Protein AF-A0A3M1ZNB9-F1 (afdb_monomer_lite)

Secondary structure (DSSP, 8-state):
--HHHHHTT--TT----HHHHHHHHHHPPPPPPP-TTTSBHHHHHHHHHHHHHHHHHHH-TT-HHHHHHHHHHHHHHHT-TTT-TT-S-TT-TTSHHHHHHHHHHHHHHH--SBSB---HHHHHT-------TTS------GGG-GGG--PPPHHHHHHTGGGG----SSHHHHHHHHHHHHHHHHHHHHHHHHHHHHHHHHHHHTTTTTTTTGGGG-S-GGGS-HHHHHHHHHHHHHHHHHHHHH-B-HHHHHHHHHHHHHHHHHHHTS-S--HHHHHHHHHHHHHTGGGSS-HHHHHHHHHHHHHHHHHHHHHHHHIIIII-HHHHHHHHHHSTTTTSGGGS--GGGG---S--------PSP-SS---HHHHHHHHHHHHHTTSS--

Structure (mmCIF, N/CA/C/O backbone):
data_AF-A0A3M1ZNB9-F1
#
_entry.id   AF-A0A3M1ZNB9-F1
#
loop_
_atom_site.group_PDB
_atom_site.id
_atom_site.type_symbol
_atom_site.label_atom_id
_atom_site.label_alt_id
_atom_site.label_comp_id
_atom_site.label_asym_id
_atom_site.label_entity_id
_atom_site.label_seq_id
_atom_site.pdbx_PDB_ins_code
_atom_site.Cartn_x
_atom_site.Cartn_y
_atom_site.Cartn_z
_atom_site.occupancy
_atom_site.B_iso_or_equiv
_atom_site.auth_seq_id
_atom_site.auth_comp_id
_atom_site.auth_asym_id
_atom_site.auth_atom_id
_atom_site.pdbx_PDB_model_num
ATOM 1 N N . MET A 1 1 ? -18.593 -0.695 19.234 1.00 46.00 1 MET A N 1
ATOM 2 C CA . MET A 1 1 ? -17.975 -2.024 19.008 1.00 46.00 1 MET A CA 1
ATOM 3 C C . MET A 1 1 ? -18.454 -2.514 17.650 1.00 46.00 1 MET A C 1
ATOM 5 O O . MET A 1 1 ? -19.647 -2.464 17.401 1.00 46.00 1 MET A O 1
ATOM 9 N N . THR A 1 2 ? -17.523 -2.790 16.743 1.00 47.94 2 THR A N 1
ATOM 10 C CA . THR A 1 2 ? -17.678 -2.731 15.278 1.00 47.94 2 THR A CA 1
ATOM 11 C C . THR A 1 2 ? -18.309 -3.969 14.639 1.00 47.94 2 THR A C 1
ATOM 13 O O . THR A 1 2 ? -18.272 -5.058 15.209 1.00 47.94 2 THR A O 1
ATOM 16 N N . LYS A 1 3 ? -18.796 -3.818 13.396 1.00 54.38 3 LYS A N 1
ATOM 17 C CA . LYS A 1 3 ? -19.287 -4.914 12.538 1.00 54.38 3 LYS A CA 1
ATOM 18 C C . LYS A 1 3 ? -18.304 -6.082 12.435 1.00 54.38 3 LYS A C 1
ATOM 20 O O . LYS A 1 3 ? -18.748 -7.202 12.251 1.00 54.38 3 LYS A O 1
ATOM 25 N N . ILE A 1 4 ? -16.992 -5.855 12.562 1.00 52.97 4 ILE A N 1
ATOM 26 C CA . ILE A 1 4 ? -15.984 -6.932 12.587 1.00 52.97 4 ILE A CA 1
ATOM 27 C C . ILE A 1 4 ? -16.152 -7.850 13.807 1.00 52.97 4 ILE A C 1
ATOM 29 O O . ILE A 1 4 ? -16.013 -9.060 13.667 1.00 52.97 4 ILE A O 1
ATOM 33 N N . VAL A 1 5 ? -16.485 -7.300 14.979 1.00 52.12 5 VAL A N 1
ATOM 34 C CA . VAL A 1 5 ? -16.745 -8.086 16.199 1.00 52.12 5 VAL A CA 1
ATOM 35 C C . VAL A 1 5 ? -18.069 -8.845 16.066 1.00 52.12 5 VAL A C 1
ATOM 37 O O . VAL A 1 5 ? -18.130 -10.025 16.397 1.00 52.12 5 VAL A O 1
ATOM 40 N N . GLU A 1 6 ? -19.097 -8.209 15.488 1.00 57.12 6 GLU A N 1
ATOM 41 C CA . GLU A 1 6 ? -20.378 -8.870 15.191 1.00 57.12 6 GLU A CA 1
ATOM 42 C C . GLU A 1 6 ? -20.237 -9.987 14.141 1.00 57.12 6 GLU A C 1
ATOM 44 O O . GLU A 1 6 ? -20.804 -11.064 14.306 1.00 57.12 6 GLU A O 1
ATOM 49 N N . LEU A 1 7 ? -19.447 -9.765 13.083 1.00 49.94 7 LEU A N 1
ATOM 50 C CA . LEU A 1 7 ? -19.169 -10.748 12.026 1.00 49.94 7 LEU A CA 1
ATOM 51 C C . LEU A 1 7 ? -18.323 -11.925 12.518 1.00 49.94 7 LEU A C 1
ATOM 53 O O . LEU A 1 7 ? -18.412 -13.010 11.951 1.00 49.94 7 LEU A O 1
ATOM 57 N N . ALA A 1 8 ? -17.514 -11.721 13.556 1.00 50.75 8 ALA A N 1
ATOM 58 C CA . ALA A 1 8 ? -16.682 -12.758 14.150 1.00 50.75 8 ALA A CA 1
ATOM 59 C C . ALA A 1 8 ? -17.450 -13.677 15.118 1.00 50.75 8 ALA A C 1
ATOM 61 O O . ALA A 1 8 ? -16.854 -14.586 15.691 1.00 50.75 8 ALA A O 1
ATOM 62 N N . GLY A 1 9 ? -18.750 -13.436 15.342 1.00 52.09 9 GLY A N 1
ATOM 63 C CA . GLY A 1 9 ? -19.557 -14.235 16.266 1.00 52.09 9 GLY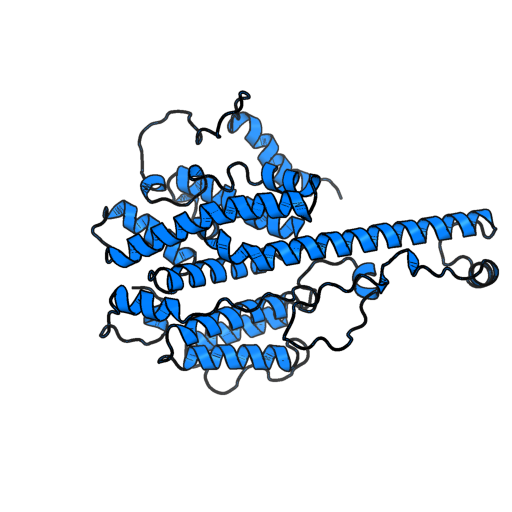 A CA 1
ATOM 64 C C . GLY A 1 9 ? -19.111 -14.126 17.728 1.00 52.09 9 GLY A C 1
ATOM 65 O O . GLY A 1 9 ? -19.573 -14.901 18.564 1.00 52.09 9 GLY A O 1
ATOM 66 N N . ILE A 1 10 ? -18.237 -13.163 18.050 1.00 57.03 10 ILE A N 1
ATOM 67 C CA . ILE A 1 10 ? -17.876 -12.827 19.424 1.00 57.03 10 ILE A CA 1
ATOM 68 C C . ILE A 1 10 ? -19.131 -12.191 20.015 1.00 57.03 10 ILE A C 1
ATOM 70 O O . ILE A 1 10 ? -19.467 -11.043 19.720 1.00 57.03 10 ILE A O 1
ATOM 74 N N . GLY A 1 11 ? -19.905 -12.996 20.745 1.00 50.19 11 GLY A N 1
ATOM 75 C CA . GLY A 1 11 ? -21.192 -12.591 21.293 1.00 50.19 11 GLY A CA 1
ATOM 76 C C . GLY A 1 11 ? -21.089 -11.273 22.063 1.00 50.19 11 GLY A C 1
ATOM 77 O O . GLY A 1 11 ? -20.050 -10.944 22.631 1.00 50.19 11 GLY A O 1
ATOM 78 N N . LYS A 1 12 ? -22.204 -10.534 22.135 1.00 52.25 12 LYS A N 1
ATOM 79 C CA . LYS A 1 12 ? -22.345 -9.259 22.873 1.00 52.25 12 LYS A CA 1
ATOM 80 C C . LYS A 1 12 ? -21.880 -9.304 24.345 1.00 52.25 12 LYS A C 1
ATOM 82 O O . LYS A 1 12 ? -21.847 -8.267 24.998 1.00 52.25 12 LYS A O 1
ATOM 87 N N . THR A 1 13 ? -21.586 -10.488 24.875 1.00 44.75 13 THR A N 1
ATOM 88 C CA . THR A 1 13 ? -21.355 -10.798 26.285 1.00 44.75 13 THR A CA 1
ATOM 89 C C . THR A 1 13 ? -19.934 -10.562 26.787 1.00 44.75 13 THR A C 1
ATOM 91 O O . THR A 1 13 ? -19.771 -10.470 27.997 1.00 44.75 13 THR A O 1
ATOM 94 N N . GLU A 1 14 ? -18.924 -10.403 25.926 1.00 60.62 14 GLU A N 1
ATOM 95 C CA . GLU A 1 14 ? -17.559 -10.103 26.385 1.00 60.62 14 GLU A CA 1
ATOM 96 C C . GLU A 1 14 ? -17.049 -8.813 25.737 1.00 60.62 14 GLU A C 1
ATOM 98 O O . GLU A 1 14 ? -16.311 -8.804 24.751 1.00 60.62 14 GLU A O 1
ATOM 103 N N . GLN A 1 15 ? -17.498 -7.682 26.285 1.00 69.75 15 GLN A N 1
ATOM 104 C CA . GLN A 1 15 ? -16.868 -6.400 25.998 1.00 69.75 15 GLN A CA 1
ATOM 105 C C . GLN A 1 15 ? -15.440 -6.444 26.542 1.00 69.75 15 GLN A C 1
ATOM 107 O O . GLN A 1 15 ? -15.223 -6.312 27.744 1.00 69.75 15 GLN A O 1
ATOM 112 N N . LEU A 1 16 ? -14.469 -6.651 25.655 1.00 78.12 16 LEU A N 1
ATOM 113 C CA . LEU A 1 16 ? -13.063 -6.528 26.014 1.00 78.12 16 LEU A CA 1
ATOM 114 C C . LEU A 1 16 ? -12.807 -5.095 26.477 1.00 78.12 16 LEU A C 1
ATOM 116 O O . LEU A 1 16 ? -13.080 -4.140 25.743 1.00 78.12 16 LEU A O 1
ATOM 120 N N . ASP A 1 17 ? -12.276 -4.949 27.686 1.00 84.56 17 ASP A N 1
ATOM 121 C CA . ASP A 1 17 ? -11.806 -3.654 28.146 1.00 84.56 17 ASP A CA 1
ATOM 122 C C . ASP A 1 17 ? -10.572 -3.203 27.337 1.00 84.56 17 ASP A C 1
ATOM 124 O O . ASP A 1 17 ? -9.952 -3.955 26.574 1.00 84.56 17 ASP A O 1
ATOM 128 N N . ALA A 1 18 ? -10.203 -1.934 27.489 1.00 84.94 18 ALA A N 1
ATOM 129 C CA . ALA A 1 18 ? -9.086 -1.364 26.746 1.00 84.94 18 ALA A CA 1
ATOM 130 C C . ALA A 1 18 ? -7.731 -2.000 27.086 1.00 84.94 18 ALA A C 1
ATOM 132 O O . ALA A 1 18 ? -6.835 -2.031 26.240 1.00 84.94 18 ALA A O 1
ATOM 133 N N . VAL A 1 19 ? -7.575 -2.522 28.307 1.00 88.56 19 VAL A N 1
ATOM 134 C CA . VAL A 1 19 ? -6.350 -3.207 28.728 1.00 88.56 19 VAL A CA 1
ATOM 135 C C . VAL A 1 19 ? -6.228 -4.525 27.968 1.00 88.56 19 VAL A C 1
ATOM 137 O O . VAL A 1 19 ? -5.180 -4.793 27.379 1.00 88.56 19 VAL A O 1
ATOM 140 N N . ALA A 1 20 ? -7.307 -5.301 27.889 1.00 88.69 20 ALA A N 1
ATOM 141 C CA . ALA A 1 20 ? -7.380 -6.542 27.134 1.00 88.69 20 ALA A CA 1
ATOM 142 C C . ALA A 1 20 ? -7.156 -6.310 25.631 1.00 88.69 20 ALA A C 1
ATOM 144 O O . ALA A 1 20 ? -6.398 -7.058 25.004 1.00 88.69 20 ALA A O 1
ATOM 145 N N . LEU A 1 21 ? -7.746 -5.256 25.049 1.00 89.56 21 LEU A N 1
ATOM 146 C CA . LEU A 1 21 ? -7.518 -4.883 23.646 1.00 89.56 21 LEU A CA 1
ATOM 147 C C . LEU A 1 21 ? -6.048 -4.543 23.381 1.00 89.56 21 LEU A C 1
ATOM 149 O O . LEU A 1 21 ? -5.461 -5.068 22.435 1.00 89.56 21 LEU A O 1
ATOM 153 N N . LYS A 1 22 ? -5.425 -3.728 24.239 1.00 90.88 22 LYS A N 1
ATOM 154 C CA . LYS A 1 22 ? -4.008 -3.364 24.109 1.00 90.88 22 LYS A CA 1
ATOM 155 C C . LYS A 1 22 ? -3.082 -4.571 24.284 1.00 90.88 22 LYS A C 1
ATOM 157 O O . LYS A 1 22 ? -2.128 -4.734 23.526 1.00 90.88 22 LYS A O 1
ATOM 162 N N . GLN A 1 23 ? -3.376 -5.460 25.235 1.00 93.81 23 GLN A N 1
ATOM 163 C CA . GLN A 1 23 ? -2.623 -6.704 25.437 1.00 93.81 23 GLN A CA 1
ATOM 164 C C . GLN A 1 23 ? -2.733 -7.654 24.237 1.00 93.81 23 GLN A C 1
ATOM 166 O O . GLN A 1 23 ? -1.735 -8.259 23.843 1.00 93.81 23 GLN A O 1
ATOM 171 N N . ARG A 1 24 ? -3.921 -7.783 23.633 1.00 94.38 24 ARG A N 1
ATOM 172 C CA . ARG A 1 24 ? -4.122 -8.539 22.384 1.00 94.38 24 ARG A CA 1
ATOM 173 C C . ARG A 1 24 ? -3.329 -7.914 21.240 1.00 94.38 24 ARG A C 1
ATOM 175 O O . ARG A 1 24 ? -2.553 -8.609 20.588 1.00 94.38 24 ARG A O 1
ATOM 182 N N . GLY A 1 25 ? -3.446 -6.600 21.070 1.00 94.06 25 GLY A N 1
ATOM 183 C CA . GLY A 1 25 ? -2.696 -5.815 20.094 1.00 94.06 25 GLY A CA 1
ATOM 184 C C . GLY A 1 25 ? -1.189 -6.007 20.188 1.00 94.06 25 GLY A C 1
ATOM 185 O O . GLY A 1 25 ? -0.518 -6.215 19.180 1.00 94.06 25 GLY A O 1
ATOM 186 N N . ALA A 1 26 ? -0.640 -6.021 21.402 1.00 95.56 26 ALA A N 1
ATOM 187 C CA . ALA A 1 26 ? 0.788 -6.216 21.629 1.00 95.56 26 ALA A CA 1
ATOM 188 C C . ALA A 1 26 ? 1.332 -7.517 21.004 1.00 95.56 26 ALA A C 1
ATOM 190 O O . ALA A 1 26 ? 2.480 -7.520 20.560 1.00 95.56 26 ALA A O 1
ATOM 191 N N . ARG A 1 27 ? 0.509 -8.574 20.906 1.00 95.69 27 ARG A N 1
ATOM 192 C CA . ARG A 1 27 ? 0.881 -9.878 20.329 1.00 95.69 27 ARG A CA 1
ATOM 193 C C . ARG A 1 27 ? 0.824 -9.928 18.804 1.00 95.69 27 ARG A C 1
ATOM 195 O O . ARG A 1 27 ? 1.450 -10.815 18.228 1.00 95.69 27 ARG A O 1
ATOM 202 N N . VAL A 1 28 ? 0.092 -9.010 18.169 1.00 95.50 28 VAL A N 1
ATOM 203 C CA . VAL A 1 28 ? -0.033 -8.984 16.710 1.00 95.50 28 VAL A CA 1
ATOM 204 C C . VAL A 1 28 ? 1.301 -8.584 16.094 1.00 95.50 28 VAL A C 1
ATOM 206 O O . VAL A 1 28 ? 1.870 -7.533 16.414 1.00 95.50 28 VAL A O 1
ATOM 209 N N . LYS A 1 29 ? 1.799 -9.434 15.199 1.00 96.00 29 LYS A N 1
ATOM 210 C CA . LYS A 1 29 ? 3.038 -9.206 14.463 1.00 96.00 29 LYS A CA 1
ATOM 211 C C . LYS A 1 29 ? 2.756 -8.377 13.220 1.00 96.00 29 LYS A C 1
ATOM 213 O O . LYS A 1 29 ? 1.741 -8.560 12.547 1.00 96.00 29 LYS A O 1
ATOM 218 N N . ARG A 1 30 ? 3.696 -7.491 12.882 1.00 91.50 30 ARG A N 1
ATOM 219 C CA . ARG A 1 30 ? 3.676 -6.821 11.582 1.00 91.50 30 ARG A CA 1
ATOM 220 C C . ARG A 1 30 ? 3.727 -7.897 10.487 1.00 91.50 30 ARG A C 1
ATOM 222 O O . ARG A 1 30 ? 4.555 -8.810 10.589 1.00 91.50 30 ARG A O 1
ATOM 229 N N . PRO A 1 31 ? 2.859 -7.827 9.466 1.00 89.75 31 PRO A N 1
ATOM 230 C CA . PRO A 1 31 ? 2.929 -8.726 8.329 1.00 89.75 31 PRO A CA 1
ATOM 231 C C . PRO A 1 31 ? 4.302 -8.707 7.666 1.00 89.75 31 PRO A C 1
ATOM 233 O O . PRO A 1 31 ? 5.011 -7.699 7.696 1.00 89.75 31 PRO A O 1
ATOM 236 N N . ALA A 1 32 ? 4.656 -9.830 7.043 1.00 87.88 32 ALA A N 1
ATOM 237 C CA . ALA A 1 32 ? 5.846 -9.885 6.215 1.00 87.88 32 ALA A CA 1
ATOM 238 C C . ALA A 1 32 ? 5.722 -8.871 5.061 1.00 87.88 32 ALA A C 1
ATOM 240 O O . ALA A 1 32 ? 4.617 -8.653 4.550 1.00 87.88 32 ALA A O 1
ATOM 241 N N . PRO A 1 33 ? 6.832 -8.256 4.638 1.00 84.19 33 PRO A N 1
ATOM 242 C CA . PRO A 1 33 ? 6.821 -7.376 3.480 1.00 84.19 33 PRO A CA 1
ATOM 243 C C . PRO A 1 33 ? 6.325 -8.071 2.198 1.00 84.19 33 PRO A C 1
ATOM 245 O O . PRO A 1 33 ? 6.420 -9.290 2.053 1.00 84.19 33 PRO A O 1
ATOM 248 N N . LEU A 1 34 ? 5.800 -7.290 1.253 1.00 79.19 34 LEU A N 1
ATOM 249 C CA . LEU A 1 34 ? 5.199 -7.783 0.014 1.00 79.19 34 LEU A CA 1
ATOM 250 C C . LEU A 1 34 ? 6.221 -7.889 -1.123 1.00 79.19 34 LEU A C 1
ATOM 252 O O . LEU A 1 34 ? 6.973 -6.951 -1.399 1.00 79.19 34 LEU A O 1
ATOM 256 N N . SER A 1 35 ? 6.139 -8.993 -1.864 1.00 77.81 35 SER A N 1
ATOM 257 C CA . SER A 1 35 ? 6.938 -9.271 -3.065 1.00 77.81 35 SER A CA 1
ATOM 258 C C . SER A 1 35 ? 6.168 -8.884 -4.328 1.00 77.81 35 SER A C 1
ATOM 260 O O . SER A 1 35 ? 5.774 -9.722 -5.133 1.00 77.81 35 SER A O 1
ATOM 262 N N . THR A 1 36 ? 5.897 -7.590 -4.499 1.00 68.50 36 THR A N 1
ATOM 263 C CA . THR A 1 36 ? 4.969 -7.040 -5.512 1.00 68.50 36 THR A CA 1
ATOM 264 C C . THR A 1 36 ? 5.400 -7.239 -6.976 1.00 68.50 36 THR A C 1
ATOM 266 O O . THR A 1 36 ? 4.748 -6.756 -7.901 1.00 68.50 36 THR A O 1
ATOM 269 N N . ASN A 1 37 ? 6.535 -7.886 -7.212 1.00 67.56 37 ASN A N 1
ATOM 270 C CA . ASN A 1 37 ? 7.137 -8.131 -8.518 1.00 67.56 37 ASN A CA 1
ATOM 271 C C . ASN A 1 37 ? 6.985 -9.587 -8.986 1.00 67.56 37 ASN A C 1
ATOM 273 O O . ASN A 1 37 ? 7.051 -9.850 -10.182 1.00 67.56 37 ASN A O 1
ATOM 277 N N . LEU A 1 38 ? 6.809 -10.525 -8.058 1.00 75.06 38 LEU A N 1
ATOM 278 C CA . LEU A 1 38 ? 6.550 -11.934 -8.355 1.00 75.06 38 LEU A CA 1
ATOM 279 C C . LEU A 1 38 ? 5.063 -12.259 -8.405 1.00 75.06 38 LEU A C 1
ATOM 281 O O . LEU A 1 38 ? 4.694 -13.340 -8.842 1.00 75.06 38 LEU A O 1
ATOM 285 N N . LEU A 1 39 ? 4.235 -11.326 -7.944 1.00 85.50 39 LEU A N 1
ATOM 286 C CA . LEU A 1 39 ? 2.802 -11.505 -7.832 1.00 85.50 39 LEU A CA 1
ATOM 287 C C . LEU A 1 39 ? 2.093 -10.801 -8.988 1.00 85.50 39 LEU A C 1
ATOM 289 O O . LEU A 1 39 ? 2.415 -9.661 -9.350 1.00 85.50 39 LEU A O 1
ATOM 293 N N . SER A 1 40 ? 1.068 -11.448 -9.524 1.00 90.25 40 SER A N 1
ATOM 294 C CA . SER A 1 40 ? 0.015 -10.749 -10.250 1.00 90.25 40 SER A CA 1
ATOM 295 C C . SER A 1 40 ? -0.736 -9.775 -9.327 1.00 90.25 40 SER A C 1
ATOM 297 O O . SER A 1 40 ? -0.666 -9.864 -8.098 1.00 90.25 40 SER A O 1
ATOM 299 N N . GLU A 1 41 ? -1.498 -8.839 -9.897 1.00 89.81 41 GLU A N 1
ATOM 300 C CA . GLU A 1 41 ? -2.403 -7.961 -9.153 1.00 89.81 41 GLU A CA 1
ATOM 301 C C . GLU A 1 41 ? -3.358 -8.793 -8.276 1.00 89.81 41 GLU A C 1
ATOM 303 O O . GLU A 1 41 ? -3.663 -8.406 -7.148 1.00 89.81 41 GLU A O 1
ATOM 308 N N . GLY A 1 42 ? -3.806 -9.949 -8.771 1.00 93.06 42 GLY A N 1
ATOM 309 C CA . GLY A 1 42 ? -4.640 -10.895 -8.040 1.00 93.06 42 GLY A CA 1
ATOM 310 C C . GLY A 1 42 ? -3.933 -11.558 -6.867 1.00 93.06 42 GLY A C 1
ATOM 311 O O . GLY A 1 42 ? -4.458 -11.576 -5.755 1.00 93.06 42 GLY A O 1
ATOM 312 N N . GLU A 1 43 ? -2.730 -12.070 -7.091 1.00 93.31 43 GLU A N 1
ATOM 313 C CA . GLU A 1 43 ? -1.926 -12.705 -6.048 1.00 93.31 43 GLU A CA 1
ATOM 314 C C . GLU A 1 43 ? -1.531 -11.694 -4.967 1.00 93.31 43 GLU A C 1
ATOM 316 O O . GLU A 1 43 ? -1.630 -11.996 -3.781 1.00 93.31 43 GLU A O 1
ATOM 321 N N . MET A 1 44 ? -1.195 -10.455 -5.342 1.00 93.19 44 MET A N 1
ATOM 322 C CA . MET A 1 44 ? -0.938 -9.380 -4.380 1.00 93.19 44 MET A CA 1
ATOM 323 C C . MET A 1 44 ? -2.194 -9.021 -3.580 1.00 93.19 44 MET A C 1
ATOM 325 O O . MET A 1 44 ? -2.110 -8.829 -2.367 1.00 93.19 44 MET A O 1
ATOM 329 N N . LEU A 1 45 ? -3.365 -8.943 -4.225 1.00 95.12 45 LEU A N 1
ATOM 330 C CA . LEU A 1 45 ? -4.627 -8.707 -3.522 1.00 95.12 45 LEU A CA 1
ATOM 331 C C . LEU A 1 45 ? -4.880 -9.807 -2.486 1.00 95.12 45 LEU A C 1
ATOM 333 O O . LEU A 1 45 ? -5.201 -9.516 -1.335 1.00 95.12 45 LEU A O 1
ATOM 337 N N . LEU A 1 46 ? -4.727 -11.066 -2.891 1.00 95.00 46 LEU A N 1
ATOM 338 C CA . LEU A 1 46 ? -4.963 -12.210 -2.023 1.00 95.00 46 LEU A CA 1
ATOM 339 C C . LEU A 1 46 ? -3.943 -12.287 -0.882 1.00 95.00 46 LEU A C 1
ATOM 341 O O . LEU A 1 46 ? -4.334 -12.574 0.247 1.00 95.00 46 LEU A O 1
ATOM 345 N N . GLU A 1 47 ? -2.675 -11.967 -1.140 1.00 94.94 47 GLU A N 1
ATOM 346 C CA . GLU A 1 47 ? -1.634 -11.866 -0.114 1.00 94.94 47 GLU A CA 1
ATOM 347 C C . GLU A 1 47 ? -1.976 -10.788 0.921 1.00 94.94 47 GLU A C 1
ATOM 349 O O . GLU A 1 47 ? -1.928 -11.048 2.122 1.00 94.94 47 GLU A O 1
ATOM 354 N N . LEU A 1 48 ? -2.422 -9.605 0.489 1.00 95.19 48 LEU A N 1
ATOM 355 C CA . LEU A 1 48 ? -2.883 -8.556 1.402 1.00 95.19 48 LEU A CA 1
ATOM 356 C C . LEU A 1 48 ? -4.045 -9.035 2.288 1.00 95.19 48 LEU A C 1
ATOM 358 O O . LEU A 1 48 ? -4.065 -8.761 3.490 1.00 95.19 48 LEU A O 1
ATOM 362 N N . TYR A 1 49 ? -5.000 -9.784 1.737 1.00 96.06 49 TYR A N 1
ATOM 363 C CA . TYR A 1 49 ? -6.079 -10.364 2.539 1.00 96.06 49 TYR A CA 1
ATOM 364 C C . TYR A 1 49 ? -5.595 -11.487 3.464 1.00 96.06 49 TYR A C 1
ATOM 366 O O . TYR A 1 49 ? -6.008 -11.528 4.622 1.00 96.06 49 TYR A O 1
ATOM 374 N N . ARG A 1 50 ? -4.675 -12.351 3.020 1.00 95.81 50 ARG A N 1
ATOM 375 C CA . ARG A 1 50 ? -4.038 -13.370 3.867 1.00 95.81 50 ARG A CA 1
ATOM 376 C C . ARG A 1 50 ? -3.369 -12.729 5.082 1.00 95.81 50 ARG A C 1
ATOM 378 O O . ARG A 1 50 ? -3.584 -13.178 6.206 1.00 95.81 50 ARG A O 1
ATOM 385 N N . GLN A 1 51 ? -2.611 -11.652 4.871 1.00 95.56 51 GLN A N 1
ATOM 386 C CA . GLN A 1 51 ? -1.982 -10.880 5.943 1.00 95.56 51 GLN A CA 1
ATOM 387 C C . GLN A 1 51 ? -3.016 -10.312 6.916 1.00 95.56 51 GLN A C 1
ATOM 389 O O . GLN A 1 51 ? -2.850 -10.444 8.128 1.00 95.56 51 GLN A O 1
ATOM 394 N N . ARG A 1 52 ? -4.114 -9.742 6.400 1.00 95.94 52 ARG A N 1
ATOM 395 C CA . ARG A 1 52 ? -5.229 -9.250 7.222 1.00 95.94 52 ARG A CA 1
ATOM 396 C C . ARG A 1 52 ? -5.805 -10.355 8.103 1.00 95.94 52 ARG A C 1
ATOM 398 O O . ARG A 1 52 ? -5.902 -10.169 9.312 1.00 95.94 52 ARG A O 1
ATOM 405 N N . PHE A 1 53 ? -6.142 -11.509 7.530 1.00 96.25 53 PHE A N 1
ATOM 406 C CA . PHE A 1 53 ? -6.692 -12.632 8.293 1.00 96.25 53 PHE A CA 1
ATOM 407 C C . PHE A 1 53 ? -5.703 -13.190 9.311 1.00 96.25 53 PHE A C 1
ATOM 409 O O . PHE A 1 53 ? -6.107 -13.528 10.419 1.00 96.25 53 PHE A O 1
ATOM 416 N N . LYS A 1 54 ? -4.407 -13.218 8.985 1.00 96.75 54 LYS A N 1
ATOM 417 C CA . LYS A 1 54 ? -3.369 -13.617 9.935 1.00 96.75 54 LYS A CA 1
ATOM 418 C C . LYS A 1 54 ? -3.336 -12.685 11.146 1.00 96.75 54 LYS A C 1
ATOM 420 O O . LYS A 1 54 ? -3.430 -13.173 12.268 1.00 96.75 54 LYS A O 1
ATOM 425 N N . MET A 1 55 ? -3.301 -11.367 10.933 1.00 96.50 55 MET A N 1
ATOM 426 C CA . MET A 1 55 ? -3.345 -10.401 12.038 1.00 96.50 55 MET A CA 1
ATOM 427 C C . MET A 1 55 ? -4.620 -10.550 12.879 1.00 96.50 55 MET A C 1
ATOM 429 O O . MET A 1 55 ? -4.552 -10.565 14.105 1.00 96.50 55 MET A O 1
ATOM 433 N N . LEU A 1 56 ? -5.775 -10.722 12.229 1.00 95.25 56 LEU A N 1
ATOM 434 C CA . LEU A 1 56 ? -7.049 -10.938 12.921 1.00 95.25 56 LEU A CA 1
ATOM 435 C C . LEU A 1 56 ? -7.056 -12.242 13.727 1.00 95.25 56 LEU A C 1
ATOM 437 O O . LEU A 1 56 ? -7.571 -12.253 14.838 1.00 95.25 56 LEU A O 1
ATOM 441 N N . SER A 1 57 ? -6.443 -13.315 13.222 1.00 96.00 57 SER A N 1
ATOM 442 C CA . SER A 1 57 ? -6.315 -14.585 13.951 1.00 96.00 57 SER A CA 1
ATOM 443 C C . SER A 1 57 ? -5.369 -14.498 15.153 1.00 96.00 57 SER A C 1
ATOM 445 O O . SER A 1 57 ? -5.552 -15.212 16.133 1.00 96.00 57 SER A O 1
ATOM 447 N N . GLU A 1 58 ? -4.369 -13.612 15.107 1.00 96.38 58 GLU A N 1
ATOM 448 C CA . GLU A 1 58 ? -3.486 -13.334 16.246 1.00 96.38 58 GLU A CA 1
ATOM 449 C C . GLU A 1 58 ? -4.199 -12.476 17.309 1.00 96.38 58 GLU A C 1
ATOM 451 O O . GLU A 1 58 ? -3.983 -12.661 18.511 1.00 96.38 58 GLU A O 1
ATOM 456 N N . PHE A 1 59 ? -5.070 -11.558 16.874 1.00 94.94 59 PHE A N 1
ATOM 457 C CA . PHE A 1 59 ? -5.840 -10.676 17.752 1.00 94.94 59 PHE A CA 1
ATOM 458 C C . PHE A 1 59 ? -7.051 -11.376 18.405 1.00 94.94 59 PHE A C 1
ATOM 460 O O . PHE A 1 59 ? -7.321 -11.162 19.593 1.00 94.94 59 PHE A O 1
ATOM 467 N N . PHE A 1 60 ? -7.744 -12.239 17.653 1.00 94.19 60 PHE A N 1
ATOM 468 C CA . PHE A 1 60 ? -8.873 -13.070 18.094 1.00 94.19 60 PHE A CA 1
ATOM 469 C C . PHE A 1 60 ? -8.579 -14.567 17.883 1.00 94.19 60 PHE A C 1
ATOM 471 O O . PHE A 1 60 ? -9.161 -15.195 16.992 1.00 94.19 60 PHE A O 1
ATOM 478 N N . PRO A 1 61 ? -7.672 -15.167 18.674 1.00 94.81 61 PRO A N 1
ATOM 479 C CA . PRO A 1 61 ? -7.335 -16.589 18.553 1.00 94.81 61 PRO A CA 1
ATOM 480 C C . PRO A 1 61 ? -8.530 -17.533 18.763 1.00 94.81 61 PRO A C 1
ATOM 482 O O . PRO A 1 61 ? -8.506 -18.669 18.295 1.00 94.81 61 PRO A O 1
ATOM 485 N N . GLU A 1 62 ? -9.570 -17.068 19.451 1.00 93.25 62 GLU A N 1
ATOM 486 C CA . GLU A 1 62 ? -10.824 -17.780 19.684 1.00 93.25 62 GLU A CA 1
ATOM 487 C C . GLU A 1 62 ? -11.699 -17.912 18.424 1.00 93.25 62 GLU A C 1
ATOM 489 O O . GLU A 1 62 ? -12.529 -18.817 18.343 1.00 93.25 62 GLU A O 1
ATOM 494 N N . VAL A 1 63 ? -11.494 -17.065 17.408 1.00 91.44 63 VAL A N 1
ATOM 495 C CA . VAL A 1 63 ? -12.272 -17.074 16.160 1.00 91.44 63 VAL A CA 1
ATOM 496 C C . VAL A 1 63 ? -11.522 -17.883 15.105 1.00 91.44 63 VAL A C 1
ATOM 498 O O . VAL A 1 63 ? -10.734 -17.360 14.309 1.00 91.44 63 VAL A O 1
ATOM 501 N N . SER A 1 64 ? -11.772 -19.194 15.092 1.00 93.31 64 SER A N 1
ATOM 502 C CA . SER A 1 64 ? -11.070 -20.130 14.199 1.00 93.31 64 SER A CA 1
ATOM 503 C C . SER A 1 64 ? -11.218 -19.805 12.703 1.00 93.31 64 SER A C 1
ATOM 505 O O . SER A 1 64 ? -10.312 -20.111 11.920 1.00 93.31 64 SER A O 1
ATOM 507 N N . ASP A 1 65 ? -12.285 -19.102 12.311 1.00 91.44 65 ASP A N 1
ATOM 508 C CA . ASP A 1 65 ? -12.541 -18.713 10.924 1.00 91.44 65 ASP A CA 1
ATOM 509 C C . ASP A 1 65 ? -11.462 -17.780 10.356 1.00 91.44 65 ASP A C 1
ATOM 511 O O . ASP A 1 65 ? -11.118 -17.895 9.182 1.00 91.44 65 ASP A O 1
ATOM 515 N N . PHE A 1 66 ? -10.860 -16.889 11.158 1.00 94.50 66 PHE A N 1
ATOM 516 C CA . PHE A 1 66 ? -9.766 -16.038 10.665 1.00 94.50 66 PHE A CA 1
ATOM 517 C C . PHE A 1 66 ? -8.529 -16.865 10.320 1.00 94.50 66 PHE A C 1
ATOM 519 O O . PHE A 1 66 ? -7.900 -16.650 9.281 1.00 94.50 66 PHE A O 1
ATOM 526 N N . LYS A 1 67 ? -8.205 -17.858 11.154 1.00 95.06 67 LYS A N 1
ATOM 527 C CA . LYS A 1 67 ? -7.110 -18.791 10.878 1.00 95.06 67 LYS A CA 1
ATOM 528 C C . LYS A 1 67 ? -7.414 -19.619 9.630 1.00 95.06 67 LYS A C 1
ATOM 530 O O . LYS A 1 67 ? -6.551 -19.748 8.765 1.00 95.06 67 LYS A O 1
ATOM 535 N N . GLN A 1 68 ? -8.644 -20.119 9.499 1.00 93.69 68 GLN A N 1
ATOM 536 C CA . GLN A 1 68 ? -9.077 -20.861 8.315 1.00 93.69 68 GLN A CA 1
ATOM 537 C C . GLN A 1 68 ? -8.993 -20.006 7.041 1.00 93.69 68 GLN A C 1
ATOM 539 O O . GLN A 1 68 ? -8.477 -20.475 6.027 1.00 93.69 68 GLN A O 1
ATOM 544 N N . ALA A 1 69 ? -9.429 -18.744 7.094 1.00 93.25 69 ALA A N 1
ATOM 545 C CA . ALA A 1 69 ? -9.360 -17.806 5.974 1.00 93.25 69 ALA A CA 1
ATOM 546 C C . ALA A 1 69 ? -7.910 -17.550 5.538 1.00 93.25 69 ALA A C 1
ATOM 548 O O . ALA A 1 69 ? -7.606 -17.593 4.344 1.00 93.25 69 ALA A O 1
ATOM 549 N N . ALA A 1 70 ? -7.003 -17.343 6.501 1.00 94.94 70 ALA A N 1
ATOM 550 C CA . ALA A 1 70 ? -5.576 -17.199 6.229 1.00 94.94 70 ALA A CA 1
ATOM 551 C C . ALA A 1 70 ? -5.001 -18.454 5.549 1.00 94.94 70 ALA A C 1
ATOM 553 O O . ALA A 1 70 ? -4.327 -18.334 4.528 1.00 94.94 70 ALA A O 1
ATOM 554 N N . THR A 1 71 ? -5.327 -19.653 6.047 1.00 94.06 71 THR A N 1
ATOM 555 C CA . THR A 1 71 ? -4.882 -20.925 5.454 1.00 94.06 71 THR A CA 1
ATOM 556 C C . THR A 1 71 ? -5.429 -21.141 4.041 1.00 94.06 71 THR A C 1
ATOM 558 O O . THR A 1 71 ? -4.700 -21.604 3.168 1.00 94.06 71 THR A O 1
ATOM 561 N N . ILE A 1 72 ? -6.692 -20.795 3.774 1.00 92.69 72 ILE A N 1
ATOM 562 C CA . ILE A 1 72 ? -7.272 -20.895 2.425 1.00 92.69 72 ILE A CA 1
ATOM 563 C C . ILE A 1 72 ? -6.535 -19.964 1.456 1.00 92.69 72 ILE A C 1
ATOM 565 O O . ILE A 1 72 ? -6.155 -20.399 0.369 1.00 92.69 72 ILE A O 1
ATOM 569 N N . ALA A 1 73 ? -6.306 -18.708 1.849 1.00 93.50 73 ALA A N 1
ATOM 570 C CA . ALA A 1 73 ? -5.584 -17.747 1.020 1.00 93.50 73 ALA A CA 1
ATOM 571 C C . ALA A 1 73 ? -4.128 -18.185 0.769 1.00 93.50 73 ALA A C 1
ATOM 573 O O . ALA A 1 73 ? -3.654 -18.115 -0.361 1.00 93.50 73 ALA A O 1
ATOM 574 N N . GLU A 1 74 ? -3.443 -18.710 1.788 1.00 93.81 74 GLU A N 1
ATOM 575 C CA . GLU A 1 74 ? -2.087 -19.259 1.674 1.00 93.81 74 GLU A CA 1
ATOM 576 C C . GLU A 1 74 ? -2.020 -20.459 0.723 1.00 93.81 74 GLU A C 1
ATOM 578 O O . GLU A 1 74 ? -1.191 -20.488 -0.183 1.00 93.81 74 GLU A O 1
ATOM 583 N N . ASN A 1 75 ? -2.942 -21.414 0.865 1.00 90.75 75 ASN A N 1
ATOM 584 C CA . ASN A 1 75 ? -3.026 -22.573 -0.021 1.00 90.75 75 ASN A CA 1
ATOM 585 C C . ASN A 1 75 ? -3.312 -22.170 -1.472 1.00 90.75 75 ASN A C 1
ATOM 587 O O . ASN A 1 75 ? -2.770 -22.774 -2.397 1.00 90.75 75 ASN A O 1
ATOM 591 N N . ALA A 1 76 ? -4.164 -21.165 -1.681 1.00 91.19 76 ALA A N 1
ATOM 592 C CA . ALA A 1 76 ? -4.478 -20.645 -3.007 1.00 91.19 76 ALA A CA 1
ATOM 593 C C . ALA A 1 76 ? -3.258 -19.982 -3.669 1.00 91.19 76 ALA A C 1
ATOM 595 O O . ALA A 1 76 ? -3.009 -20.227 -4.847 1.00 91.19 76 ALA A O 1
ATOM 596 N N . LEU A 1 77 ? -2.475 -19.205 -2.913 1.00 90.62 77 LEU A N 1
ATOM 597 C CA . LEU A 1 77 ? -1.213 -18.632 -3.391 1.00 90.62 77 LEU A CA 1
ATOM 598 C C . LEU A 1 77 ? -0.187 -19.730 -3.702 1.00 90.62 77 LEU A C 1
ATOM 600 O O . LEU A 1 77 ? 0.396 -19.736 -4.781 1.00 90.62 77 LEU A O 1
ATOM 604 N N . HIS A 1 78 ? -0.019 -20.701 -2.801 1.00 89.31 78 HIS A N 1
ATOM 605 C CA . HIS A 1 78 ? 0.958 -21.780 -2.960 1.00 89.31 78 HIS A CA 1
ATOM 606 C C . HIS A 1 78 ? 0.668 -22.692 -4.163 1.00 89.31 78 HIS A C 1
ATOM 608 O O . HIS A 1 78 ? 1.590 -23.139 -4.838 1.00 89.31 78 HIS A O 1
ATOM 614 N N . ARG A 1 79 ? -0.610 -22.961 -4.459 1.00 88.38 79 ARG A N 1
ATOM 615 C CA . ARG A 1 79 ? -1.024 -23.797 -5.602 1.00 88.38 79 ARG A CA 1
ATOM 616 C C . ARG A 1 79 ? -1.011 -23.063 -6.949 1.00 88.38 79 ARG A C 1
ATOM 618 O O . ARG A 1 79 ? -1.261 -23.701 -7.968 1.00 88.38 79 ARG A O 1
ATOM 625 N N . GLY A 1 80 ? -0.749 -21.757 -6.956 1.00 88.81 80 GLY A N 1
ATOM 626 C CA . GLY A 1 80 ? -0.876 -20.901 -8.131 1.00 88.81 80 GLY A CA 1
ATOM 627 C C . GLY A 1 80 ? -2.323 -20.459 -8.351 1.00 88.81 80 GLY A C 1
ATOM 628 O O . GLY A 1 80 ? -3.162 -21.214 -8.851 1.00 88.81 80 GLY A O 1
ATOM 629 N N . LEU A 1 81 ? -2.614 -19.199 -8.020 1.00 91.19 81 LEU A N 1
ATOM 630 C CA . LEU A 1 81 ? -3.970 -18.638 -8.027 1.00 91.19 81 LEU A CA 1
ATOM 631 C C . LEU A 1 81 ? -4.660 -18.729 -9.401 1.00 91.19 81 LEU A C 1
ATOM 633 O O . LEU A 1 81 ? -5.882 -18.872 -9.490 1.00 91.19 81 LEU A O 1
ATOM 637 N N . HIS A 1 82 ? -3.884 -18.633 -10.479 1.00 89.88 82 HIS A N 1
ATOM 638 C CA . HIS A 1 82 ? -4.411 -18.569 -11.843 1.00 89.88 82 HIS A CA 1
ATOM 639 C C . HIS A 1 82 ? -4.550 -19.938 -12.514 1.00 89.88 82 HIS A C 1
ATOM 641 O O . HIS A 1 82 ? -5.403 -20.103 -13.387 1.00 89.88 82 HIS A O 1
ATOM 647 N N . THR A 1 83 ? -3.754 -20.921 -12.096 1.00 84.62 83 THR A N 1
ATOM 648 C CA . THR A 1 83 ? -3.669 -22.239 -12.737 1.00 84.62 83 THR A CA 1
ATOM 649 C C . THR A 1 83 ? -4.465 -23.305 -11.999 1.00 84.62 83 THR A C 1
ATOM 651 O O . THR A 1 83 ? -4.960 -24.236 -12.633 1.00 84.62 83 THR A O 1
ATOM 654 N N . ALA A 1 84 ? -4.638 -23.182 -10.681 1.00 77.50 84 ALA A N 1
ATOM 655 C CA . ALA A 1 84 ? -5.297 -24.231 -9.923 1.00 77.50 84 ALA A CA 1
ATOM 656 C C . ALA A 1 84 ? -6.810 -24.304 -10.219 1.00 77.50 84 ALA A C 1
ATOM 658 O O . ALA A 1 84 ? -7.583 -23.350 -10.082 1.00 77.50 84 ALA A O 1
ATOM 659 N N . THR A 1 85 ? -7.252 -25.494 -10.620 1.00 75.69 85 THR A N 1
ATOM 660 C CA . THR A 1 85 ? -8.664 -25.879 -10.671 1.00 75.69 85 THR A CA 1
ATOM 661 C C . THR A 1 85 ? -9.142 -26.242 -9.265 1.00 75.69 85 THR A C 1
ATOM 663 O O . THR A 1 85 ? -8.434 -26.927 -8.532 1.00 75.69 85 THR A O 1
ATOM 666 N N . GLY A 1 86 ? -10.344 -25.807 -8.871 1.00 73.56 86 GLY A N 1
ATOM 667 C CA . GLY A 1 86 ? -10.928 -26.185 -7.575 1.00 73.56 86 GLY A CA 1
ATOM 668 C C . GLY A 1 86 ? -10.389 -25.426 -6.354 1.00 73.56 86 GLY A C 1
ATOM 669 O O . GLY A 1 86 ? -10.497 -25.924 -5.240 1.00 73.56 86 GLY A O 1
ATOM 670 N N . ILE A 1 87 ? -9.827 -24.221 -6.531 1.00 68.75 87 ILE A N 1
ATOM 671 C CA . ILE A 1 87 ? -9.387 -23.360 -5.409 1.00 68.75 87 ILE A CA 1
ATOM 672 C C . ILE A 1 87 ? -10.564 -22.951 -4.507 1.00 68.75 87 ILE A C 1
ATOM 674 O O . ILE A 1 87 ? -10.369 -22.668 -3.330 1.00 68.75 87 ILE A O 1
ATOM 678 N N . ILE A 1 88 ? -11.787 -22.927 -5.047 1.00 70.69 88 ILE A N 1
ATOM 679 C CA . ILE A 1 88 ? -12.997 -22.554 -4.311 1.00 70.69 88 ILE A CA 1
ATOM 680 C C . ILE A 1 88 ? -13.332 -23.691 -3.326 1.00 70.69 88 ILE A C 1
ATOM 682 O O . ILE A 1 88 ? -13.731 -24.766 -3.780 1.00 70.69 88 ILE A O 1
ATOM 686 N N . PRO A 1 89 ? -13.174 -23.496 -2.001 1.00 66.31 89 PRO A N 1
ATOM 687 C CA . PRO A 1 89 ? -13.380 -24.563 -1.025 1.00 66.31 89 PRO A CA 1
ATOM 688 C C . PRO A 1 89 ? -14.840 -25.016 -1.043 1.00 66.31 89 PRO A C 1
ATOM 690 O O . PRO A 1 89 ? -15.725 -24.219 -0.773 1.00 66.31 89 PRO A O 1
ATOM 693 N N . THR A 1 90 ? -15.131 -26.286 -1.309 1.00 67.12 90 THR A N 1
ATOM 694 C CA . THR A 1 90 ? -16.512 -26.780 -1.480 1.00 67.12 90 THR A CA 1
ATOM 695 C C . THR A 1 90 ? -17.286 -27.010 -0.168 1.00 67.12 90 THR A C 1
ATOM 697 O O . THR A 1 90 ? -18.355 -27.610 -0.200 1.00 67.12 90 THR A O 1
ATOM 700 N N . GLY A 1 91 ? -16.795 -26.538 0.990 1.00 61.16 91 GLY A N 1
ATOM 701 C CA . GLY A 1 91 ? -17.213 -27.080 2.295 1.00 61.16 91 GLY A CA 1
ATOM 702 C C . GLY A 1 91 ? -17.667 -26.129 3.411 1.00 61.16 91 GLY A C 1
ATOM 703 O O . GLY A 1 91 ? -18.054 -26.638 4.453 1.00 61.16 91 GLY A O 1
ATOM 704 N N . SER A 1 92 ? -17.637 -24.795 3.278 1.00 61.38 92 SER A N 1
ATOM 705 C CA . SER A 1 92 ? -18.046 -23.922 4.407 1.00 61.38 92 SER A CA 1
ATOM 706 C C . SER A 1 92 ? -18.476 -22.504 4.002 1.00 61.38 92 SER A C 1
ATOM 708 O O . SER A 1 92 ? -18.026 -21.507 4.562 1.00 61.38 92 SER A O 1
ATOM 710 N N . PHE A 1 93 ? -19.363 -22.380 3.011 1.00 67.00 93 PHE A N 1
ATOM 711 C CA . PHE A 1 93 ? -19.894 -21.072 2.592 1.00 67.00 93 PHE A CA 1
ATOM 712 C C . PHE A 1 93 ? -21.069 -20.567 3.432 1.00 67.00 93 PHE A C 1
ATOM 714 O O . PHE A 1 93 ? -21.661 -19.554 3.083 1.00 67.00 93 PHE A O 1
ATOM 721 N N . PHE A 1 94 ? -21.434 -21.223 4.533 1.00 79.75 94 PHE A N 1
ATOM 722 C CA . PHE A 1 94 ? -22.496 -20.705 5.404 1.00 79.75 94 PHE A CA 1
ATOM 723 C C . PHE A 1 94 ? -22.021 -19.539 6.283 1.00 79.75 94 PHE A C 1
ATOM 725 O O . PHE A 1 94 ? -22.842 -18.767 6.768 1.00 79.75 94 PHE A O 1
ATOM 732 N N . ASN A 1 95 ? -20.703 -19.368 6.441 1.00 85.38 95 ASN A N 1
ATOM 733 C CA . ASN A 1 95 ? -20.119 -18.243 7.161 1.00 85.38 95 ASN A CA 1
ATOM 734 C C . ASN A 1 95 ? -19.927 -17.020 6.227 1.00 85.38 95 ASN A C 1
ATOM 736 O O . ASN A 1 95 ? -19.246 -17.153 5.201 1.00 85.38 95 ASN A O 1
ATOM 740 N N . PRO A 1 96 ? -20.445 -15.822 6.573 1.00 87.75 96 PRO A N 1
ATOM 741 C CA . PRO A 1 96 ? -20.264 -14.597 5.784 1.00 87.75 96 PRO A CA 1
ATOM 742 C C . PRO A 1 96 ? -18.801 -14.234 5.483 1.00 87.75 96 PRO A C 1
ATOM 744 O O . PRO A 1 96 ? -18.501 -13.749 4.391 1.00 87.75 96 PRO A O 1
ATOM 747 N N . LEU A 1 97 ? -17.870 -14.499 6.408 1.00 89.56 97 LEU A N 1
ATOM 748 C CA . LEU A 1 97 ? -16.434 -14.284 6.202 1.00 89.56 97 LEU A CA 1
ATOM 749 C C . LEU A 1 97 ? -15.908 -15.139 5.042 1.00 89.56 97 LEU A C 1
ATOM 751 O O . LEU A 1 97 ? -15.192 -14.638 4.173 1.00 89.56 97 LEU A O 1
ATOM 755 N N . MET A 1 98 ? -16.298 -16.416 4.996 1.00 90.38 98 MET A N 1
ATOM 756 C CA . MET A 1 98 ? -15.881 -17.351 3.944 1.00 90.38 98 MET A CA 1
ATOM 757 C C . MET A 1 98 ? -16.523 -17.024 2.597 1.00 90.38 98 MET A C 1
ATOM 759 O O . MET A 1 98 ? -15.872 -17.160 1.562 1.00 90.38 98 MET A O 1
ATOM 763 N N . GLN A 1 99 ? -17.766 -16.530 2.590 1.00 89.69 99 GLN A N 1
ATOM 764 C CA . GLN A 1 99 ? -18.396 -15.998 1.377 1.00 89.69 99 GLN A CA 1
ATOM 765 C C . GLN A 1 99 ? -17.628 -14.784 0.839 1.00 89.69 99 GLN A C 1
ATOM 767 O O . GLN A 1 99 ? -17.318 -14.726 -0.353 1.00 89.69 99 GLN A O 1
ATOM 772 N N . GLY A 1 100 ? -17.258 -13.849 1.722 1.00 90.56 100 GLY A N 1
ATOM 773 C CA . GLY A 1 100 ? -16.430 -12.694 1.377 1.00 90.56 100 GLY A CA 1
ATOM 774 C C . GLY A 1 100 ? -15.076 -13.104 0.791 1.00 90.56 100 GLY A C 1
ATOM 775 O O . GLY A 1 100 ? -14.683 -12.603 -0.265 1.00 90.56 100 GLY A O 1
ATOM 776 N N . LEU A 1 101 ? -14.397 -14.073 1.417 1.00 92.50 101 LEU A N 1
ATOM 777 C CA . LEU A 1 101 ? -13.153 -14.647 0.897 1.00 92.50 101 LEU A CA 1
ATOM 778 C C . LEU A 1 101 ? -13.353 -15.321 -0.467 1.00 92.50 101 LEU A C 1
ATOM 780 O O . LEU A 1 101 ? -12.537 -15.123 -1.364 1.00 92.50 101 LEU A O 1
ATOM 784 N N . GLY A 1 102 ? -14.442 -16.067 -0.662 1.00 91.56 102 GLY A N 1
ATOM 785 C CA . GLY A 1 102 ? -14.791 -16.658 -1.956 1.00 91.56 102 GLY A CA 1
ATOM 786 C C . GLY A 1 102 ? -14.897 -15.605 -3.063 1.00 91.56 102 GLY A C 1
ATOM 787 O O . GLY A 1 102 ? -14.302 -15.765 -4.129 1.00 91.56 102 GLY A O 1
ATOM 788 N N . GLY A 1 103 ? -15.572 -14.484 -2.788 1.00 91.56 103 GLY A N 1
ATOM 789 C CA . GLY A 1 103 ? -15.650 -13.349 -3.712 1.00 91.56 103 GLY A CA 1
ATOM 790 C C . GLY A 1 103 ? -14.282 -12.727 -4.018 1.00 91.56 103 GLY A C 1
ATOM 791 O O . GLY A 1 103 ? -13.978 -12.437 -5.178 1.00 91.56 103 GLY A O 1
ATOM 792 N N . ILE A 1 104 ? -13.425 -12.578 -3.002 1.00 94.06 104 ILE A N 1
ATOM 793 C CA . ILE A 1 104 ? -12.048 -12.089 -3.169 1.00 94.06 104 ILE A CA 1
ATOM 794 C C . ILE A 1 104 ? -11.230 -13.049 -4.037 1.00 94.06 104 ILE A C 1
ATOM 796 O O . ILE A 1 104 ? -10.560 -12.583 -4.953 1.00 94.06 104 ILE A O 1
ATOM 800 N N . LEU A 1 105 ? -11.307 -14.363 -3.807 1.00 93.19 105 LEU A N 1
ATOM 801 C CA . LEU A 1 105 ? -10.596 -15.378 -4.595 1.00 93.19 105 LEU A CA 1
ATOM 802 C C . LEU A 1 105 ? -11.007 -15.343 -6.068 1.00 93.19 105 LEU A C 1
ATOM 804 O O . LEU A 1 105 ? -10.145 -15.351 -6.945 1.00 93.19 105 LEU A O 1
ATOM 808 N N . VAL A 1 106 ? -12.312 -15.263 -6.347 1.00 92.38 106 VAL A N 1
ATOM 809 C CA . VAL A 1 106 ? -12.825 -15.156 -7.721 1.00 92.38 106 VAL A CA 1
ATOM 810 C C . VAL A 1 106 ? -12.311 -13.883 -8.386 1.00 92.38 106 VAL A C 1
ATOM 812 O O . VAL A 1 106 ? -11.781 -13.945 -9.493 1.00 92.38 106 VAL A O 1
ATOM 815 N N . LYS A 1 107 ? -12.401 -12.736 -7.701 1.00 94.44 107 LYS A N 1
ATOM 816 C CA . LYS A 1 107 ? -11.888 -11.462 -8.218 1.00 94.44 107 LYS A CA 1
ATOM 817 C C . LYS A 1 107 ? -10.382 -11.523 -8.478 1.00 94.44 107 LYS A C 1
ATOM 819 O O . LYS A 1 107 ? -9.936 -11.159 -9.561 1.00 94.44 107 LYS A O 1
ATOM 824 N N . ALA A 1 108 ? -9.612 -11.998 -7.505 1.00 93.38 108 ALA A N 1
ATOM 825 C CA . ALA A 1 108 ? -8.163 -12.099 -7.575 1.00 93.38 108 ALA A CA 1
ATOM 826 C C . ALA A 1 108 ? -7.723 -13.012 -8.730 1.00 93.38 108 ALA A C 1
ATOM 828 O O . ALA A 1 108 ? -6.843 -12.651 -9.505 1.00 93.38 108 ALA A O 1
ATOM 829 N N . ARG A 1 109 ? -8.401 -14.145 -8.941 1.00 92.50 109 ARG A N 1
ATOM 830 C CA . ARG A 1 109 ? -8.111 -15.057 -10.058 1.00 92.50 109 ARG A CA 1
ATOM 831 C C . ARG A 1 109 ? -8.212 -14.388 -11.433 1.00 92.50 109 ARG A C 1
ATOM 833 O O . ARG A 1 109 ? -7.441 -14.737 -12.325 1.00 92.50 109 ARG A O 1
ATOM 840 N N . LEU A 1 110 ? -9.129 -13.433 -11.598 1.00 92.75 110 LEU A N 1
ATOM 841 C CA . LEU A 1 110 ? -9.324 -12.681 -12.845 1.00 92.75 110 LEU A CA 1
ATOM 842 C C . LEU A 1 110 ? -8.278 -11.570 -13.057 1.00 92.75 110 LEU A C 1
ATOM 844 O O . LEU A 1 110 ? -8.141 -11.054 -14.164 1.00 92.75 110 LEU A O 1
ATOM 848 N N . MET A 1 111 ? -7.529 -11.196 -12.019 1.00 92.62 111 MET A N 1
ATOM 849 C CA . MET A 1 111 ? -6.523 -10.133 -12.053 1.00 92.62 111 MET A CA 1
ATOM 850 C C . MET A 1 111 ? -5.137 -10.709 -12.390 1.00 92.62 111 MET A C 1
ATOM 852 O O . MET A 1 111 ? -4.245 -10.752 -11.552 1.00 92.62 111 MET A O 1
ATOM 856 N N . THR A 1 112 ? -4.961 -11.179 -13.629 1.00 90.81 112 THR A N 1
ATOM 857 C CA . THR A 1 112 ? -3.739 -11.872 -14.100 1.00 90.81 112 THR A CA 1
ATOM 858 C C . THR A 1 112 ? -2.579 -10.947 -14.471 1.00 90.81 112 THR A C 1
ATOM 860 O O . THR A 1 112 ? -1.474 -11.417 -14.734 1.00 90.81 112 THR A O 1
ATOM 863 N N . LYS A 1 113 ? -2.811 -9.632 -14.531 1.00 85.88 113 LYS A N 1
ATOM 864 C CA . LYS A 1 113 ? -1.758 -8.657 -14.840 1.00 85.88 113 LYS A CA 1
ATOM 865 C C . LYS A 1 113 ? -0.707 -8.662 -13.729 1.00 85.88 113 LYS A C 1
ATOM 867 O O . LYS A 1 113 ? -1.091 -8.845 -12.580 1.00 85.88 113 LYS A O 1
ATOM 872 N N . PRO A 1 114 ? 0.578 -8.415 -14.016 1.00 82.50 114 PRO A N 1
ATOM 873 C CA . PRO A 1 114 ? 1.577 -8.214 -12.969 1.00 82.50 114 PRO A CA 1
ATOM 874 C C . PRO A 1 114 ? 1.154 -7.095 -12.001 1.00 82.50 114 PRO A C 1
ATOM 876 O O . PRO A 1 114 ? 0.632 -6.072 -12.446 1.00 82.50 114 PRO A O 1
ATOM 879 N N . ALA A 1 115 ? 1.373 -7.268 -10.690 1.00 80.69 115 ALA A N 1
ATOM 880 C CA . ALA A 1 115 ? 0.956 -6.288 -9.673 1.00 80.69 115 ALA A CA 1
ATOM 881 C C . ALA A 1 115 ? 1.632 -4.916 -9.823 1.00 80.69 115 ALA A C 1
ATOM 883 O O . ALA A 1 115 ? 1.114 -3.896 -9.366 1.00 80.69 115 ALA A O 1
ATOM 884 N N . SER A 1 116 ? 2.785 -4.919 -10.480 1.00 74.88 116 SER A N 1
ATOM 885 C CA . SER A 1 116 ? 3.532 -3.752 -10.935 1.00 74.88 116 SER A CA 1
ATOM 886 C C . SER A 1 116 ? 3.377 -3.640 -12.446 1.00 74.88 116 SER A C 1
ATOM 888 O O . SER A 1 116 ? 3.515 -4.629 -13.162 1.00 74.88 116 SER A O 1
ATOM 890 N N . ARG A 1 117 ? 3.035 -2.460 -12.961 1.00 68.06 117 ARG A N 1
ATOM 891 C CA . ARG A 1 117 ? 2.810 -2.265 -14.400 1.00 68.06 117 ARG A CA 1
ATOM 892 C C . ARG A 1 117 ? 4.136 -2.185 -15.153 1.00 68.06 117 ARG A C 1
ATOM 894 O O . ARG A 1 117 ? 4.645 -1.094 -15.385 1.00 68.06 117 ARG A O 1
ATOM 901 N N . TRP A 1 118 ? 4.640 -3.344 -15.561 1.00 62.47 118 TRP A N 1
ATOM 902 C CA . TRP A 1 118 ? 5.795 -3.474 -16.445 1.00 62.47 118 TRP A CA 1
ATOM 903 C C . TRP A 1 118 ? 5.399 -3.330 -17.918 1.00 62.47 118 TRP A C 1
ATOM 905 O O . TRP A 1 118 ? 4.338 -3.791 -18.351 1.00 62.47 118 TRP A O 1
ATOM 915 N N . THR A 1 119 ? 6.288 -2.742 -18.702 1.00 62.03 119 THR A N 1
ATOM 916 C CA . THR A 1 119 ? 6.300 -2.779 -20.163 1.00 62.03 119 THR A CA 1
ATOM 917 C C . THR A 1 119 ? 6.618 -4.192 -20.682 1.00 62.03 119 THR A C 1
ATOM 919 O O . THR A 1 119 ? 7.148 -5.048 -19.973 1.00 62.03 119 THR A O 1
ATOM 922 N N . ALA A 1 120 ? 6.277 -4.467 -21.945 1.00 57.06 120 ALA A N 1
ATOM 923 C CA . ALA A 1 120 ? 6.418 -5.801 -22.542 1.00 57.06 120 ALA A CA 1
ATOM 924 C C . ALA A 1 120 ? 7.874 -6.307 -22.599 1.00 57.06 120 ALA A C 1
ATOM 926 O O . ALA A 1 120 ? 8.111 -7.512 -22.531 1.00 57.06 120 ALA A O 1
ATOM 927 N N . TRP A 1 121 ? 8.852 -5.406 -22.715 1.00 57.41 121 TRP A N 1
ATOM 928 C CA . TRP A 1 121 ? 10.263 -5.785 -22.747 1.00 57.41 121 TRP A CA 1
ATOM 929 C C . TRP A 1 121 ? 10.806 -6.077 -21.334 1.00 57.41 121 TRP A C 1
ATOM 931 O O . TRP A 1 121 ? 11.605 -6.997 -21.178 1.00 57.41 121 TRP A O 1
ATOM 941 N N . GLU A 1 122 ? 10.300 -5.406 -20.291 1.00 60.38 122 GLU A N 1
ATOM 942 C CA . GLU A 1 122 ? 10.656 -5.680 -18.887 1.00 60.38 122 GLU A CA 1
ATOM 943 C C . GLU A 1 122 ? 10.215 -7.076 -18.439 1.00 60.38 122 GLU A C 1
ATOM 945 O O . GLU A 1 122 ? 10.926 -7.760 -17.703 1.00 60.38 122 GLU A O 1
ATOM 950 N N . GLN A 1 123 ? 9.059 -7.533 -18.930 1.00 60.00 123 GLN A N 1
ATOM 951 C CA . GLN A 1 123 ? 8.552 -8.879 -18.657 1.00 60.00 123 GLN A CA 1
ATOM 952 C C . GLN A 1 123 ? 9.457 -9.976 -19.236 1.00 60.00 123 GLN A C 1
ATOM 954 O O . GLN A 1 123 ? 9.559 -11.053 -18.655 1.00 60.00 123 GLN A O 1
ATOM 959 N N . LYS A 1 124 ? 10.138 -9.707 -20.358 1.00 57.44 124 LYS A N 1
ATOM 960 C CA . LYS A 1 124 ? 10.966 -10.689 -21.077 1.00 57.44 124 LYS A CA 1
ATOM 961 C C . LYS A 1 124 ? 12.313 -10.966 -20.395 1.00 57.44 124 LYS A C 1
ATOM 963 O O . LYS A 1 124 ? 12.902 -12.012 -20.633 1.00 57.44 124 LYS A O 1
ATOM 968 N N . ALA A 1 125 ? 12.787 -10.059 -19.539 1.00 54.28 125 ALA A N 1
ATOM 969 C CA . ALA A 1 125 ? 14.071 -10.179 -18.841 1.00 54.28 125 ALA A CA 1
ATOM 970 C C . ALA A 1 125 ? 14.018 -11.040 -17.560 1.00 54.28 125 ALA A C 1
ATOM 972 O O . ALA A 1 125 ? 15.029 -11.180 -16.868 1.00 54.28 125 ALA A O 1
ATOM 973 N N . ARG A 1 126 ? 12.854 -11.609 -17.217 1.00 55.34 126 ARG A N 1
ATOM 974 C CA . ARG A 1 126 ? 12.665 -12.414 -16.004 1.00 55.34 126 ARG A CA 1
ATOM 975 C C . ARG A 1 126 ? 12.649 -13.907 -16.311 1.00 55.34 126 ARG A C 1
ATOM 977 O O . ARG A 1 126 ? 11.718 -14.406 -16.939 1.00 55.34 126 ARG A O 1
ATOM 984 N N . THR A 1 127 ? 13.634 -14.627 -15.786 1.00 50.66 127 THR A N 1
ATOM 985 C CA . THR A 1 127 ? 13.557 -16.075 -15.577 1.00 50.66 127 THR A CA 1
ATOM 986 C C . THR A 1 127 ? 12.868 -16.348 -14.233 1.00 50.66 127 THR A C 1
ATOM 988 O O . THR A 1 127 ? 13.225 -15.742 -13.222 1.00 50.66 127 THR A O 1
ATOM 991 N N . PRO A 1 128 ? 11.843 -17.216 -14.179 1.00 47.00 128 PRO A N 1
ATOM 992 C CA . PRO A 1 128 ? 11.212 -17.609 -12.926 1.00 47.00 128 PRO A CA 1
ATOM 993 C C . PRO A 1 128 ? 12.076 -18.672 -12.232 1.00 47.00 128 PRO A C 1
ATOM 995 O O . PRO A 1 128 ? 11.758 -19.856 -12.279 1.00 47.00 128 PRO A O 1
ATOM 998 N N . GLU A 1 129 ? 13.183 -18.276 -11.605 1.00 45.75 129 GLU A N 1
ATOM 999 C CA . GLU A 1 129 ? 13.985 -19.189 -10.781 1.00 45.75 129 GLU A CA 1
ATOM 1000 C C . GLU A 1 129 ? 13.722 -18.952 -9.288 1.00 45.75 129 GLU A C 1
ATOM 1002 O O . GLU A 1 129 ? 14.104 -17.946 -8.700 1.00 45.75 129 GLU A O 1
ATOM 1007 N N . THR A 1 130 ? 12.991 -19.903 -8.697 1.00 41.22 130 THR A N 1
ATOM 1008 C CA . THR A 1 130 ? 13.054 -20.320 -7.284 1.00 41.22 130 THR A CA 1
ATOM 1009 C C . THR A 1 130 ? 13.232 -19.213 -6.233 1.00 41.22 130 THR A C 1
ATOM 1011 O O . THR A 1 130 ? 14.262 -19.143 -5.567 1.00 41.22 130 THR A O 1
ATOM 1014 N N . ALA A 1 131 ? 12.204 -18.396 -5.996 1.00 40.81 131 ALA A N 1
ATOM 1015 C CA . ALA A 1 131 ? 12.152 -17.549 -4.803 1.00 40.81 131 ALA A CA 1
ATOM 1016 C C . ALA A 1 131 ? 11.386 -18.262 -3.674 1.00 40.81 131 ALA A C 1
ATOM 1018 O O . ALA A 1 131 ? 10.185 -18.517 -3.783 1.00 40.81 131 ALA A O 1
ATOM 1019 N N . THR A 1 132 ? 12.080 -18.599 -2.585 1.00 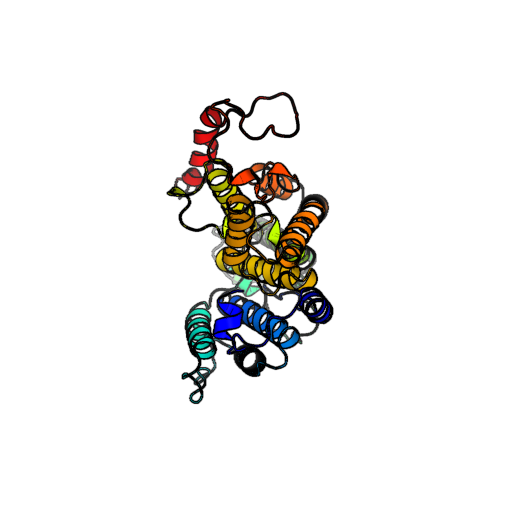39.50 132 THR A N 1
ATOM 1020 C CA . THR A 1 132 ? 11.472 -19.062 -1.331 1.00 39.50 132 THR A CA 1
ATOM 1021 C C . THR A 1 132 ? 10.935 -17.870 -0.526 1.00 39.50 132 THR A C 1
ATOM 1023 O O . THR A 1 132 ? 11.460 -16.763 -0.575 1.00 39.50 132 THR A O 1
ATOM 1026 N N . VAL A 1 133 ? 9.843 -18.090 0.209 1.00 37.16 133 VAL A N 1
ATOM 1027 C CA . VAL A 1 133 ? 8.916 -17.062 0.739 1.00 37.16 133 VAL A CA 1
ATOM 1028 C C . VAL A 1 133 ? 9.466 -16.260 1.944 1.00 37.16 133 VAL A C 1
ATOM 1030 O O . VAL A 1 133 ? 8.702 -15.610 2.652 1.00 37.16 133 VAL A O 1
ATOM 1033 N N . SER A 1 134 ? 10.771 -16.277 2.231 1.00 34.97 134 SER A N 1
ATOM 1034 C CA . SER A 1 134 ? 11.305 -15.694 3.478 1.00 34.97 134 SER A CA 1
ATOM 1035 C C . SER A 1 134 ? 11.990 -14.331 3.356 1.00 34.97 134 SER A C 1
ATOM 1037 O O . SER A 1 134 ? 12.151 -13.675 4.380 1.00 34.97 134 SER A O 1
ATOM 1039 N N . GLU A 1 135 ? 12.328 -13.853 2.157 1.00 35.91 135 GLU A N 1
ATOM 1040 C CA . GLU A 1 135 ? 12.890 -12.510 1.945 1.00 35.91 135 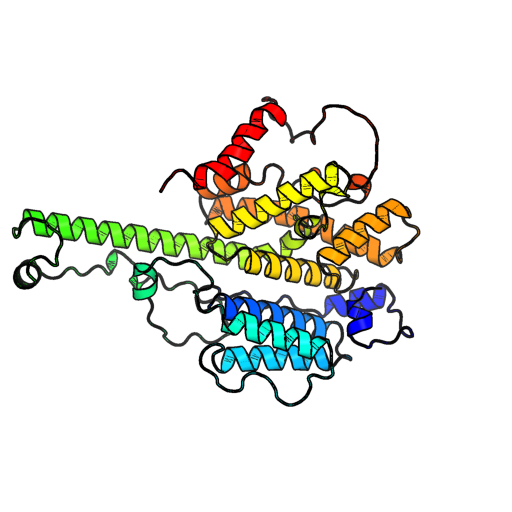GLU A CA 1
ATOM 1041 C C . GLU A 1 135 ? 12.311 -11.880 0.678 1.00 35.91 135 GLU A C 1
ATOM 1043 O O . GLU A 1 135 ? 11.998 -12.583 -0.278 1.00 35.91 135 GLU A O 1
ATOM 1048 N N . ILE A 1 136 ? 12.133 -10.554 0.691 1.00 40.91 136 ILE A N 1
ATOM 1049 C CA . ILE A 1 136 ? 11.571 -9.785 -0.427 1.00 40.91 136 ILE A CA 1
ATOM 1050 C C . ILE A 1 136 ? 12.495 -9.946 -1.630 1.00 40.91 136 ILE A C 1
ATOM 1052 O O . ILE A 1 136 ? 13.606 -9.409 -1.601 1.00 40.91 136 ILE A O 1
ATOM 1056 N N . PRO A 1 137 ? 12.066 -10.584 -2.723 1.00 48.72 137 PRO A N 1
ATOM 1057 C CA . PRO A 1 137 ? 12.880 -10.631 -3.915 1.00 48.72 137 PRO A CA 1
ATOM 1058 C C . PRO A 1 137 ? 12.814 -9.234 -4.509 1.00 48.72 137 PRO A C 1
ATOM 1060 O O . PRO A 1 137 ? 11.783 -8.816 -5.043 1.00 48.72 137 PRO A O 1
ATOM 1063 N N . GLN A 1 138 ? 13.906 -8.478 -4.402 1.00 61.31 138 GLN A N 1
ATOM 1064 C CA . GLN A 1 138 ? 14.104 -7.360 -5.310 1.00 61.31 138 GLN A CA 1
ATOM 1065 C C . GLN A 1 138 ? 13.939 -7.885 -6.732 1.00 61.31 138 GLN A C 1
ATOM 1067 O O . GLN A 1 138 ? 14.171 -9.062 -7.020 1.00 61.31 138 GLN A O 1
ATOM 1072 N N . VAL A 1 139 ? 13.469 -7.033 -7.635 1.00 66.75 139 VAL A N 1
ATOM 1073 C CA . VAL A 1 139 ? 13.551 -7.386 -9.043 1.00 66.75 139 VAL A CA 1
ATOM 1074 C C . VAL A 1 139 ? 15.019 -7.603 -9.331 1.00 66.75 139 VAL A C 1
ATOM 1076 O O . VAL A 1 139 ? 15.812 -6.687 -9.113 1.00 66.75 139 VAL A O 1
ATOM 1079 N N . ASP A 1 140 ? 15.364 -8.802 -9.781 1.00 75.88 140 ASP A N 1
ATOM 1080 C CA . ASP A 1 140 ? 16.703 -9.029 -10.269 1.00 75.88 140 ASP A CA 1
ATOM 1081 C C . ASP A 1 140 ? 16.889 -8.205 -11.547 1.00 75.88 140 ASP A C 1
ATOM 1083 O O . ASP A 1 140 ? 16.415 -8.557 -12.627 1.00 75.88 140 ASP A O 1
ATOM 1087 N N . CYS A 1 141 ? 17.525 -7.046 -11.390 1.00 83.25 141 CYS A N 1
ATOM 1088 C CA . CYS A 1 141 ? 17.859 -6.170 -12.500 1.00 83.25 141 CYS A CA 1
ATOM 1089 C C . CYS A 1 141 ? 19.153 -6.625 -13.200 1.00 83.25 141 CYS A C 1
ATOM 1091 O O . CYS A 1 141 ? 19.582 -5.955 -14.137 1.00 83.25 141 CYS A O 1
ATOM 1093 N N . SER A 1 142 ? 19.805 -7.718 -12.768 1.00 85.62 142 SER A N 1
ATOM 1094 C CA . SER A 1 142 ? 21.097 -8.165 -13.308 1.00 85.62 142 SER A CA 1
ATOM 1095 C C . SER A 1 142 ? 21.019 -8.487 -14.801 1.00 85.62 142 SER A C 1
ATOM 1097 O O . SER A 1 142 ? 21.873 -8.042 -15.565 1.00 85.62 142 SER A O 1
ATOM 1099 N N . ASN A 1 143 ? 19.943 -9.132 -15.254 1.00 80.62 143 ASN A N 1
ATOM 1100 C CA . ASN A 1 143 ? 19.707 -9.414 -16.675 1.00 80.62 143 ASN A CA 1
ATOM 1101 C C . ASN A 1 143 ? 19.540 -8.140 -17.519 1.00 80.62 143 ASN A C 1
ATOM 1103 O O . ASN A 1 143 ? 19.750 -8.162 -18.728 1.00 80.62 143 ASN A O 1
ATOM 1107 N N . MET A 1 144 ? 19.174 -7.019 -16.891 1.00 84.19 144 MET A N 1
ATOM 1108 C CA . MET A 1 144 ? 19.064 -5.718 -17.549 1.00 84.19 144 MET A CA 1
ATOM 1109 C C . MET A 1 144 ? 20.351 -4.899 -17.440 1.00 84.19 144 MET A C 1
ATOM 1111 O O . MET A 1 144 ? 20.426 -3.847 -18.056 1.00 84.19 144 MET A O 1
ATOM 1115 N N . ASN A 1 145 ? 21.364 -5.338 -16.688 1.00 90.25 145 ASN A N 1
ATOM 1116 C CA . ASN A 1 145 ? 22.579 -4.555 -16.490 1.00 90.25 145 ASN A CA 1
ATOM 1117 C C . ASN A 1 145 ? 23.281 -4.300 -17.841 1.00 90.25 145 ASN A C 1
ATOM 1119 O O . ASN A 1 145 ? 23.624 -5.269 -18.520 1.00 90.25 145 ASN A O 1
ATOM 1123 N N . PRO A 1 146 ? 23.537 -3.035 -18.228 1.00 89.69 146 PRO A N 1
ATOM 1124 C CA . PRO A 1 146 ? 24.244 -2.703 -19.465 1.00 89.69 146 PRO A CA 1
ATOM 1125 C C . PRO A 1 146 ? 25.617 -3.371 -19.593 1.00 89.69 146 PRO A C 1
ATOM 1127 O O . PRO A 1 146 ? 26.067 -3.620 -20.705 1.00 89.69 146 PRO A O 1
ATOM 1130 N N . SER A 1 147 ? 26.272 -3.721 -18.478 1.00 92.69 147 SER A N 1
ATOM 1131 C CA . SER A 1 147 ? 27.536 -4.473 -18.506 1.00 92.69 147 SER A CA 1
ATOM 1132 C C . SER A 1 147 ? 27.393 -5.895 -19.054 1.00 92.69 147 SER A C 1
ATOM 1134 O O . SER A 1 147 ? 28.382 -6.490 -19.465 1.00 92.69 147 SER A O 1
ATOM 1136 N N . ASN A 1 148 ? 26.177 -6.444 -19.033 1.00 90.50 148 ASN A N 1
ATOM 1137 C CA . ASN A 1 148 ? 25.852 -7.770 -19.552 1.00 90.50 148 ASN A CA 1
ATOM 1138 C C . ASN A 1 148 ? 25.379 -7.709 -21.014 1.00 90.50 148 ASN A C 1
ATOM 1140 O O . ASN A 1 148 ? 25.015 -8.738 -21.583 1.00 90.50 148 ASN A O 1
ATOM 1144 N N . PHE A 1 149 ? 25.358 -6.520 -21.629 1.00 91.94 149 PHE A N 1
ATOM 1145 C CA . PHE A 1 149 ? 25.028 -6.371 -23.039 1.00 91.94 149 PHE A CA 1
ATOM 1146 C C . PHE A 1 149 ? 26.118 -7.004 -23.905 1.00 91.94 149 PHE A C 1
ATOM 1148 O O . PHE A 1 149 ? 27.236 -6.498 -23.994 1.00 91.94 149 PHE A O 1
ATOM 1155 N N . ASN A 1 150 ? 25.777 -8.108 -24.562 1.00 93.06 150 ASN A N 1
ATOM 1156 C CA . ASN A 1 150 ? 26.647 -8.790 -25.510 1.00 93.06 150 ASN A CA 1
ATOM 1157 C C . ASN A 1 150 ? 26.007 -8.728 -26.907 1.00 93.06 150 ASN A C 1
ATOM 1159 O O . ASN A 1 150 ? 25.202 -9.605 -27.238 1.00 93.06 150 ASN A O 1
ATOM 1163 N N . PRO A 1 151 ? 26.267 -7.671 -27.701 1.00 91.88 151 PRO A N 1
ATOM 1164 C CA . PRO A 1 151 ? 25.677 -7.553 -29.026 1.00 91.88 151 PRO A CA 1
ATOM 1165 C C . PRO A 1 151 ? 26.193 -8.671 -29.951 1.00 91.88 151 PRO A C 1
ATOM 1167 O O . PRO A 1 151 ? 27.350 -9.080 -29.822 1.00 91.88 151 PRO A O 1
ATOM 1170 N N . PRO A 1 152 ? 25.377 -9.150 -30.910 1.00 92.19 152 PRO A N 1
ATOM 1171 C CA . PRO A 1 152 ? 25.862 -10.019 -31.975 1.00 92.19 152 PRO A CA 1
ATOM 1172 C C . PRO A 1 152 ? 26.984 -9.316 -32.733 1.00 92.19 152 PRO A C 1
ATOM 1174 O O . PRO A 1 152 ? 26.972 -8.096 -32.878 1.00 92.19 152 PRO A O 1
ATOM 1177 N N . THR A 1 153 ? 27.924 -10.076 -33.274 1.00 95.25 153 THR A N 1
ATOM 1178 C CA . THR A 1 153 ? 28.950 -9.536 -34.164 1.00 95.25 153 THR A CA 1
ATOM 1179 C C . THR A 1 153 ? 28.313 -8.848 -35.375 1.00 95.25 153 THR A C 1
ATOM 1181 O O . THR A 1 153 ? 27.200 -9.169 -35.799 1.00 95.25 153 THR A O 1
ATOM 1184 N N . MET A 1 154 ? 29.048 -7.927 -36.004 1.00 92.75 154 MET A N 1
ATOM 1185 C CA . MET A 1 154 ? 28.579 -7.258 -37.223 1.00 92.75 154 MET A CA 1
ATOM 1186 C C . MET A 1 154 ? 28.185 -8.263 -38.318 1.00 92.75 154 MET A C 1
ATOM 1188 O O . MET A 1 154 ? 27.205 -8.046 -39.025 1.00 92.75 154 MET A O 1
ATOM 1192 N N . GLN A 1 155 ? 28.911 -9.378 -38.446 1.00 94.06 155 GLN A N 1
ATOM 1193 C CA . GLN A 1 155 ? 28.591 -10.422 -39.418 1.00 94.06 155 GLN A CA 1
ATOM 1194 C C . GLN A 1 155 ? 27.257 -11.108 -39.101 1.00 94.06 155 GLN A C 1
ATOM 1196 O O . GLN A 1 155 ? 26.435 -11.263 -40.001 1.00 94.06 155 GLN A O 1
ATOM 1201 N N . GLU A 1 156 ? 27.015 -11.473 -37.842 1.00 91.69 156 GLU A N 1
ATOM 1202 C CA . GLU A 1 156 ? 25.741 -12.059 -37.401 1.00 91.69 156 GLU A CA 1
ATOM 1203 C C . GLU A 1 156 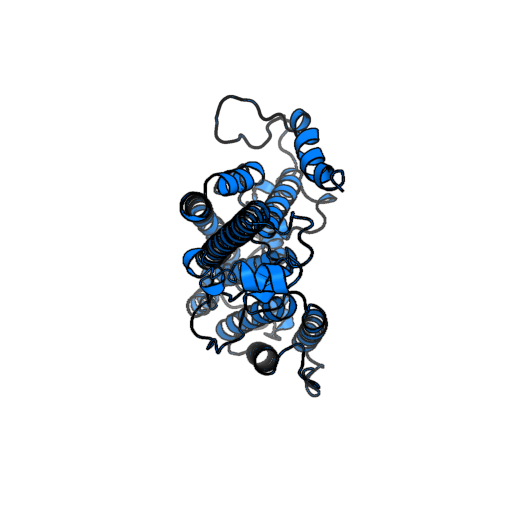? 24.576 -11.077 -37.590 1.00 91.69 156 GLU A C 1
ATOM 1205 O O . GLU A 1 156 ? 23.505 -11.460 -38.060 1.00 91.69 156 GLU A O 1
ATOM 1210 N N . TRP A 1 157 ? 24.793 -9.792 -37.303 1.00 90.62 157 TRP A N 1
ATOM 1211 C CA . TRP A 1 157 ? 23.797 -8.742 -37.519 1.00 90.62 157 TRP A CA 1
ATOM 1212 C C . TRP A 1 157 ? 23.443 -8.558 -39.004 1.00 90.62 157 TRP A C 1
ATOM 1214 O O . TRP A 1 157 ? 22.264 -8.459 -39.356 1.00 90.62 157 TRP A O 1
ATOM 1224 N N . LEU A 1 158 ? 24.447 -8.571 -39.888 1.00 88.75 158 LEU A N 1
ATOM 1225 C CA . LEU A 1 158 ? 24.245 -8.515 -41.339 1.00 88.75 158 LEU A CA 1
ATOM 1226 C C . LEU A 1 158 ? 23.530 -9.768 -41.863 1.00 88.75 158 LEU A C 1
ATOM 1228 O O . LEU A 1 158 ? 22.613 -9.650 -42.675 1.00 88.75 158 LEU A O 1
ATOM 1232 N N . GLN A 1 159 ? 23.910 -10.957 -41.384 1.00 90.50 159 GLN A N 1
ATOM 1233 C CA . GLN A 1 159 ? 23.268 -12.227 -41.749 1.00 90.50 159 GLN A CA 1
ATOM 1234 C C . GLN A 1 159 ? 21.805 -12.291 -41.291 1.00 90.50 159 GLN A C 1
ATOM 1236 O O . GLN A 1 159 ? 20.969 -12.855 -41.991 1.00 90.50 159 GLN A O 1
ATOM 1241 N N . GLY A 1 160 ? 21.477 -11.655 -40.164 1.00 85.38 160 GLY A N 1
ATOM 1242 C CA . GLY A 1 160 ? 20.107 -11.477 -39.678 1.00 85.38 160 GLY A CA 1
ATOM 1243 C C . GLY A 1 160 ? 19.294 -10.405 -40.416 1.00 85.38 160 GLY A C 1
ATOM 1244 O O . GLY A 1 160 ? 18.198 -10.064 -39.970 1.00 85.38 160 GLY A O 1
ATOM 1245 N N . GLY A 1 161 ? 19.815 -9.821 -41.502 1.00 78.62 161 GLY A N 1
ATOM 1246 C CA . GLY A 1 161 ? 19.132 -8.775 -42.270 1.00 78.62 161 GLY A CA 1
ATOM 1247 C C . GLY A 1 161 ? 18.925 -7.470 -41.493 1.00 78.62 161 GLY A C 1
ATOM 1248 O O . GLY A 1 161 ? 17.971 -6.741 -41.764 1.00 78.62 161 GLY A O 1
ATOM 1249 N N . GLY A 1 162 ? 19.767 -7.182 -40.493 1.00 68.75 162 GLY A N 1
ATOM 1250 C CA . GLY A 1 162 ? 19.672 -5.967 -39.676 1.00 68.75 162 GLY A CA 1
ATOM 1251 C C . GLY A 1 162 ? 18.435 -5.890 -38.772 1.00 68.75 162 GLY A C 1
ATOM 1252 O O . GLY A 1 162 ? 18.044 -4.787 -38.378 1.00 68.75 162 GLY A O 1
ATOM 1253 N N . PHE A 1 163 ? 17.806 -7.035 -38.465 1.00 66.69 163 PHE A N 1
ATOM 1254 C CA . PHE A 1 163 ? 16.706 -7.215 -37.500 1.00 66.69 163 PHE A CA 1
ATOM 1255 C C . PHE A 1 163 ? 15.604 -6.139 -37.546 1.00 66.69 163 PHE A C 1
ATOM 1257 O O . PHE A 1 163 ? 15.151 -5.653 -36.512 1.00 66.69 163 PHE A O 1
ATOM 1264 N N . GLY A 1 164 ? 15.176 -5.736 -38.747 1.00 69.31 164 GLY A N 1
ATOM 1265 C CA . GLY A 1 164 ? 14.057 -4.799 -38.913 1.00 69.31 164 GLY A CA 1
ATOM 1266 C C . GLY A 1 164 ? 14.311 -3.385 -38.372 1.00 69.31 164 GLY A C 1
ATOM 1267 O O . GLY A 1 164 ? 13.361 -2.631 -38.191 1.00 69.31 164 GLY A O 1
ATOM 1268 N N . SER A 1 165 ? 15.571 -3.013 -38.123 1.00 76.31 165 SER A N 1
ATOM 1269 C CA . SER A 1 165 ? 15.946 -1.711 -37.547 1.00 76.31 165 SER A CA 1
ATOM 1270 C C . SER A 1 165 ? 15.717 -0.514 -38.479 1.00 76.31 165 SER A C 1
ATOM 1272 O O . SER A 1 165 ? 15.752 0.627 -38.029 1.00 76.31 165 SER A O 1
ATOM 1274 N N . GLY A 1 166 ? 15.525 -0.749 -39.783 1.00 83.88 166 GLY A N 1
ATOM 1275 C CA . GLY A 1 166 ? 15.476 0.315 -40.794 1.00 83.88 166 GLY A CA 1
ATOM 1276 C C . GLY A 1 166 ? 16.814 1.044 -40.992 1.00 83.88 166 GLY A C 1
ATOM 1277 O O . GLY A 1 166 ? 16.871 2.020 -41.737 1.00 83.88 166 GLY A O 1
ATOM 1278 N N . LEU A 1 167 ? 17.885 0.584 -40.337 1.00 88.75 167 LEU A N 1
ATOM 1279 C CA . LEU A 1 167 ? 19.225 1.155 -40.426 1.00 88.75 167 LEU A CA 1
ATOM 1280 C C . LEU A 1 167 ? 19.988 0.575 -41.628 1.00 88.75 167 LEU A C 1
ATOM 1282 O O . LEU A 1 167 ? 19.734 -0.562 -42.037 1.00 88.75 167 LEU A O 1
ATOM 1286 N N . PRO A 1 168 ? 20.938 1.330 -42.212 1.00 88.06 168 PRO A N 1
ATOM 1287 C CA . PRO A 1 168 ? 21.728 0.841 -43.335 1.00 88.06 168 PRO A CA 1
ATOM 1288 C C . PRO A 1 168 ? 22.570 -0.374 -42.924 1.00 88.06 168 PRO A C 1
ATOM 1290 O O . PRO A 1 168 ? 23.214 -0.354 -41.880 1.00 88.06 168 PRO A O 1
ATOM 1293 N N . LEU A 1 169 ? 22.616 -1.411 -43.767 1.00 90.50 169 LEU A N 1
ATOM 1294 C CA . LEU A 1 169 ? 23.372 -2.651 -43.529 1.00 90.50 169 LEU A CA 1
ATOM 1295 C C . LEU A 1 169 ? 24.886 -2.453 -43.727 1.00 90.50 169 LEU A C 1
ATOM 1297 O O . LEU A 1 169 ? 25.507 -3.022 -44.621 1.00 90.50 169 LEU A O 1
ATOM 1301 N N . ASN A 1 170 ? 25.480 -1.592 -42.907 1.00 90.38 170 ASN A N 1
ATOM 1302 C CA . ASN A 1 170 ? 26.900 -1.266 -42.898 1.00 90.38 170 ASN A CA 1
ATOM 1303 C C . ASN A 1 170 ? 27.394 -1.035 -41.456 1.00 90.38 170 ASN A C 1
ATOM 1305 O O . ASN A 1 170 ? 26.624 -1.114 -40.500 1.00 90.38 170 ASN A O 1
ATOM 1309 N N . ALA A 1 171 ? 28.688 -0.744 -41.292 1.00 91.75 171 ALA A N 1
ATOM 1310 C CA . ALA A 1 171 ? 29.294 -0.545 -39.971 1.00 91.75 171 ALA A CA 1
ATOM 1311 C C . ALA A 1 171 ? 28.648 0.606 -39.180 1.00 91.75 171 ALA A C 1
ATOM 1313 O O . ALA A 1 171 ? 28.498 0.519 -37.964 1.00 91.75 171 ALA A O 1
ATOM 1314 N N . GLN A 1 172 ? 28.233 1.675 -39.865 1.00 93.62 172 GLN A N 1
ATOM 1315 C CA . GLN A 1 172 ? 27.574 2.810 -39.224 1.00 93.62 172 GLN A CA 1
ATOM 1316 C C . GLN A 1 172 ? 26.194 2.420 -38.685 1.00 93.62 172 GLN A C 1
ATOM 1318 O O . GLN A 1 172 ? 25.895 2.730 -37.534 1.00 93.62 172 GLN A O 1
ATOM 1323 N N . GLY A 1 173 ? 25.376 1.722 -39.479 1.00 90.62 173 GLY A N 1
ATOM 1324 C CA . GLY A 1 173 ? 24.064 1.250 -39.036 1.00 90.62 173 GLY A CA 1
ATOM 1325 C C . GLY A 1 173 ? 24.161 0.221 -37.911 1.00 90.62 173 GLY A C 1
ATOM 1326 O O . GLY A 1 173 ? 23.403 0.312 -36.950 1.00 90.62 173 GLY A O 1
ATOM 1327 N N . TYR A 1 174 ? 25.147 -0.681 -37.958 1.00 92.19 174 TYR A N 1
ATOM 1328 C CA . TYR A 1 174 ? 25.435 -1.599 -36.852 1.00 92.19 174 TYR A CA 1
ATOM 1329 C C . TYR A 1 174 ? 25.783 -0.842 -35.561 1.00 92.19 174 TYR A C 1
ATOM 1331 O O . TYR A 1 174 ? 25.160 -1.077 -34.530 1.00 92.19 174 TYR A O 1
ATOM 1339 N N . ASN A 1 175 ? 26.713 0.118 -35.612 1.00 93.38 175 ASN A N 1
ATOM 1340 C CA . ASN A 1 175 ? 27.088 0.908 -34.434 1.00 93.38 175 ASN A CA 1
ATOM 1341 C C . ASN A 1 175 ? 25.900 1.707 -33.877 1.00 93.38 175 ASN A C 1
ATOM 1343 O O . ASN A 1 175 ? 25.700 1.740 -32.667 1.00 93.38 175 ASN A O 1
ATOM 1347 N N . GLN A 1 176 ? 25.079 2.304 -34.749 1.00 93.25 176 GLN A N 1
ATOM 1348 C CA . GLN A 1 176 ? 23.851 2.995 -34.342 1.00 93.25 176 GLN A CA 1
ATOM 1349 C C . GLN A 1 176 ? 22.863 2.044 -33.657 1.00 93.25 176 GLN A C 1
ATOM 1351 O O . GLN A 1 176 ? 22.299 2.397 -32.623 1.00 93.25 176 GLN A O 1
ATOM 1356 N N . TRP A 1 177 ? 22.681 0.837 -34.195 1.00 92.56 177 TRP A N 1
ATOM 1357 C CA . TRP A 1 177 ? 21.836 -0.188 -33.589 1.00 92.56 177 TRP A CA 1
ATOM 1358 C C . TRP A 1 177 ? 22.353 -0.605 -32.204 1.00 92.56 177 TRP A C 1
ATOM 1360 O O . TRP A 1 177 ? 21.581 -0.611 -31.248 1.00 92.56 177 TRP A O 1
ATOM 1370 N N . VAL A 1 178 ? 23.656 -0.886 -32.072 1.00 92.69 178 VAL A N 1
ATOM 1371 C CA . VAL A 1 178 ? 24.306 -1.237 -30.795 1.00 92.69 178 VAL A CA 1
ATOM 1372 C C . VAL A 1 178 ? 24.085 -0.137 -29.756 1.00 92.69 178 VAL A C 1
ATOM 1374 O O . VAL A 1 178 ? 23.667 -0.438 -28.640 1.00 92.69 178 VAL A O 1
ATOM 1377 N N . THR A 1 179 ? 24.303 1.134 -30.117 1.00 93.50 179 THR A N 1
ATOM 1378 C CA . THR A 1 179 ? 24.054 2.270 -29.216 1.00 93.50 179 THR A CA 1
ATOM 1379 C C . THR A 1 179 ? 22.587 2.345 -28.797 1.00 93.50 179 THR A C 1
ATOM 1381 O O . THR A 1 179 ? 22.307 2.459 -27.609 1.00 93.50 179 THR A O 1
ATOM 1384 N N . GLN A 1 180 ? 21.641 2.210 -29.734 1.00 91.44 180 GLN A N 1
ATOM 1385 C CA . GLN A 1 180 ? 20.210 2.236 -29.413 1.00 91.44 180 GLN A CA 1
ATOM 1386 C C . GLN A 1 180 ? 19.802 1.102 -28.465 1.00 91.44 180 GLN A C 1
ATOM 1388 O O . GLN A 1 180 ? 19.018 1.330 -27.545 1.00 91.44 180 GLN A O 1
ATOM 1393 N N . GLN A 1 181 ? 20.325 -0.111 -28.666 1.00 89.94 181 GLN A N 1
ATOM 1394 C CA . GLN A 1 181 ? 20.055 -1.246 -27.780 1.00 89.94 181 GLN A CA 1
ATOM 1395 C C . GLN A 1 181 ? 20.657 -1.036 -26.388 1.00 89.94 181 GLN A C 1
ATOM 1397 O O . GLN A 1 181 ? 19.975 -1.265 -25.389 1.00 89.94 181 GLN A O 1
ATOM 1402 N N . LEU A 1 182 ? 21.897 -0.545 -26.310 1.00 91.75 182 LEU A N 1
ATOM 1403 C CA . LEU A 1 182 ? 22.555 -0.246 -25.039 1.00 91.75 182 LEU A CA 1
ATOM 1404 C C . LEU A 1 182 ? 21.824 0.860 -24.263 1.00 91.75 182 LEU A C 1
ATOM 1406 O O . LEU A 1 182 ? 21.646 0.746 -23.049 1.00 91.75 182 LEU A O 1
ATOM 1410 N N . ASP A 1 183 ? 21.355 1.902 -24.950 1.00 89.81 183 ASP A N 1
ATOM 1411 C CA . ASP A 1 183 ? 20.560 2.975 -24.350 1.00 89.81 183 ASP A CA 1
ATOM 1412 C C . ASP A 1 183 ? 19.225 2.443 -23.816 1.00 89.81 183 ASP A C 1
ATOM 1414 O O . ASP A 1 183 ? 18.852 2.742 -22.679 1.00 89.81 183 ASP A O 1
ATOM 1418 N N . GLN A 1 184 ? 18.525 1.606 -24.591 1.00 88.00 184 GLN A N 1
ATOM 1419 C CA . GLN A 1 184 ? 17.289 0.948 -24.153 1.00 88.00 184 GLN A CA 1
ATOM 1420 C C . GLN A 1 184 ? 17.529 0.075 -22.916 1.00 88.00 184 GLN A C 1
ATOM 1422 O O . GLN A 1 184 ? 16.786 0.177 -21.941 1.00 88.00 184 GLN A O 1
ATOM 1427 N N . GLN A 1 185 ? 18.596 -0.727 -22.910 1.00 87.25 185 GLN A N 1
ATOM 1428 C CA . GLN A 1 185 ? 18.967 -1.567 -21.771 1.00 87.25 185 GLN A CA 1
ATOM 1429 C C . GLN A 1 185 ? 19.402 -0.745 -20.543 1.00 87.25 185 GLN A C 1
ATOM 1431 O O . GLN A 1 185 ? 19.118 -1.106 -19.403 1.00 87.25 185 GLN A O 1
ATOM 1436 N N . THR A 1 186 ? 20.034 0.408 -20.747 1.00 89.25 186 THR A N 1
ATOM 1437 C CA . THR A 1 186 ? 20.399 1.321 -19.655 1.00 89.25 186 THR A CA 1
ATOM 1438 C C . THR A 1 186 ? 19.169 1.969 -19.033 1.00 89.25 186 THR A C 1
ATOM 1440 O O . THR A 1 186 ? 19.026 1.990 -17.808 1.00 89.25 186 THR A O 1
ATOM 1443 N N . GLN A 1 187 ? 18.246 2.465 -19.859 1.00 87.06 187 GLN A N 1
ATOM 1444 C CA . GLN A 1 187 ? 16.965 2.998 -19.390 1.00 87.06 187 GLN A CA 1
ATOM 1445 C C . GLN A 1 187 ? 16.182 1.933 -18.623 1.00 87.06 187 GLN A C 1
ATOM 1447 O O . GLN A 1 187 ? 15.644 2.210 -17.551 1.00 87.06 187 GLN A O 1
ATOM 1452 N N . ALA A 1 188 ? 16.202 0.706 -19.135 1.00 82.25 188 ALA A N 1
ATOM 1453 C CA . ALA A 1 188 ? 15.573 -0.444 -18.529 1.00 82.25 188 ALA A CA 1
ATOM 1454 C C . ALA A 1 188 ? 16.090 -0.770 -17.130 1.00 82.25 188 ALA A C 1
ATOM 1456 O O . ALA A 1 188 ? 15.330 -0.865 -16.164 1.00 82.25 188 ALA A O 1
ATOM 1457 N N . TYR A 1 189 ? 17.408 -0.901 -17.024 1.00 86.81 189 TYR A N 1
ATOM 1458 C CA . TYR A 1 189 ? 18.088 -1.146 -15.767 1.00 86.81 189 TYR A CA 1
ATOM 1459 C C . TYR A 1 189 ? 17.782 -0.058 -14.740 1.00 86.81 189 TYR A C 1
ATOM 1461 O O . TYR A 1 189 ? 17.428 -0.354 -13.599 1.00 86.81 189 TYR A O 1
ATOM 1469 N N . ASN A 1 190 ? 17.858 1.208 -15.153 1.00 86.75 190 ASN A N 1
ATOM 1470 C CA . ASN A 1 190 ? 17.589 2.340 -14.275 1.00 86.75 190 ASN A CA 1
ATOM 1471 C C . ASN A 1 190 ? 16.130 2.368 -13.802 1.00 86.75 190 ASN A C 1
ATOM 1473 O O . ASN A 1 190 ? 15.893 2.624 -12.621 1.00 86.75 190 ASN A O 1
ATOM 1477 N N . ALA A 1 191 ? 15.167 2.064 -14.677 1.00 82.38 191 ALA A N 1
ATOM 1478 C CA . ALA A 1 191 ? 13.755 1.949 -14.314 1.00 82.38 191 ALA A CA 1
ATOM 1479 C C . ALA A 1 191 ? 13.525 0.824 -13.290 1.00 82.38 191 ALA A C 1
ATOM 1481 O O . ALA A 1 191 ? 12.895 1.051 -12.255 1.00 82.38 191 ALA A O 1
ATOM 1482 N N . CYS A 1 192 ? 14.123 -0.348 -13.519 1.00 83.12 192 CYS A N 1
ATOM 1483 C CA . CYS A 1 192 ? 14.075 -1.488 -12.604 1.00 83.12 192 CYS A CA 1
ATOM 1484 C C . CYS A 1 192 ? 14.649 -1.147 -11.217 1.00 83.12 192 CYS A C 1
ATOM 1486 O O . CYS A 1 192 ? 14.010 -1.374 -10.185 1.00 83.12 192 CYS A O 1
ATOM 1488 N N . GLN A 1 193 ? 15.839 -0.538 -11.182 1.00 86.50 193 GLN A N 1
ATOM 1489 C CA . GLN A 1 193 ? 16.484 -0.109 -9.940 1.00 86.50 193 GLN A CA 1
ATOM 1490 C C . GLN A 1 193 ? 15.644 0.931 -9.203 1.00 86.50 193 GLN A C 1
ATOM 1492 O O . GLN A 1 193 ? 15.463 0.852 -7.990 1.00 86.50 193 GLN A O 1
ATOM 1497 N N . HIS A 1 194 ? 15.113 1.907 -9.933 1.00 83.88 194 HIS A N 1
ATOM 1498 C CA . HIS A 1 194 ? 14.266 2.949 -9.380 1.00 83.88 194 HIS A CA 1
ATOM 1499 C C . HIS A 1 194 ? 12.991 2.377 -8.734 1.00 83.88 194 HIS A C 1
ATOM 1501 O O . HIS A 1 194 ? 12.654 2.737 -7.605 1.00 83.88 194 HIS A O 1
ATOM 1507 N N . GLU A 1 195 ? 12.329 1.420 -9.383 1.00 79.50 195 GLU A N 1
ATOM 1508 C CA . GLU A 1 195 ? 11.146 0.766 -8.826 1.00 79.50 195 GLU A CA 1
ATOM 1509 C C . GLU A 1 195 ? 11.472 -0.067 -7.573 1.00 79.50 195 GLU A C 1
ATOM 1511 O O . GLU A 1 195 ? 10.742 -0.010 -6.581 1.00 79.50 195 GLU A O 1
ATOM 1516 N N . ASN A 1 196 ? 12.599 -0.791 -7.560 1.00 81.50 196 ASN A N 1
ATOM 1517 C CA . ASN A 1 196 ? 13.056 -1.532 -6.377 1.00 81.50 196 ASN A CA 1
ATOM 1518 C C . ASN A 1 196 ? 13.207 -0.631 -5.143 1.00 81.50 196 ASN A C 1
ATOM 1520 O O . ASN A 1 196 ? 12.885 -1.054 -4.028 1.00 81.50 196 ASN A O 1
ATOM 1524 N N . LYS A 1 197 ? 13.633 0.625 -5.326 1.00 86.12 197 LYS A N 1
ATOM 1525 C CA . LYS A 1 197 ? 13.709 1.599 -4.229 1.00 86.12 197 LYS A CA 1
ATOM 1526 C C . LYS A 1 197 ? 12.325 1.959 -3.700 1.00 86.12 197 LYS A C 1
ATOM 1528 O O . LYS A 1 197 ? 12.116 1.923 -2.493 1.00 86.12 197 LYS A O 1
ATOM 1533 N N . TRP A 1 198 ? 11.357 2.222 -4.575 1.00 84.38 198 TRP A N 1
ATOM 1534 C CA . TRP A 1 198 ? 9.974 2.479 -4.160 1.00 84.38 198 TRP A CA 1
ATOM 1535 C C . TRP A 1 198 ? 9.345 1.302 -3.423 1.00 84.38 198 TRP A C 1
ATOM 1537 O O . TRP A 1 198 ? 8.712 1.490 -2.386 1.00 84.38 198 TRP A O 1
ATOM 1547 N N . ARG A 1 199 ? 9.561 0.077 -3.905 1.00 80.75 199 ARG A N 1
ATOM 1548 C CA . ARG A 1 199 ? 9.084 -1.138 -3.229 1.00 80.75 199 ARG A CA 1
ATOM 1549 C C . ARG A 1 199 ? 9.667 -1.261 -1.829 1.00 80.75 199 ARG A C 1
ATOM 1551 O O . ARG A 1 199 ? 8.936 -1.581 -0.895 1.00 80.75 199 ARG A O 1
ATOM 1558 N N . LYS A 1 200 ? 10.965 -0.981 -1.681 1.00 84.75 200 LYS A N 1
ATOM 1559 C CA . LYS A 1 200 ? 11.636 -0.958 -0.381 1.00 84.75 200 LYS A CA 1
ATOM 1560 C C . LYS A 1 200 ? 10.996 0.075 0.547 1.00 84.75 200 LYS A C 1
ATOM 1562 O O . LYS A 1 200 ? 10.550 -0.297 1.627 1.00 84.75 200 LYS A O 1
ATOM 1567 N N . ILE A 1 201 ? 10.861 1.322 0.090 1.00 88.50 201 ILE A N 1
ATOM 1568 C CA . ILE A 1 201 ? 10.231 2.406 0.857 1.00 88.50 201 ILE A CA 1
ATOM 1569 C C . ILE A 1 201 ? 8.821 2.009 1.309 1.00 88.50 201 ILE A C 1
ATOM 1571 O O . ILE A 1 201 ? 8.492 2.147 2.484 1.00 88.50 201 ILE A O 1
ATOM 1575 N N . LEU A 1 202 ? 7.983 1.495 0.404 1.00 90.06 202 LEU A N 1
ATOM 1576 C CA . LEU A 1 202 ? 6.611 1.116 0.743 1.00 90.06 202 LEU A CA 1
ATOM 1577 C C . LEU A 1 202 ? 6.569 -0.039 1.749 1.00 90.06 202 LEU A C 1
ATOM 1579 O O . LEU A 1 202 ? 5.826 0.021 2.722 1.00 90.06 202 LEU A O 1
ATOM 1583 N N . ASN A 1 203 ? 7.403 -1.061 1.575 1.00 88.19 203 ASN A N 1
ATOM 1584 C CA . ASN A 1 203 ? 7.491 -2.163 2.531 1.00 88.19 203 ASN A CA 1
ATOM 1585 C C . ASN A 1 203 ? 7.925 -1.701 3.931 1.00 88.19 203 ASN A C 1
ATOM 1587 O O . ASN A 1 203 ? 7.361 -2.136 4.940 1.00 88.19 203 ASN A O 1
ATOM 1591 N N . GLU A 1 204 ? 8.893 -0.790 3.987 1.00 87.19 204 GLU A N 1
ATOM 1592 C CA . GLU A 1 204 ? 9.431 -0.265 5.239 1.00 87.19 204 GLU A CA 1
ATOM 1593 C C . GLU A 1 204 ? 8.480 0.719 5.920 1.00 87.19 204 GLU A C 1
ATOM 1595 O O . GLU A 1 204 ? 8.378 0.688 7.141 1.00 87.19 204 GLU A O 1
ATOM 1600 N N . LYS A 1 205 ? 7.767 1.562 5.162 1.00 91.25 205 LYS A N 1
ATOM 1601 C CA . LYS A 1 205 ? 7.069 2.738 5.709 1.00 91.25 205 LYS A CA 1
ATOM 1602 C C . LYS A 1 205 ? 5.565 2.787 5.477 1.00 91.25 205 LYS A C 1
ATOM 1604 O O . LYS A 1 205 ? 4.873 3.452 6.237 1.00 91.25 205 LYS A O 1
ATOM 1609 N N . TRP A 1 206 ? 5.022 2.114 4.460 1.00 92.56 206 TRP A N 1
ATOM 1610 C CA . TRP A 1 206 ? 3.631 2.349 4.043 1.00 92.56 206 TRP A CA 1
ATOM 1611 C C . TRP A 1 206 ? 2.599 1.981 5.111 1.00 92.56 206 TRP A C 1
ATOM 1613 O O . TRP A 1 206 ? 1.625 2.705 5.304 1.00 92.56 206 TRP A O 1
ATOM 1623 N N . MET A 1 207 ? 2.819 0.876 5.831 1.00 91.50 207 MET A N 1
ATOM 1624 C CA . MET A 1 207 ? 1.932 0.499 6.934 1.00 91.50 207 MET A CA 1
ATOM 1625 C C . MET A 1 207 ? 1.980 1.508 8.083 1.00 91.50 207 MET A C 1
ATOM 1627 O O . MET A 1 207 ? 0.932 1.797 8.651 1.00 91.50 207 MET A O 1
ATOM 1631 N N . ASP A 1 208 ? 3.158 2.066 8.367 1.00 90.69 208 ASP A N 1
ATOM 1632 C CA . ASP A 1 208 ? 3.371 2.984 9.490 1.00 90.69 208 ASP A CA 1
ATOM 1633 C C . ASP A 1 208 ? 2.717 4.351 9.269 1.00 90.69 208 ASP A C 1
ATOM 1635 O O . ASP A 1 208 ? 2.258 4.999 10.206 1.00 90.69 208 ASP A O 1
ATOM 1639 N N . VAL A 1 209 ? 2.604 4.775 8.009 1.00 93.69 209 VAL A N 1
ATOM 1640 C CA . VAL A 1 209 ? 1.941 6.033 7.631 1.00 93.69 209 VAL A CA 1
ATOM 1641 C C . VAL A 1 209 ? 0.453 5.868 7.338 1.00 93.69 209 VAL A C 1
ATOM 1643 O O . VAL A 1 209 ? -0.194 6.814 6.892 1.00 93.69 209 VAL A O 1
ATOM 1646 N N . ALA A 1 210 ? -0.111 4.674 7.513 1.00 93.56 210 ALA A N 1
ATOM 1647 C CA . ALA A 1 210 ? -1.390 4.328 6.904 1.00 93.56 210 ALA A CA 1
ATOM 1648 C C . ALA A 1 210 ? -2.586 5.152 7.418 1.00 93.56 210 ALA A C 1
ATOM 1650 O O . ALA A 1 210 ? -3.538 5.391 6.666 1.00 93.56 210 ALA A O 1
ATOM 1651 N N . HIS A 1 211 ? -2.528 5.630 8.666 1.00 92.88 211 HIS A N 1
ATOM 1652 C CA . HIS A 1 211 ? -3.512 6.561 9.232 1.00 92.88 211 HIS A CA 1
ATOM 1653 C C . HIS A 1 211 ? -3.374 7.993 8.715 1.00 92.88 211 HIS A C 1
ATOM 1655 O O . HIS A 1 211 ? -4.294 8.786 8.897 1.00 92.88 211 HIS A O 1
ATOM 1661 N N . HIS A 1 212 ? -2.269 8.354 8.065 1.00 91.44 212 HIS A N 1
ATOM 1662 C CA . HIS A 1 212 ? -2.075 9.724 7.613 1.00 91.44 212 HIS A CA 1
ATOM 1663 C C . HIS A 1 212 ? -3.077 10.097 6.500 1.00 91.44 212 HIS A C 1
ATOM 1665 O O . HIS A 1 212 ? -3.843 11.036 6.708 1.00 91.44 212 HIS A O 1
ATOM 1671 N N . PRO A 1 213 ? -3.256 9.310 5.412 1.00 94.94 213 PRO A N 1
ATOM 1672 C CA . PRO A 1 213 ? -4.357 9.525 4.477 1.00 94.94 213 PRO A CA 1
ATOM 1673 C C . PRO A 1 213 ? -5.687 8.883 4.924 1.00 94.94 213 PRO A C 1
ATOM 1675 O O . PRO A 1 213 ? -6.407 8.324 4.098 1.00 94.94 213 PRO A O 1
ATOM 1678 N N . LEU A 1 214 ? -6.076 8.953 6.205 1.00 95.94 214 LEU A N 1
ATOM 1679 C CA . LEU A 1 214 ? -7.260 8.236 6.719 1.00 95.94 214 LEU A CA 1
ATOM 1680 C C . LEU A 1 214 ? -8.580 8.593 6.002 1.00 95.94 214 LEU A C 1
ATOM 1682 O O . LEU A 1 214 ? -9.368 7.706 5.676 1.00 95.94 214 LEU A O 1
ATOM 1686 N N . TYR A 1 215 ? -8.814 9.868 5.676 1.00 96.38 215 TYR A N 1
ATOM 1687 C CA . TYR A 1 215 ? -10.002 10.284 4.913 1.00 96.38 215 TYR A CA 1
ATOM 1688 C C . TYR A 1 215 ? -10.089 9.763 3.462 1.00 96.38 215 TYR A C 1
ATOM 1690 O O . TYR A 1 215 ? -11.126 9.938 2.826 1.00 96.38 215 TYR A O 1
ATOM 1698 N N . GLU A 1 216 ? -9.094 9.019 2.953 1.00 96.12 216 GLU A N 1
ATOM 1699 C CA . GLU A 1 216 ? -9.262 8.165 1.757 1.00 96.12 216 GLU A CA 1
ATOM 1700 C C . GLU A 1 216 ? -10.496 7.253 1.882 1.00 96.12 216 GLU A C 1
ATOM 1702 O O . GLU A 1 216 ? -11.163 6.934 0.894 1.00 96.12 216 GLU A O 1
ATOM 1707 N N . PHE A 1 217 ? -10.808 6.837 3.111 1.00 97.12 217 PHE A N 1
ATOM 1708 C CA . PHE A 1 217 ? -11.895 5.918 3.430 1.00 97.12 217 PHE A CA 1
ATOM 1709 C C . PHE A 1 217 ? -13.207 6.615 3.805 1.00 97.12 217 PHE A C 1
ATOM 1711 O O . PHE A 1 217 ? -14.167 5.930 4.160 1.00 97.12 217 PHE A O 1
ATOM 1718 N N . ALA A 1 218 ? -13.274 7.946 3.717 1.00 95.31 218 ALA A N 1
ATOM 1719 C CA . ALA A 1 218 ? -14.512 8.673 3.943 1.00 95.31 218 ALA A CA 1
ATOM 1720 C C . ALA A 1 218 ? -15.514 8.391 2.812 1.00 95.31 218 ALA A C 1
ATOM 1722 O O . ALA A 1 218 ? -15.206 8.526 1.620 1.00 95.31 218 ALA A O 1
ATOM 1723 N N . GLU A 1 219 ? -16.723 7.984 3.190 1.00 92.31 219 GLU A N 1
ATOM 1724 C CA . GLU A 1 219 ? -17.821 7.751 2.255 1.00 92.31 219 GLU A CA 1
ATOM 1725 C C . GLU A 1 219 ? -18.629 9.028 2.029 1.00 92.31 219 GLU A C 1
ATOM 1727 O O . GLU A 1 219 ? -18.712 9.881 2.906 1.00 92.31 219 GLU A O 1
ATOM 1732 N N . ASN A 1 220 ? -19.232 9.140 0.842 1.00 88.06 220 ASN A N 1
ATOM 1733 C CA . ASN A 1 220 ? -20.113 10.243 0.455 1.00 88.06 220 ASN A CA 1
ATOM 1734 C C . ASN A 1 220 ? -19.549 11.641 0.780 1.00 88.06 220 ASN A C 1
ATOM 1736 O O . ASN A 1 220 ? -20.088 12.371 1.605 1.00 88.06 220 ASN A O 1
ATOM 1740 N N . THR A 1 221 ? -18.477 12.049 0.094 1.00 86.06 221 THR A N 1
ATOM 1741 C CA . THR A 1 221 ? -17.800 13.338 0.345 1.00 86.06 221 THR A CA 1
ATOM 1742 C C . THR A 1 221 ? -18.714 14.560 0.266 1.00 86.06 221 THR A C 1
ATOM 1744 O O . THR A 1 221 ? -18.409 15.573 0.882 1.00 86.06 221 THR A O 1
ATOM 1747 N N . ASN A 1 222 ? -19.841 14.460 -0.442 1.00 83.94 222 ASN A N 1
ATOM 1748 C CA . ASN A 1 222 ? -20.807 15.547 -0.596 1.00 83.94 222 ASN A CA 1
ATOM 1749 C C . ASN A 1 222 ? -21.645 15.802 0.666 1.00 83.94 222 ASN A C 1
ATOM 1751 O O . ASN A 1 222 ? -22.246 16.864 0.779 1.00 83.94 222 ASN A O 1
ATOM 1755 N N . SER A 1 223 ? -21.706 14.848 1.601 1.00 86.75 223 SER A N 1
ATOM 1756 C CA . SER A 1 223 ? -22.398 15.014 2.885 1.00 86.75 223 SER A CA 1
ATOM 1757 C C . SER A 1 223 ? -21.458 15.359 4.042 1.00 86.75 223 SER A C 1
ATOM 1759 O O . SER A 1 223 ? -21.906 15.418 5.184 1.00 86.75 223 SER A O 1
ATOM 1761 N N . LEU A 1 224 ? -20.159 15.524 3.780 1.00 89.94 224 LEU A N 1
ATOM 1762 C CA . LEU A 1 224 ? -19.159 15.790 4.813 1.00 89.94 224 LEU A CA 1
ATOM 1763 C C . LEU A 1 224 ? -18.932 17.301 4.979 1.00 89.94 224 LEU A C 1
ATOM 1765 O O . LEU A 1 224 ? -19.103 18.053 4.017 1.00 89.94 224 LEU A O 1
ATOM 1769 N N . PRO A 1 225 ? -18.481 17.760 6.159 1.00 91.31 225 PRO A N 1
ATOM 1770 C CA . PRO A 1 225 ? -17.966 19.116 6.328 1.00 91.31 225 PRO A CA 1
ATOM 1771 C C . PRO A 1 225 ? -16.863 19.435 5.306 1.00 91.31 225 PRO A C 1
ATOM 1773 O O . PRO A 1 225 ? -16.089 18.557 4.918 1.00 91.31 225 PRO A O 1
ATOM 1776 N N . ALA A 1 226 ? -16.775 20.697 4.873 1.00 89.81 226 ALA A N 1
ATOM 1777 C CA . ALA A 1 226 ? -15.889 21.117 3.780 1.00 89.81 226 ALA A CA 1
ATOM 1778 C C . ALA A 1 226 ? -14.404 20.773 4.025 1.00 89.81 226 ALA A C 1
ATOM 1780 O O . ALA A 1 226 ? -13.698 20.365 3.102 1.00 89.81 226 ALA A O 1
ATOM 1781 N N . SER A 1 227 ? -13.947 20.878 5.271 1.00 89.81 227 SER A N 1
ATOM 1782 C CA . SER A 1 227 ? -12.633 20.438 5.763 1.00 89.81 227 SER A CA 1
ATOM 1783 C C . SER A 1 227 ? -12.381 18.952 5.492 1.00 89.81 227 SER A C 1
ATOM 1785 O O . SER A 1 227 ? -11.394 18.599 4.844 1.00 89.81 227 SER A O 1
ATOM 1787 N N . VAL A 1 228 ? -13.295 18.075 5.919 1.00 92.12 228 VAL A N 1
ATOM 1788 C CA . VAL A 1 228 ? -13.198 16.623 5.701 1.00 92.12 228 VAL A CA 1
ATOM 1789 C C . VAL A 1 228 ? -13.270 16.289 4.214 1.00 92.12 228 VAL A C 1
ATOM 1791 O O . VAL A 1 228 ? -12.487 15.471 3.731 1.00 92.12 228 VAL A O 1
ATOM 1794 N N . ALA A 1 229 ? -14.169 16.929 3.461 1.00 92.06 229 ALA A N 1
ATOM 1795 C CA . ALA A 1 229 ? -14.290 16.728 2.019 1.00 92.06 229 ALA A CA 1
ATOM 1796 C C . ALA A 1 229 ? -12.992 17.107 1.282 1.00 92.06 229 ALA A C 1
ATOM 1798 O O . ALA A 1 229 ? -12.499 16.330 0.462 1.00 92.06 229 ALA A O 1
ATOM 1799 N N . THR A 1 230 ? -12.392 18.250 1.633 1.00 91.31 230 THR A N 1
ATOM 1800 C CA . THR A 1 230 ? -11.114 18.714 1.069 1.00 91.31 230 THR A CA 1
ATOM 1801 C C . THR A 1 230 ? -9.990 17.730 1.377 1.00 91.31 230 THR A C 1
ATOM 1803 O O . THR A 1 230 ? -9.312 17.264 0.460 1.00 91.31 230 THR A O 1
ATOM 1806 N N . LYS A 1 231 ? -9.832 17.326 2.645 1.00 92.44 231 LYS A N 1
ATOM 1807 C CA . LYS A 1 231 ? -8.828 16.324 3.030 1.00 92.44 231 LYS A CA 1
ATOM 1808 C C . LYS A 1 231 ? -9.060 14.979 2.351 1.00 92.44 231 LYS A C 1
ATOM 1810 O O . LYS A 1 231 ? -8.108 14.355 1.909 1.00 92.44 231 LYS A O 1
ATOM 1815 N N . SER A 1 232 ? -10.311 14.552 2.186 1.00 93.94 232 SER A N 1
ATOM 1816 C CA . SER A 1 232 ? -10.639 13.312 1.470 1.00 93.94 232 SER A CA 1
ATOM 1817 C C . SER A 1 232 ? -10.111 13.332 0.033 1.00 93.94 232 SER A C 1
ATOM 1819 O O . SER A 1 232 ? -9.579 12.329 -0.438 1.00 93.94 232 SER A O 1
ATOM 1821 N N . VAL A 1 233 ? -10.219 14.469 -0.668 1.00 91.75 233 VAL A N 1
ATOM 1822 C CA . VAL A 1 233 ? -9.648 14.635 -2.016 1.00 91.75 233 VAL A CA 1
ATOM 1823 C C . VAL A 1 233 ? -8.120 14.595 -1.972 1.00 91.75 233 VAL A C 1
ATOM 1825 O O . VAL A 1 233 ? -7.517 13.857 -2.748 1.00 91.75 233 VAL A O 1
ATOM 1828 N N . LEU A 1 234 ? -7.491 15.316 -1.041 1.00 91.12 234 LEU A N 1
ATOM 1829 C CA . LEU A 1 234 ? -6.030 15.317 -0.887 1.00 91.12 234 LEU A CA 1
ATOM 1830 C C . LEU A 1 234 ? -5.481 13.915 -0.568 1.00 91.12 234 LEU A C 1
ATOM 1832 O O . LEU A 1 234 ? -4.505 13.475 -1.173 1.00 91.12 234 LEU A O 1
ATOM 1836 N N . HIS A 1 235 ? -6.151 13.171 0.310 1.00 94.44 235 HIS A N 1
ATOM 1837 C CA . HIS A 1 235 ? -5.791 11.802 0.675 1.00 94.44 235 HIS A CA 1
ATOM 1838 C C . HIS A 1 235 ? -5.934 10.853 -0.519 1.00 94.44 235 HIS A C 1
ATOM 1840 O O . HIS A 1 235 ? -5.033 10.051 -0.780 1.00 94.44 235 HIS A O 1
ATOM 1846 N N . ARG A 1 236 ? -7.010 11.005 -1.305 1.00 94.88 236 ARG A N 1
ATOM 1847 C CA . ARG A 1 236 ? -7.219 10.253 -2.552 1.00 94.88 236 ARG A CA 1
ATOM 1848 C C . ARG A 1 236 ? -6.148 10.513 -3.587 1.00 94.88 236 ARG A C 1
ATOM 1850 O O . ARG A 1 236 ? -5.722 9.553 -4.240 1.00 94.88 236 ARG A O 1
ATOM 1857 N N . ASN A 1 237 ? -5.728 11.767 -3.711 1.00 92.00 237 ASN A N 1
ATOM 1858 C CA . ASN A 1 237 ? -4.661 1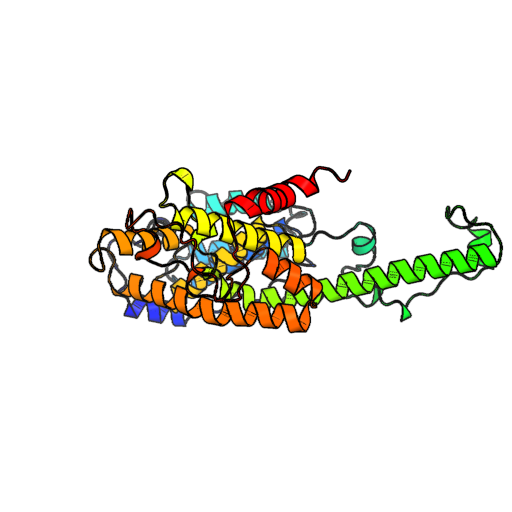2.173 -4.610 1.00 92.00 237 ASN A CA 1
ATOM 1859 C C . ASN A 1 237 ? -3.330 11.575 -4.165 1.00 92.00 237 ASN A C 1
ATOM 1861 O O . ASN A 1 237 ? -2.681 10.943 -4.984 1.00 92.00 237 ASN A O 1
ATOM 1865 N N . ALA A 1 238 ? -2.971 11.639 -2.879 1.00 91.31 238 ALA A N 1
ATOM 1866 C CA . ALA A 1 238 ? -1.729 11.040 -2.389 1.00 91.31 238 ALA A CA 1
ATOM 1867 C C . ALA A 1 238 ? -1.649 9.529 -2.637 1.00 91.31 238 ALA A C 1
ATOM 1869 O O . ALA A 1 238 ? -0.646 9.032 -3.147 1.00 91.31 238 ALA A O 1
ATOM 1870 N N . VAL A 1 239 ? -2.725 8.794 -2.342 1.00 94.50 239 VAL A N 1
ATOM 1871 C CA . VAL A 1 239 ? -2.806 7.352 -2.628 1.00 94.50 239 VAL A CA 1
ATOM 1872 C C . VAL A 1 239 ? -2.710 7.081 -4.137 1.00 94.50 239 VAL A C 1
ATOM 1874 O O . VAL A 1 239 ? -2.068 6.115 -4.555 1.00 94.50 239 VAL A O 1
ATOM 1877 N N . GLY A 1 240 ? -3.314 7.942 -4.964 1.00 94.44 240 GLY A N 1
ATOM 1878 C CA . GLY A 1 240 ? -3.194 7.906 -6.424 1.00 94.44 240 GLY A CA 1
ATOM 1879 C C . GLY A 1 240 ? -1.762 8.140 -6.905 1.00 94.44 240 GLY A C 1
ATOM 1880 O O . GLY A 1 240 ? -1.226 7.320 -7.643 1.00 94.44 240 GLY A O 1
ATOM 1881 N N . THR A 1 241 ? -1.102 9.185 -6.412 1.00 90.94 241 THR A N 1
ATOM 1882 C CA . THR A 1 241 ? 0.289 9.515 -6.732 1.00 90.94 241 THR A CA 1
ATOM 1883 C C . THR A 1 241 ? 1.238 8.391 -6.337 1.00 90.94 241 THR A C 1
ATOM 1885 O O . THR A 1 241 ? 2.113 8.034 -7.119 1.00 90.94 241 THR A O 1
ATOM 1888 N N . ILE A 1 242 ? 1.044 7.766 -5.173 1.00 90.69 242 ILE A N 1
ATOM 1889 C CA . ILE A 1 242 ? 1.842 6.599 -4.775 1.00 90.69 242 ILE A CA 1
ATOM 1890 C C . ILE A 1 242 ? 1.624 5.440 -5.741 1.00 90.69 242 ILE A C 1
ATOM 1892 O O . ILE A 1 242 ? 2.595 4.817 -6.160 1.00 90.69 242 ILE A O 1
ATOM 1896 N N . SER A 1 243 ? 0.381 5.166 -6.137 1.00 90.25 243 SER A N 1
ATOM 1897 C CA . SER A 1 243 ? 0.065 4.173 -7.173 1.00 90.25 243 SER A CA 1
ATOM 1898 C C . SER A 1 243 ? 0.776 4.483 -8.498 1.00 90.25 243 SER A C 1
ATOM 1900 O O . SER A 1 243 ? 1.397 3.605 -9.095 1.00 90.25 243 SER A O 1
ATOM 1902 N N . ASP A 1 244 ? 0.743 5.737 -8.944 1.00 87.50 244 ASP A N 1
ATOM 1903 C CA . ASP A 1 244 ? 1.313 6.152 -10.228 1.00 87.50 244 ASP A CA 1
ATOM 1904 C C . ASP A 1 244 ? 2.840 6.118 -10.246 1.00 87.50 244 ASP A C 1
ATOM 1906 O O . ASP A 1 244 ? 3.436 5.721 -11.256 1.00 87.50 244 ASP A O 1
ATOM 1910 N N . ILE A 1 245 ? 3.474 6.520 -9.144 1.00 85.50 245 ILE A N 1
ATOM 1911 C CA . ILE A 1 245 ? 4.927 6.504 -9.017 1.00 85.50 245 ILE A CA 1
ATOM 1912 C C . ILE A 1 245 ? 5.426 5.065 -8.823 1.00 85.50 245 ILE A C 1
ATOM 1914 O O . ILE A 1 245 ? 6.293 4.618 -9.568 1.00 85.50 245 ILE A O 1
ATOM 1918 N N . SER A 1 246 ? 4.830 4.307 -7.896 1.00 84.88 246 SER A N 1
ATOM 1919 C CA . SER A 1 246 ? 5.235 2.919 -7.609 1.00 84.88 246 SER A CA 1
ATOM 1920 C C . SER A 1 246 ? 4.815 1.905 -8.674 1.00 84.88 246 SER A C 1
ATOM 1922 O O . SER A 1 246 ? 5.203 0.744 -8.586 1.00 84.88 246 SER A O 1
ATOM 1924 N N . LYS A 1 247 ? 3.985 2.312 -9.644 1.00 85.38 247 LYS A N 1
ATOM 1925 C CA . LYS A 1 247 ? 3.379 1.443 -10.669 1.00 85.38 247 LYS A CA 1
ATOM 1926 C C . LYS A 1 247 ? 2.520 0.307 -10.109 1.00 85.38 247 LYS A C 1
ATOM 1928 O O . LYS A 1 247 ? 2.161 -0.602 -10.860 1.00 85.38 247 LYS A O 1
ATOM 1933 N N . ILE A 1 248 ? 2.137 0.374 -8.836 1.00 87.19 248 ILE A N 1
ATOM 1934 C CA . ILE A 1 248 ? 1.232 -0.576 -8.187 1.00 87.19 248 ILE A CA 1
ATOM 1935 C C . ILE A 1 248 ? -0.200 -0.075 -8.335 1.00 87.19 248 ILE A C 1
ATOM 1937 O O . ILE A 1 248 ? -0.488 1.099 -8.128 1.00 87.19 248 ILE A O 1
ATOM 1941 N N . ASN A 1 249 ? -1.132 -0.974 -8.644 1.00 91.44 249 ASN A N 1
ATOM 1942 C CA . ASN A 1 249 ? -2.547 -0.631 -8.754 1.00 91.44 249 ASN A CA 1
ATOM 1943 C C . ASN A 1 249 ? -3.075 0.091 -7.494 1.00 91.44 249 ASN A C 1
ATOM 1945 O O . ASN A 1 249 ? -2.946 -0.422 -6.380 1.00 91.44 249 ASN A O 1
ATOM 1949 N N . ARG A 1 250 ? -3.758 1.233 -7.665 1.00 94.06 250 ARG A N 1
ATOM 1950 C CA . ARG A 1 250 ? -4.383 2.012 -6.574 1.00 94.06 250 ARG A CA 1
ATOM 1951 C C . ARG A 1 250 ? -5.217 1.168 -5.611 1.00 94.06 250 ARG A C 1
ATOM 1953 O O . ARG A 1 250 ? -5.190 1.406 -4.407 1.00 94.06 250 ARG A O 1
ATOM 1960 N N . THR A 1 251 ? -5.942 0.168 -6.114 1.00 94.75 251 THR A N 1
ATOM 1961 C CA . THR A 1 251 ? -6.745 -0.735 -5.272 1.00 94.75 251 THR A CA 1
ATOM 1962 C C . THR A 1 251 ? -5.865 -1.522 -4.299 1.00 94.75 251 THR A C 1
ATOM 1964 O O . THR A 1 251 ? -6.244 -1.705 -3.142 1.00 94.75 251 THR A O 1
ATOM 1967 N N . LEU A 1 252 ? -4.682 -1.955 -4.740 1.00 94.19 252 LEU A N 1
ATOM 1968 C CA . LEU A 1 252 ? -3.717 -2.696 -3.927 1.00 94.19 252 LEU A CA 1
ATOM 1969 C C . LEU A 1 252 ? -3.053 -1.779 -2.898 1.00 94.19 252 LEU A C 1
ATOM 1971 O O . LEU A 1 252 ? -3.025 -2.136 -1.725 1.00 94.19 252 LEU A O 1
ATOM 1975 N N . ILE A 1 253 ? -2.627 -0.571 -3.293 1.00 94.50 253 ILE A N 1
ATOM 1976 C CA . ILE A 1 253 ? -2.090 0.437 -2.357 1.00 94.50 253 ILE A CA 1
ATOM 1977 C C . ILE A 1 253 ? -3.113 0.778 -1.269 1.00 94.50 253 ILE A C 1
ATOM 1979 O O . ILE A 1 253 ? -2.779 0.762 -0.085 1.00 94.50 253 ILE A O 1
ATOM 1983 N N . ARG A 1 254 ? -4.376 1.010 -1.647 1.00 96.19 254 ARG A N 1
ATOM 1984 C CA . ARG A 1 254 ? -5.464 1.284 -0.699 1.00 96.19 254 ARG A CA 1
ATOM 1985 C C . ARG A 1 254 ? -5.738 0.099 0.229 1.00 96.19 254 ARG A C 1
ATOM 1987 O O . ARG A 1 254 ? -5.962 0.295 1.418 1.00 96.19 254 ARG A O 1
ATOM 1994 N N . THR A 1 255 ? -5.719 -1.131 -0.287 1.00 95.94 255 THR A N 1
ATOM 1995 C CA . THR A 1 255 ? -5.911 -2.341 0.538 1.00 95.94 255 THR A CA 1
ATOM 1996 C C . THR A 1 255 ? -4.753 -2.524 1.522 1.00 95.94 255 THR A C 1
ATOM 1998 O O . THR A 1 255 ? -4.970 -2.869 2.682 1.00 95.94 255 THR A O 1
ATOM 2001 N N . TRP A 1 256 ? -3.527 -2.232 1.085 1.00 95.44 256 TRP A N 1
ATOM 2002 C CA . TRP A 1 256 ? -2.340 -2.243 1.932 1.00 95.44 256 TRP A CA 1
ATOM 2003 C C . TRP A 1 256 ? -2.400 -1.164 3.018 1.00 95.44 256 TRP A C 1
ATOM 2005 O O . TRP A 1 256 ? -2.133 -1.453 4.183 1.00 95.44 256 TRP A O 1
ATOM 2015 N N . GLN A 1 257 ? -2.846 0.043 2.669 1.00 96.06 257 GLN A N 1
ATOM 2016 C CA . GLN A 1 257 ? -3.097 1.107 3.638 1.00 96.06 257 GLN A CA 1
ATOM 2017 C C . GLN A 1 257 ? -4.140 0.668 4.672 1.00 96.06 257 GLN A C 1
ATOM 2019 O O . GLN A 1 257 ? -3.931 0.815 5.869 1.00 96.06 257 GLN A O 1
ATOM 2024 N N . GLU A 1 258 ? -5.244 0.056 4.244 1.00 96.44 258 GLU A N 1
ATOM 2025 C CA . GLU A 1 258 ? -6.259 -0.436 5.177 1.00 96.44 258 GLU A CA 1
ATOM 2026 C C . GLU A 1 258 ? -5.701 -1.498 6.141 1.00 96.44 258 GLU A C 1
ATOM 2028 O O . GLU A 1 258 ? -6.042 -1.488 7.321 1.00 96.44 258 GLU A O 1
ATOM 2033 N N . ASN A 1 259 ? -4.796 -2.371 5.682 1.00 96.38 259 ASN A N 1
ATOM 2034 C CA . ASN A 1 259 ? -4.094 -3.305 6.567 1.00 96.38 259 ASN A CA 1
ATOM 2035 C C . ASN A 1 259 ? -3.204 -2.583 7.588 1.00 96.38 259 ASN A C 1
ATOM 2037 O O . ASN A 1 259 ? -3.166 -3.001 8.743 1.00 96.38 259 ASN A O 1
ATOM 2041 N N . GLY A 1 260 ? -2.508 -1.517 7.178 1.00 95.50 260 GLY A N 1
ATOM 2042 C CA . GLY A 1 260 ? -1.740 -0.662 8.086 1.00 95.50 260 GLY A CA 1
ATOM 2043 C C . GLY A 1 260 ? -2.628 -0.024 9.154 1.00 95.50 260 GLY A C 1
ATOM 2044 O O . GLY A 1 260 ? -2.338 -0.146 10.340 1.00 95.50 260 GLY A O 1
ATOM 2045 N N . ILE A 1 261 ? -3.770 0.543 8.753 1.00 96.00 261 ILE A N 1
ATOM 2046 C CA . ILE A 1 261 ? -4.746 1.132 9.681 1.00 96.00 261 ILE A CA 1
ATOM 2047 C C . ILE A 1 261 ? -5.223 0.092 10.703 1.00 96.00 261 ILE A C 1
ATOM 2049 O O . ILE A 1 261 ? -5.150 0.327 11.907 1.00 96.00 261 ILE A O 1
ATOM 2053 N N . ILE A 1 262 ? -5.655 -1.084 10.234 1.00 95.06 262 ILE A N 1
ATOM 2054 C CA . ILE A 1 262 ? -6.104 -2.178 11.106 1.00 95.06 262 ILE A CA 1
ATOM 2055 C C . ILE A 1 262 ? -4.989 -2.572 12.084 1.00 95.06 262 ILE A C 1
ATOM 2057 O O . ILE A 1 262 ? -5.241 -2.677 13.284 1.00 95.06 262 ILE A O 1
ATOM 2061 N N . TYR A 1 263 ? -3.759 -2.753 11.591 1.00 95.56 263 TYR A N 1
ATOM 2062 C CA . TYR A 1 263 ? -2.592 -3.095 12.406 1.00 95.56 263 TYR A CA 1
ATOM 2063 C C . TYR A 1 263 ? -2.351 -2.075 13.525 1.00 95.56 263 TYR A C 1
ATOM 2065 O O . TYR A 1 263 ? -2.323 -2.459 14.694 1.00 95.56 263 TYR A O 1
ATOM 2073 N N . HIS A 1 264 ? -2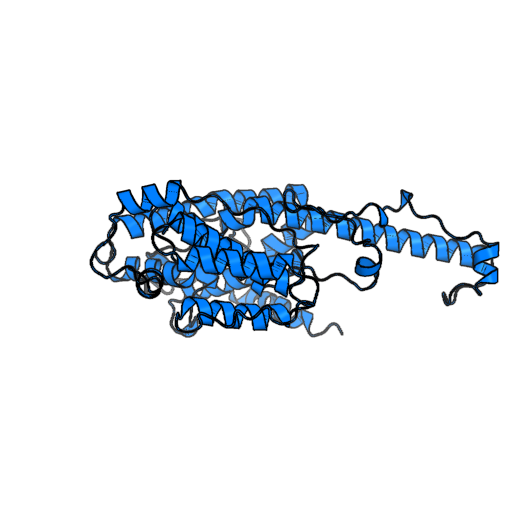.241 -0.787 13.197 1.00 94.62 264 HIS A N 1
ATOM 2074 C CA . HIS A 1 264 ? -1.988 0.261 14.189 1.00 94.62 264 HIS A CA 1
ATOM 2075 C C . HIS A 1 264 ? -3.133 0.402 15.191 1.00 94.62 264 HIS A C 1
ATOM 2077 O O . HIS A 1 264 ? -2.885 0.492 16.391 1.00 94.62 264 HIS A O 1
ATOM 2083 N N . ASN A 1 265 ? -4.384 0.316 14.735 1.00 92.75 265 ASN A N 1
ATOM 2084 C CA . ASN A 1 265 ? -5.531 0.339 15.638 1.00 92.75 265 ASN A CA 1
ATOM 2085 C C . ASN A 1 265 ? -5.487 -0.825 16.643 1.00 92.75 265 ASN A C 1
ATOM 2087 O O . ASN A 1 265 ? -5.743 -0.626 17.832 1.00 92.75 265 ASN A O 1
ATOM 2091 N N . MET A 1 266 ? -5.102 -2.030 16.206 1.00 93.88 266 MET A N 1
ATOM 2092 C CA . MET A 1 266 ? -4.898 -3.155 17.121 1.00 93.88 266 MET A CA 1
ATOM 2093 C C . MET A 1 266 ? -3.766 -2.865 18.109 1.00 93.88 266 MET A C 1
ATOM 2095 O O . MET A 1 266 ? -3.977 -3.040 19.306 1.00 93.88 266 MET A O 1
ATOM 2099 N N . LYS A 1 267 ? -2.598 -2.402 17.636 1.00 93.81 267 LYS A N 1
ATOM 2100 C CA . LYS A 1 267 ? -1.424 -2.108 18.482 1.00 93.81 267 LYS A CA 1
ATOM 2101 C C . LYS A 1 267 ? -1.723 -1.087 19.579 1.00 93.81 267 LYS A C 1
ATOM 2103 O O . LYS A 1 267 ? -1.300 -1.300 20.714 1.00 93.81 267 LYS A O 1
ATOM 2108 N N . GLU A 1 268 ? -2.478 -0.040 19.259 1.00 91.44 268 GLU A N 1
ATOM 2109 C CA . GLU A 1 268 ? -2.819 1.018 20.216 1.00 91.44 268 GLU A CA 1
ATOM 2110 C C . GLU A 1 268 ? -4.006 0.664 21.124 1.00 91.44 268 GLU A C 1
ATOM 2112 O O . GLU A 1 268 ? -4.251 1.345 22.118 1.00 91.44 268 GLU A O 1
ATOM 2117 N N . GLY A 1 269 ? -4.720 -0.433 20.844 1.00 89.69 269 GLY A N 1
ATOM 2118 C CA . GLY A 1 269 ? -5.863 -0.884 21.643 1.00 89.69 269 GLY A CA 1
ATOM 2119 C C . GLY A 1 269 ? -7.214 -0.304 21.208 1.00 89.69 269 GLY A C 1
ATOM 2120 O O . GLY A 1 269 ? -8.190 -0.431 21.942 1.00 89.69 269 GLY A O 1
ATOM 2121 N N . ALA A 1 270 ? -7.302 0.284 20.011 1.00 88.38 270 ALA A N 1
ATOM 2122 C CA . ALA A 1 270 ? -8.568 0.682 19.384 1.00 88.38 270 ALA A CA 1
ATOM 2123 C C . ALA A 1 270 ? -9.329 -0.517 18.774 1.00 88.38 270 ALA A C 1
ATOM 2125 O O . ALA A 1 270 ? -10.499 -0.403 18.409 1.00 88.38 270 ALA A O 1
ATOM 2126 N N . GLY A 1 271 ? -8.672 -1.678 18.677 1.00 90.44 271 GLY A N 1
ATOM 2127 C CA . GLY A 1 271 ? -9.206 -2.879 18.036 1.00 90.44 271 GLY A CA 1
ATOM 2128 C C . GLY A 1 271 ? -8.953 -2.895 16.523 1.00 90.44 271 GLY A C 1
ATOM 2129 O O . GLY A 1 271 ? -8.269 -2.029 15.996 1.00 90.44 271 GLY A O 1
ATOM 2130 N N . PRO A 1 272 ? -9.474 -3.880 15.784 1.00 93.88 272 PRO A N 1
ATOM 2131 C CA . PRO A 1 272 ? -9.193 -4.079 14.357 1.00 93.88 272 PRO A CA 1
ATOM 2132 C C . PRO A 1 272 ? -10.015 -3.155 13.435 1.00 93.88 272 PRO A C 1
ATOM 2134 O O . PRO A 1 272 ? -10.577 -3.621 12.446 1.00 93.88 272 PRO A O 1
ATOM 2137 N N . LEU A 1 273 ? -10.158 -1.868 13.764 1.00 92.25 273 LEU A N 1
ATOM 2138 C CA . LEU A 1 273 ? -11.002 -0.951 12.987 1.00 92.25 273 LEU A CA 1
ATOM 2139 C C . LEU A 1 273 ? -10.451 -0.785 11.563 1.00 92.25 273 LEU A C 1
ATOM 2141 O O . LEU A 1 273 ? -9.266 -0.498 11.378 1.00 92.25 273 LEU A O 1
ATOM 2145 N N . THR A 1 274 ? -11.319 -0.918 10.559 1.00 94.94 274 THR A N 1
ATOM 2146 C CA . THR A 1 274 ? -11.015 -0.559 9.163 1.00 94.94 274 THR A CA 1
ATOM 2147 C C . THR A 1 274 ? -10.795 0.945 9.000 1.00 94.94 274 THR A C 1
ATOM 2149 O O . THR A 1 274 ? -11.095 1.736 9.898 1.00 94.94 274 THR A O 1
ATOM 2152 N N . GLY A 1 275 ? -10.336 1.377 7.820 1.00 95.19 275 GLY A N 1
ATOM 2153 C CA . GLY A 1 275 ? -10.246 2.803 7.494 1.00 95.19 275 GLY A CA 1
ATOM 2154 C C . GLY A 1 275 ? -11.597 3.514 7.605 1.00 95.19 275 GLY A C 1
ATOM 2155 O O . GLY A 1 275 ? -11.688 4.572 8.221 1.00 95.19 275 GLY A O 1
ATOM 2156 N N . LYS A 1 276 ? -12.671 2.894 7.102 1.00 95.38 276 LYS A N 1
ATOM 2157 C CA . LYS A 1 276 ? -14.031 3.445 7.197 1.00 95.38 276 LYS A CA 1
ATOM 2158 C C . LYS A 1 276 ? -14.493 3.577 8.650 1.00 95.38 276 LYS A C 1
ATOM 2160 O O . LYS A 1 276 ? -14.999 4.622 9.045 1.00 95.38 276 LYS A O 1
ATOM 2165 N N . GLU A 1 277 ? -14.317 2.524 9.445 1.00 92.50 277 GLU A N 1
ATOM 2166 C CA . GLU A 1 277 ? -14.702 2.528 10.863 1.00 92.50 277 GLU A CA 1
ATOM 2167 C C . GLU A 1 277 ? -13.861 3.515 11.679 1.00 92.50 277 GLU A C 1
ATOM 2169 O O . GLU A 1 277 ? -14.377 4.146 12.592 1.00 92.50 277 GLU A O 1
ATOM 2174 N N . SER A 1 278 ? -12.592 3.704 11.316 1.00 94.00 278 SER A N 1
ATOM 2175 C CA . SER A 1 278 ? -11.720 4.706 11.931 1.00 94.00 278 SER A CA 1
ATOM 2176 C C . SER A 1 278 ? -12.189 6.129 11.610 1.00 94.00 278 SER A C 1
ATOM 2178 O O . SER A 1 278 ? -12.287 6.946 12.518 1.00 94.00 278 SER A O 1
ATOM 2180 N N . VAL A 1 279 ? -12.557 6.430 10.355 1.00 93.81 279 VAL A N 1
ATOM 2181 C CA . VAL A 1 279 ? -13.163 7.727 9.981 1.00 93.81 279 VAL A CA 1
ATOM 2182 C C . VAL A 1 279 ? -14.449 7.978 10.773 1.00 93.81 279 VAL A C 1
ATOM 2184 O O . VAL A 1 279 ? -14.632 9.067 11.316 1.00 93.81 279 VAL A O 1
ATOM 2187 N N . GLN A 1 280 ? -15.312 6.966 10.875 1.00 91.06 280 GLN A N 1
ATOM 2188 C CA . GLN A 1 280 ? -16.538 7.036 11.669 1.00 91.06 280 GLN A CA 1
ATOM 2189 C C . GLN A 1 280 ? -16.238 7.279 13.157 1.00 91.06 280 GLN A C 1
ATOM 2191 O O . GLN A 1 280 ? -16.891 8.110 13.778 1.00 91.06 280 GLN A O 1
ATOM 2196 N N . GLY A 1 281 ? -15.214 6.627 13.714 1.00 87.88 281 GLY A N 1
ATOM 2197 C CA . GLY A 1 281 ? -14.768 6.857 15.088 1.00 87.88 281 GLY A CA 1
ATOM 2198 C C . GLY A 1 281 ? -14.303 8.297 15.332 1.00 87.88 281 GLY A C 1
ATOM 2199 O O . GLY A 1 281 ? -14.638 8.878 16.361 1.00 87.88 281 GLY A O 1
ATOM 2200 N N . VAL A 1 282 ? -13.601 8.911 14.370 1.00 89.62 282 VAL A N 1
ATOM 2201 C CA . VAL A 1 282 ? -13.221 10.338 14.439 1.00 89.62 282 VAL A CA 1
ATOM 2202 C C . VAL A 1 282 ? -14.457 11.247 14.398 1.00 89.62 282 VAL A C 1
ATOM 2204 O O . VAL A 1 282 ? -14.510 12.238 15.122 1.00 89.62 282 VAL A O 1
ATOM 2207 N N . TYR A 1 283 ? -15.465 10.916 13.588 1.00 89.69 283 TYR A N 1
ATOM 2208 C CA . TYR A 1 283 ? -16.726 11.664 13.545 1.00 89.69 283 TYR A CA 1
ATOM 2209 C C . TYR A 1 283 ? -17.523 11.554 14.854 1.00 89.69 283 TYR A C 1
ATOM 2211 O O . TYR A 1 283 ? -18.012 12.550 15.382 1.00 89.69 283 TYR A O 1
ATOM 2219 N N . GLU A 1 284 ? -17.637 10.352 15.411 1.00 84.69 284 GLU A N 1
ATOM 2220 C CA . GLU A 1 284 ? -18.331 10.104 16.679 1.00 84.69 284 GLU A CA 1
ATOM 2221 C C . GLU A 1 284 ? -17.650 10.800 17.863 1.00 84.69 284 GLU A C 1
ATOM 2223 O O . GLU A 1 284 ? -18.336 11.265 18.775 1.00 84.69 284 GLU A O 1
ATOM 2228 N N . ALA A 1 285 ? -16.319 10.909 17.830 1.00 81.88 285 ALA A N 1
ATOM 2229 C CA . ALA A 1 285 ? -15.536 11.689 18.785 1.00 81.88 285 ALA A CA 1
ATOM 2230 C C . ALA A 1 285 ? -15.900 13.175 18.773 1.00 81.88 285 ALA A C 1
ATOM 2232 O O . ALA A 1 285 ? -15.916 13.823 19.817 1.00 81.88 285 ALA A O 1
ATOM 2233 N N . TYR A 1 286 ? -16.183 13.707 17.584 1.00 84.88 286 TYR A N 1
ATOM 2234 C CA . TYR A 1 286 ? -16.634 15.078 17.417 1.00 84.88 286 TYR A CA 1
ATOM 2235 C C . TYR A 1 286 ? -18.071 15.262 17.930 1.00 84.88 286 TYR A C 1
ATOM 2237 O O . TYR A 1 286 ? -18.314 16.132 18.763 1.00 84.88 286 TYR A O 1
ATOM 2245 N N . GLN A 1 287 ? -19.013 14.419 17.488 1.00 81.69 287 GLN A N 1
ATOM 2246 C CA . GLN A 1 287 ? -20.444 14.561 17.805 1.00 81.69 287 GLN A CA 1
ATOM 2247 C C . GLN A 1 287 ? -20.752 14.482 19.301 1.00 81.69 287 GLN A C 1
ATOM 2249 O O . GLN A 1 287 ? -21.563 15.246 19.816 1.00 81.69 287 GLN A O 1
ATOM 2254 N N . ASN A 1 288 ? -20.120 13.549 20.010 1.00 75.69 288 ASN A N 1
ATOM 2255 C CA . ASN A 1 288 ? -20.466 13.280 21.405 1.00 75.69 288 ASN A CA 1
ATOM 2256 C C . ASN A 1 288 ? -19.640 14.113 22.398 1.00 75.69 288 ASN A C 1
ATOM 2258 O O . ASN A 1 288 ? -19.712 13.886 23.611 1.00 75.69 288 ASN A O 1
ATOM 2262 N N . GLY A 1 289 ? -18.738 14.973 21.912 1.00 64.88 289 GLY A N 1
ATOM 2263 C CA . GLY A 1 289 ? -17.504 15.214 22.655 1.00 64.88 289 GLY A CA 1
ATOM 2264 C C . GLY A 1 289 ? -16.875 13.872 23.077 1.00 64.88 289 GLY A C 1
ATOM 2265 O O . GLY A 1 289 ? -17.190 12.808 22.544 1.00 64.88 289 GLY A O 1
ATOM 2266 N N . ILE A 1 290 ? -16.038 13.849 24.107 1.00 55.25 290 ILE A N 1
ATOM 2267 C CA . ILE A 1 290 ? -15.374 12.607 24.562 1.00 55.25 290 ILE A CA 1
ATOM 2268 C C . ILE A 1 290 ? -16.371 11.575 25.186 1.00 55.25 290 ILE A C 1
ATOM 2270 O O . ILE A 1 290 ? -15.953 10.565 25.737 1.00 55.25 290 ILE A O 1
ATOM 2274 N N . SER A 1 291 ? -17.699 11.763 25.110 1.00 45.41 291 SER A N 1
ATOM 2275 C CA . SER A 1 291 ? -18.676 11.034 25.945 1.00 45.41 291 SER A CA 1
ATOM 2276 C C . SER A 1 291 ? -19.417 9.827 25.321 1.00 45.41 291 SER A C 1
ATOM 2278 O O . SER A 1 291 ? -20.191 9.188 26.029 1.00 45.41 291 SER A O 1
ATOM 2280 N N . GLY A 1 292 ? -19.181 9.450 24.051 1.00 47.69 292 GLY A N 1
ATOM 2281 C CA . GLY A 1 292 ? -19.981 8.408 23.354 1.00 47.69 292 GLY A CA 1
ATOM 2282 C C . GLY A 1 292 ? -19.275 7.102 22.943 1.00 47.69 292 GLY A C 1
ATOM 2283 O O . GLY A 1 292 ? -19.927 6.074 22.762 1.00 47.69 292 GLY A O 1
ATOM 2284 N N . ILE A 1 293 ? -17.947 7.104 22.815 1.00 55.06 293 ILE A N 1
ATOM 2285 C CA . ILE A 1 293 ? -17.117 5.904 22.584 1.00 55.06 293 ILE A CA 1
ATOM 2286 C C . ILE A 1 293 ? -16.473 5.545 23.930 1.00 55.06 293 ILE A C 1
ATOM 2288 O O . ILE A 1 293 ? -16.184 6.470 24.693 1.00 55.06 293 ILE A O 1
ATOM 2292 N N . PRO A 1 294 ? -16.194 4.260 24.255 1.00 65.12 294 PRO A N 1
ATOM 2293 C CA . PRO A 1 294 ? -15.326 3.950 25.384 1.00 65.12 294 PRO A CA 1
ATOM 2294 C C . PRO A 1 294 ? -14.061 4.798 25.261 1.00 65.12 294 PRO A C 1
ATOM 2296 O O . PRO A 1 294 ? -13.302 4.617 24.310 1.00 65.12 294 PRO A O 1
ATOM 2299 N N . ILE A 1 295 ? -13.874 5.749 26.183 1.00 67.56 295 ILE A N 1
ATOM 2300 C CA . ILE A 1 295 ? -12.880 6.834 26.080 1.00 67.56 295 ILE A CA 1
ATOM 2301 C C . ILE A 1 295 ? -11.516 6.286 25.657 1.00 67.56 295 ILE A C 1
ATOM 2303 O O . ILE A 1 295 ? -10.820 6.867 24.834 1.00 67.56 295 ILE A O 1
ATOM 2307 N N . ALA A 1 296 ? -11.171 5.102 26.151 1.00 74.25 296 ALA A N 1
ATOM 2308 C CA . ALA A 1 296 ? -9.930 4.427 25.836 1.00 74.25 296 ALA A CA 1
ATOM 2309 C C . ALA A 1 296 ? -9.760 4.008 24.358 1.00 74.25 296 ALA A C 1
ATOM 2311 O O . ALA A 1 296 ? -8.662 4.160 23.832 1.00 74.25 296 ALA A O 1
ATOM 2312 N N . ALA A 1 297 ? -10.802 3.527 23.669 1.00 74.94 297 ALA A N 1
ATOM 2313 C CA . ALA A 1 297 ? -10.709 3.154 22.252 1.00 74.94 297 ALA A CA 1
ATOM 2314 C C . ALA A 1 297 ? -10.554 4.391 21.352 1.00 74.94 297 ALA A C 1
ATOM 2316 O O . ALA A 1 297 ? -9.798 4.366 20.382 1.00 74.94 297 ALA A O 1
ATOM 2317 N N . LEU A 1 298 ? -11.223 5.490 21.711 1.00 79.75 298 LEU A N 1
ATOM 2318 C CA . LEU A 1 298 ? -11.061 6.768 21.026 1.00 79.75 298 LEU A CA 1
ATOM 2319 C C . LEU A 1 298 ? -9.661 7.353 21.256 1.00 79.75 298 LEU A C 1
ATOM 2321 O O . LEU A 1 298 ? -8.992 7.743 20.302 1.00 79.75 298 LEU A O 1
ATOM 2325 N N . THR A 1 299 ? -9.186 7.364 22.502 1.00 82.06 299 THR A N 1
ATOM 2326 C CA . THR A 1 299 ? -7.824 7.805 22.827 1.00 82.06 299 THR A CA 1
ATOM 2327 C C . THR A 1 299 ? -6.784 6.979 22.070 1.00 82.06 299 THR A C 1
ATOM 2329 O O . THR A 1 299 ? -5.870 7.550 21.483 1.00 82.06 299 THR A O 1
ATOM 2332 N N . ALA A 1 300 ? -6.947 5.655 22.010 1.00 84.56 300 ALA A N 1
ATOM 2333 C CA . ALA A 1 300 ? -6.076 4.773 21.235 1.00 84.56 300 ALA A CA 1
ATOM 2334 C C . ALA A 1 300 ? -6.072 5.110 19.735 1.00 84.56 300 ALA A C 1
ATOM 2336 O O . ALA A 1 300 ? -5.010 5.158 19.117 1.00 84.56 300 ALA A O 1
ATOM 2337 N N . LEU A 1 301 ? -7.242 5.393 19.152 1.00 85.94 301 LEU A N 1
ATOM 2338 C CA . LEU A 1 301 ? -7.349 5.814 17.755 1.00 85.94 301 LEU A CA 1
ATOM 2339 C C . LEU A 1 301 ? -6.612 7.142 17.508 1.00 85.94 301 LEU A C 1
ATOM 2341 O O . LEU A 1 301 ? -5.869 7.254 16.536 1.00 85.94 301 LEU A O 1
ATOM 2345 N N . ILE A 1 302 ? -6.768 8.128 18.397 1.00 85.50 302 ILE A N 1
ATOM 2346 C CA . ILE A 1 302 ? -6.069 9.420 18.296 1.00 85.50 302 ILE A CA 1
ATOM 2347 C C . ILE A 1 302 ? -4.548 9.229 18.398 1.00 85.50 302 ILE A C 1
ATOM 2349 O O . ILE A 1 302 ? -3.803 9.839 17.633 1.00 85.50 302 ILE A O 1
ATOM 2353 N N . VAL A 1 303 ? -4.076 8.354 19.292 1.00 86.31 303 VAL A N 1
ATOM 2354 C CA . VAL A 1 303 ? -2.647 8.023 19.420 1.00 86.31 303 VAL A CA 1
ATOM 2355 C C . VAL A 1 303 ? -2.112 7.362 18.146 1.00 86.31 303 VAL A C 1
ATOM 2357 O O . VAL A 1 303 ? -1.056 7.765 17.662 1.00 86.31 303 VAL A O 1
ATOM 2360 N N . ALA A 1 304 ? -2.849 6.414 17.555 1.00 84.94 304 ALA A N 1
ATOM 2361 C CA . ALA A 1 304 ? -2.464 5.775 16.292 1.00 84.94 304 ALA A CA 1
ATOM 2362 C C . ALA A 1 304 ? -2.320 6.801 15.154 1.00 84.94 304 ALA A C 1
ATOM 2364 O O . ALA A 1 304 ? -1.336 6.801 14.414 1.00 84.94 304 ALA A O 1
ATOM 2365 N N . ILE A 1 305 ? -3.283 7.720 15.062 1.00 86.81 305 ILE A N 1
ATOM 2366 C CA . ILE A 1 305 ? -3.290 8.822 14.099 1.00 86.81 305 ILE A CA 1
ATOM 2367 C C . ILE A 1 305 ? -2.079 9.749 14.302 1.00 86.81 305 ILE A C 1
ATOM 2369 O O . ILE A 1 305 ? -1.399 10.092 13.335 1.00 86.81 305 ILE A O 1
ATOM 2373 N N . ALA A 1 306 ? -1.775 10.124 15.548 1.00 85.31 306 ALA A N 1
ATOM 2374 C CA . ALA A 1 306 ? -0.632 10.976 15.869 1.00 85.31 306 ALA A CA 1
ATOM 2375 C C . ALA A 1 306 ? 0.716 10.292 15.573 1.00 85.31 306 ALA A C 1
ATOM 2377 O O . ALA A 1 306 ? 1.636 10.943 15.083 1.00 85.31 306 ALA A O 1
ATOM 2378 N N . GLY A 1 307 ? 0.837 8.981 15.813 1.00 82.69 307 GLY A N 1
ATOM 2379 C CA . GLY A 1 307 ? 2.041 8.212 15.482 1.00 82.69 307 GLY A CA 1
ATOM 2380 C C . GLY A 1 307 ? 2.349 8.205 13.980 1.00 82.69 307 GLY A C 1
ATOM 2381 O O . GLY A 1 307 ? 3.501 8.388 13.581 1.00 82.69 307 GLY A O 1
ATOM 2382 N N . ALA A 1 308 ? 1.315 8.098 13.140 1.00 87.25 308 ALA A N 1
ATOM 2383 C CA . ALA A 1 308 ? 1.469 8.099 11.685 1.00 87.25 308 ALA A CA 1
ATOM 2384 C C . ALA A 1 308 ? 2.011 9.425 11.122 1.00 87.25 308 ALA A C 1
ATOM 2386 O O . ALA A 1 308 ? 2.602 9.435 10.043 1.00 87.25 308 ALA A O 1
ATOM 2387 N N . LEU A 1 309 ? 1.854 10.540 11.845 1.00 86.31 309 LEU A N 1
ATOM 2388 C CA . LEU A 1 309 ? 2.382 11.842 11.436 1.00 86.31 309 LEU A CA 1
ATOM 2389 C C . LEU A 1 309 ? 3.919 11.859 11.387 1.00 86.31 309 LEU A C 1
ATOM 2391 O O . LEU A 1 309 ? 4.506 12.329 10.412 1.00 86.31 309 LEU A O 1
ATOM 2395 N N . ALA A 1 310 ? 4.579 11.334 12.422 1.00 84.50 310 ALA A N 1
ATOM 2396 C CA . ALA A 1 310 ? 6.040 11.284 12.470 1.00 84.50 310 ALA A CA 1
ATOM 2397 C C . ALA A 1 310 ? 6.599 10.378 11.359 1.00 84.50 310 ALA A C 1
ATOM 2399 O O . ALA A 1 310 ? 7.573 10.717 10.682 1.00 84.50 310 ALA A O 1
ATOM 2400 N N . GLU A 1 311 ? 5.929 9.253 11.114 1.00 89.38 311 GLU A N 1
ATOM 2401 C CA . GLU A 1 311 ? 6.306 8.312 10.059 1.00 89.38 311 GLU A CA 1
ATOM 2402 C C . GLU A 1 311 ? 6.057 8.886 8.661 1.00 89.38 311 GLU A C 1
ATOM 2404 O O . GLU A 1 311 ? 6.826 8.616 7.737 1.00 89.38 311 GLU A O 1
ATOM 2409 N N . ALA A 1 312 ? 5.041 9.739 8.495 1.00 87.06 312 ALA A N 1
ATOM 2410 C CA . ALA A 1 312 ? 4.762 10.427 7.238 1.00 87.06 312 ALA A CA 1
ATOM 2411 C C . ALA A 1 312 ? 5.923 11.348 6.821 1.00 87.06 312 ALA A C 1
ATOM 2413 O O . ALA A 1 312 ? 6.304 11.354 5.647 1.00 87.06 312 ALA A O 1
ATOM 2414 N N . ALA A 1 313 ? 6.548 12.051 7.772 1.00 86.12 313 ALA A N 1
ATOM 2415 C CA . ALA A 1 313 ? 7.778 12.804 7.519 1.00 86.12 313 ALA A CA 1
ATOM 2416 C C . ALA A 1 313 ? 8.961 11.876 7.174 1.00 86.12 313 ALA A C 1
ATOM 2418 O O . ALA A 1 313 ? 9.736 12.151 6.252 1.00 86.12 313 ALA A O 1
ATOM 2419 N N . GLY A 1 314 ? 9.070 10.735 7.864 1.00 87.69 314 GLY A N 1
ATOM 2420 C CA . GLY A 1 314 ? 10.049 9.689 7.558 1.00 87.69 314 GLY A CA 1
ATOM 2421 C C . GLY A 1 314 ? 9.919 9.140 6.132 1.00 87.69 314 GLY A C 1
ATOM 2422 O O . GLY A 1 314 ? 10.931 8.944 5.457 1.00 87.69 314 GLY A O 1
ATOM 2423 N N . LEU A 1 315 ? 8.688 8.958 5.645 1.00 87.62 315 LEU A N 1
ATOM 2424 C CA . LEU A 1 315 ? 8.406 8.534 4.275 1.00 87.62 315 LEU A CA 1
ATOM 2425 C C . LEU A 1 315 ? 8.906 9.562 3.251 1.00 87.62 315 LEU A C 1
ATOM 2427 O O . LEU A 1 315 ? 9.608 9.176 2.319 1.00 87.62 315 LEU A O 1
ATOM 2431 N N . ILE A 1 316 ? 8.620 10.857 3.433 1.00 86.62 316 ILE A N 1
ATOM 2432 C CA . ILE A 1 316 ? 9.120 11.909 2.526 1.00 86.62 316 ILE A CA 1
ATOM 2433 C C . ILE A 1 316 ? 10.650 11.875 2.451 1.00 86.62 316 ILE A C 1
ATOM 2435 O O . ILE A 1 316 ? 11.224 11.924 1.362 1.00 86.62 316 ILE A O 1
ATOM 2439 N N . ASN A 1 317 ? 11.320 11.755 3.597 1.00 87.25 317 ASN A N 1
ATOM 2440 C CA . ASN A 1 317 ? 12.779 11.690 3.643 1.00 87.25 317 ASN A CA 1
ATOM 2441 C C . ASN A 1 317 ? 13.321 10.443 2.930 1.00 87.25 317 ASN A C 1
ATOM 2443 O O . ASN A 1 317 ? 14.314 10.536 2.207 1.00 87.25 317 ASN A O 1
ATOM 2447 N N . ALA A 1 318 ? 12.649 9.297 3.066 1.00 86.75 318 ALA A N 1
ATOM 2448 C CA . ALA A 1 318 ? 13.004 8.078 2.345 1.00 86.75 318 ALA A CA 1
ATOM 2449 C C . ALA A 1 318 ? 12.832 8.241 0.823 1.00 86.75 318 ALA A C 1
ATOM 2451 O O . ALA A 1 318 ? 13.715 7.843 0.061 1.00 86.75 318 ALA A O 1
ATOM 2452 N N . ILE A 1 319 ? 11.755 8.896 0.377 1.00 85.75 319 ILE A N 1
ATOM 2453 C CA . ILE A 1 319 ? 11.513 9.207 -1.040 1.00 85.75 319 ILE A CA 1
ATOM 2454 C C . ILE A 1 319 ? 12.616 10.125 -1.580 1.00 85.75 319 ILE A C 1
ATOM 2456 O O . ILE A 1 319 ? 13.242 9.806 -2.591 1.00 85.75 319 ILE A O 1
ATOM 2460 N N . LYS A 1 320 ? 12.933 11.215 -0.871 1.00 84.69 320 LYS A N 1
ATOM 2461 C CA . LYS A 1 320 ? 14.015 12.143 -1.241 1.00 84.69 320 LYS A CA 1
ATOM 2462 C C . LYS A 1 320 ? 15.373 11.457 -1.328 1.00 84.69 320 LYS A C 1
ATOM 2464 O O . LYS A 1 320 ? 16.117 11.696 -2.277 1.00 84.69 320 LYS A O 1
ATOM 2469 N N . GLY A 1 321 ? 15.693 10.621 -0.342 1.00 83.50 321 GLY A N 1
ATOM 2470 C CA . GLY A 1 321 ? 16.995 9.971 -0.235 1.00 83.50 321 GLY A CA 1
ATOM 2471 C C . GLY A 1 321 ? 17.193 8.816 -1.214 1.00 83.50 321 GLY A C 1
ATOM 2472 O O . GLY A 1 321 ? 18.305 8.609 -1.691 1.00 83.50 321 GLY A O 1
ATOM 2473 N N . GLN A 1 322 ? 16.139 8.056 -1.521 1.00 77.12 322 GLN A N 1
ATOM 2474 C CA . GLN A 1 322 ? 16.268 6.821 -2.297 1.00 77.12 322 GLN A CA 1
ATOM 2475 C C . GLN A 1 322 ? 15.662 6.941 -3.701 1.00 77.12 322 GLN A C 1
ATOM 2477 O O . GLN A 1 322 ? 16.350 6.642 -4.680 1.00 77.12 322 GLN A O 1
ATOM 2482 N N . ALA A 1 323 ? 14.416 7.397 -3.836 1.00 74.31 323 ALA A N 1
ATOM 2483 C CA . ALA A 1 323 ? 13.720 7.440 -5.127 1.00 74.31 323 ALA A CA 1
ATOM 2484 C C . ALA A 1 323 ? 14.227 8.552 -6.065 1.00 74.31 323 ALA A C 1
ATOM 2486 O O . ALA A 1 323 ? 14.088 8.444 -7.282 1.00 74.31 323 ALA A O 1
ATOM 2487 N N . GLY A 1 324 ? 14.884 9.574 -5.515 1.00 77.38 324 GLY A N 1
ATOM 2488 C CA . GLY A 1 324 ? 15.434 10.701 -6.263 1.00 77.38 324 GLY A CA 1
ATOM 2489 C C . GLY A 1 324 ? 14.536 11.936 -6.213 1.00 77.38 324 GLY A C 1
ATOM 2490 O O . GLY A 1 324 ? 13.346 11.874 -5.902 1.00 77.38 324 GLY A O 1
ATOM 2491 N N . GLN A 1 325 ? 15.128 13.095 -6.510 1.00 77.06 325 GLN A N 1
ATOM 2492 C CA . GLN A 1 325 ? 14.481 14.391 -6.290 1.00 77.06 325 GLN A CA 1
ATOM 2493 C C . GLN A 1 325 ? 13.243 14.614 -7.163 1.00 77.06 325 GLN A C 1
ATOM 2495 O O . GLN A 1 325 ? 12.274 15.177 -6.673 1.00 77.06 325 GLN A O 1
ATOM 2500 N N . SER A 1 326 ? 13.228 14.143 -8.414 1.00 83.94 326 SER A N 1
ATOM 2501 C CA . SER A 1 326 ? 12.076 14.314 -9.316 1.00 83.94 326 SER A CA 1
ATOM 2502 C C . SER A 1 326 ? 10.807 13.651 -8.789 1.00 83.94 326 SER A C 1
ATOM 2504 O O . SER A 1 326 ? 9.695 14.120 -9.011 1.00 83.94 326 SER A O 1
ATOM 2506 N N . ASP A 1 327 ? 10.974 12.535 -8.098 1.00 80.94 327 ASP A N 1
ATOM 2507 C CA . ASP A 1 327 ? 9.885 11.726 -7.584 1.00 80.94 327 ASP A CA 1
ATOM 2508 C C . ASP A 1 327 ? 9.405 12.225 -6.233 1.00 80.94 327 ASP A C 1
ATOM 2510 O O . ASP A 1 327 ? 8.200 12.305 -6.006 1.00 80.94 327 ASP A O 1
ATOM 2514 N N . ALA A 1 328 ? 10.339 12.669 -5.391 1.00 78.06 328 ALA A N 1
ATOM 2515 C CA . ALA A 1 328 ? 10.012 13.477 -4.228 1.00 78.06 328 ALA A CA 1
ATOM 2516 C C . ALA A 1 328 ? 9.230 14.731 -4.631 1.00 78.06 328 ALA A C 1
ATOM 2518 O O . ALA A 1 328 ? 8.196 14.995 -4.040 1.00 78.06 328 ALA A O 1
ATOM 2519 N N . GLN A 1 329 ? 9.651 15.441 -5.680 1.00 83.50 329 GLN A N 1
ATOM 2520 C CA . GLN A 1 329 ? 8.940 16.611 -6.196 1.00 83.50 329 GLN A CA 1
ATOM 2521 C C . GLN A 1 329 ? 7.539 16.249 -6.690 1.00 83.50 329 GLN A C 1
ATOM 2523 O O . GLN A 1 329 ? 6.581 16.910 -6.311 1.00 83.50 329 GLN A O 1
ATOM 2528 N N . LYS A 1 330 ? 7.379 15.185 -7.492 1.00 83.81 330 LYS A N 1
ATOM 2529 C CA . LYS A 1 330 ? 6.045 14.714 -7.909 1.00 83.81 330 LYS A CA 1
ATOM 2530 C C . LYS A 1 330 ? 5.171 14.365 -6.710 1.00 83.81 330 LYS A C 1
ATOM 2532 O O . LYS A 1 330 ? 3.988 14.688 -6.723 1.00 83.81 330 LYS A O 1
ATOM 2537 N N . PHE A 1 331 ? 5.730 13.693 -5.707 1.00 83.62 331 PHE A N 1
ATOM 2538 C CA . PHE A 1 331 ? 5.010 13.375 -4.484 1.00 83.62 331 PHE A CA 1
ATOM 2539 C C . PHE A 1 331 ? 4.595 14.666 -3.770 1.00 83.62 331 PHE A C 1
ATOM 2541 O O . PHE A 1 331 ? 3.407 14.932 -3.661 1.00 83.62 331 PHE A O 1
ATOM 2548 N N . GLU A 1 332 ? 5.544 15.537 -3.430 1.00 82.56 332 GLU A N 1
ATOM 2549 C CA . GLU A 1 332 ? 5.312 16.810 -2.739 1.00 82.56 332 GLU A CA 1
ATOM 2550 C C . GLU A 1 332 ? 4.321 17.731 -3.458 1.00 82.56 332 GLU A C 1
ATOM 2552 O O . GLU A 1 332 ? 3.466 18.321 -2.804 1.00 82.56 332 GLU A O 1
ATOM 2557 N N . ILE A 1 333 ? 4.388 17.833 -4.790 1.00 81.62 333 ILE A N 1
ATOM 2558 C CA . ILE A 1 333 ? 3.451 18.633 -5.594 1.00 81.62 333 ILE A CA 1
ATOM 2559 C C . ILE A 1 333 ? 2.016 18.125 -5.422 1.00 81.62 333 ILE A C 1
ATOM 2561 O O . ILE A 1 333 ? 1.091 18.928 -5.318 1.00 81.62 333 ILE A O 1
ATOM 2565 N N . ASN A 1 334 ? 1.825 16.806 -5.379 1.00 79.06 334 ASN A N 1
ATOM 2566 C CA . ASN A 1 334 ? 0.501 16.193 -5.276 1.00 79.06 334 ASN A CA 1
ATOM 2567 C C . ASN A 1 334 ? 0.044 15.960 -3.828 1.00 79.06 334 ASN A C 1
ATOM 2569 O O . ASN A 1 334 ? -1.139 15.719 -3.586 1.00 79.06 334 ASN A O 1
ATOM 2573 N N . THR A 1 335 ? 0.964 16.034 -2.867 1.00 81.19 335 THR A N 1
ATOM 2574 C CA . THR A 1 335 ? 0.723 15.788 -1.442 1.00 81.19 335 THR A CA 1
ATOM 2575 C C . THR A 1 335 ? 1.204 16.962 -0.596 1.00 81.19 335 THR A C 1
ATOM 2577 O O . THR A 1 335 ? 1.828 16.773 0.450 1.00 81.19 335 THR A O 1
ATOM 2580 N N . GLN A 1 336 ? 0.954 18.192 -1.050 1.00 78.75 336 GLN A N 1
ATOM 2581 C CA . GLN A 1 336 ? 1.306 19.389 -0.287 1.00 78.75 336 GLN A CA 1
ATOM 2582 C C . GLN A 1 336 ? 0.680 19.314 1.113 1.00 78.75 336 GLN A C 1
ATOM 2584 O O . GLN A 1 336 ? -0.521 19.075 1.256 1.00 78.75 336 GLN A O 1
ATOM 2589 N N . GLY A 1 337 ? 1.514 19.476 2.143 1.00 81.06 337 GLY A N 1
ATOM 2590 C CA . GLY A 1 337 ? 1.125 19.314 3.545 1.00 81.06 337 GLY A CA 1
ATOM 2591 C C . GLY A 1 337 ? 1.258 17.891 4.100 1.00 81.06 337 GLY A C 1
ATOM 2592 O O . GLY A 1 337 ? 1.037 17.696 5.286 1.00 81.06 337 GLY A O 1
ATOM 2593 N N . TRP A 1 338 ? 1.663 16.893 3.312 1.00 84.56 338 TRP A N 1
ATOM 2594 C CA . TRP A 1 338 ? 1.949 15.561 3.851 1.00 84.56 338 TRP A CA 1
ATOM 2595 C C . TRP A 1 338 ? 3.010 15.620 4.956 1.00 84.56 338 TRP A C 1
ATOM 2597 O O . TRP A 1 338 ? 4.016 16.320 4.843 1.00 84.56 338 TRP A O 1
ATOM 2607 N N . GLY A 1 339 ? 2.794 14.863 6.028 1.00 84.31 339 GLY A N 1
ATOM 2608 C CA . GLY A 1 339 ? 3.639 14.892 7.217 1.00 84.31 339 GLY A CA 1
ATOM 2609 C C . GLY A 1 339 ? 3.393 16.099 8.123 1.00 84.31 339 GLY A C 1
ATOM 2610 O O . GLY A 1 339 ? 4.180 16.311 9.043 1.00 84.31 339 GLY A O 1
ATOM 2611 N N . THR A 1 340 ? 2.319 16.874 7.910 1.00 86.56 340 THR A N 1
ATOM 2612 C CA . THR A 1 340 ? 1.901 17.943 8.829 1.00 86.56 340 THR A CA 1
ATOM 2613 C C . THR A 1 340 ? 0.650 17.559 9.634 1.00 86.56 340 THR A C 1
ATOM 2615 O O . THR A 1 340 ? -0.174 16.753 9.178 1.00 86.56 340 THR A O 1
ATOM 2618 N N . PRO A 1 341 ? 0.474 18.127 10.846 1.00 83.56 341 PRO A N 1
ATOM 2619 C CA . PRO A 1 341 ? -0.731 17.909 11.646 1.00 83.56 341 PRO A CA 1
ATOM 2620 C C . PRO A 1 341 ? -2.020 18.262 10.896 1.00 83.56 341 PRO A C 1
ATOM 2622 O O . PRO A 1 341 ? -3.023 17.567 11.036 1.00 83.56 341 PRO A O 1
ATOM 2625 N N . ASP A 1 342 ? -1.994 19.304 10.061 1.00 83.94 342 ASP A N 1
ATOM 2626 C CA . ASP A 1 342 ? -3.177 19.762 9.328 1.00 83.94 342 ASP A CA 1
ATOM 2627 C C . ASP A 1 342 ? -3.650 18.786 8.268 1.00 83.94 342 ASP A C 1
ATOM 2629 O O . ASP A 1 342 ? -4.827 18.793 7.929 1.00 83.94 342 ASP A O 1
ATOM 2633 N N . TRP A 1 343 ? -2.776 17.914 7.785 1.00 86.88 343 TRP A N 1
ATOM 2634 C CA . TRP A 1 343 ? -3.135 16.857 6.849 1.00 86.88 343 TRP A CA 1
ATOM 2635 C C . TRP A 1 343 ? -3.712 15.626 7.549 1.00 86.88 343 TRP A C 1
ATOM 2637 O O . TRP A 1 343 ? -4.379 14.800 6.946 1.00 86.88 343 TRP A O 1
ATOM 2647 N N . THR A 1 344 ? -3.496 15.503 8.854 1.00 86.69 344 THR A N 1
ATOM 2648 C CA . THR A 1 344 ? -3.947 14.350 9.629 1.00 86.69 344 THR A CA 1
ATOM 2649 C C . THR A 1 344 ? -5.442 14.460 9.946 1.00 86.69 344 THR A C 1
ATOM 2651 O O . THR A 1 344 ? -5.985 15.562 10.058 1.00 86.69 344 THR A O 1
ATOM 2654 N N . ALA A 1 345 ? -6.134 13.325 10.072 1.00 86.31 345 ALA A N 1
ATOM 2655 C CA . ALA A 1 345 ? -7.534 13.313 10.491 1.00 86.31 345 ALA A CA 1
ATOM 2656 C C . ALA A 1 345 ? -7.663 13.702 11.969 1.00 86.31 345 ALA A C 1
ATOM 2658 O O . ALA A 1 345 ? -7.005 13.107 12.820 1.00 86.31 345 ALA A O 1
ATOM 2659 N N . LYS A 1 346 ? -8.528 14.664 12.289 1.00 89.62 346 LYS A N 1
ATOM 2660 C CA . LYS A 1 346 ? -8.789 15.094 13.671 1.00 89.62 346 LYS A CA 1
ATOM 2661 C C . LYS A 1 346 ? -10.287 15.288 13.918 1.00 89.62 346 LYS A C 1
ATOM 2663 O O . LYS A 1 346 ? -11.013 15.620 12.982 1.00 89.62 346 LYS A O 1
ATOM 2668 N N . PRO A 1 347 ? -10.775 15.108 15.159 1.00 86.81 347 PRO A N 1
ATOM 2669 C CA . PRO A 1 347 ? -12.180 15.363 15.486 1.00 86.81 347 PRO A CA 1
ATOM 2670 C C . PRO A 1 347 ? -12.642 16.765 15.061 1.00 86.81 347 PRO A C 1
ATOM 2672 O O . PRO A 1 347 ? -13.704 16.903 14.463 1.00 86.81 347 PRO A O 1
ATOM 2675 N N . ASP A 1 348 ? -11.799 17.781 15.251 1.00 87.38 348 ASP A N 1
ATOM 2676 C CA . ASP A 1 348 ? -12.108 19.176 14.902 1.00 87.38 348 ASP A CA 1
ATOM 2677 C C . ASP A 1 348 ? -12.344 19.408 13.405 1.00 87.38 348 ASP A C 1
ATOM 2679 O O . ASP A 1 348 ? -12.979 20.392 13.029 1.00 87.38 348 ASP A O 1
ATOM 2683 N N . ASP A 1 349 ? -11.900 18.494 12.534 1.00 87.25 349 ASP A N 1
ATOM 2684 C CA . ASP A 1 349 ? -12.212 18.578 11.108 1.00 87.25 349 ASP A CA 1
ATOM 2685 C C . ASP A 1 349 ? -13.719 18.489 10.857 1.00 87.25 349 ASP A C 1
ATOM 2687 O O . ASP A 1 349 ? -14.188 18.942 9.820 1.00 87.25 349 ASP A O 1
ATOM 2691 N N . TRP A 1 350 ? -14.495 17.924 11.780 1.00 88.62 350 TRP A N 1
ATOM 2692 C CA . TRP A 1 350 ? -15.932 17.733 11.620 1.00 88.62 350 TRP A CA 1
ATOM 2693 C C . TRP A 1 350 ? -16.781 18.909 12.110 1.00 88.62 350 TRP A C 1
ATOM 2695 O O . TRP A 1 350 ? -18.004 18.866 11.971 1.00 88.62 350 TRP A O 1
ATOM 2705 N N . ALA A 1 351 ? -16.156 19.971 12.628 1.00 86.81 351 ALA A N 1
ATOM 2706 C CA . ALA A 1 351 ? -16.852 21.161 13.092 1.00 86.81 351 ALA A CA 1
ATOM 2707 C C . ALA A 1 351 ? -17.668 21.833 11.975 1.00 86.81 351 ALA A C 1
ATOM 2709 O O . ALA A 1 351 ? -17.121 22.446 11.057 1.00 86.81 351 ALA A O 1
ATOM 2710 N N . THR A 1 352 ? -19.002 21.741 12.049 1.00 68.69 352 THR A N 1
ATOM 2711 C CA . THR A 1 352 ? -19.899 22.445 11.124 1.00 68.69 352 THR A CA 1
ATOM 2712 C C . THR A 1 352 ? -19.990 23.914 11.522 1.00 68.69 352 THR A C 1
ATOM 2714 O O . THR A 1 352 ? -20.812 24.290 12.351 1.00 68.69 352 THR A O 1
ATOM 2717 N N . GLY A 1 353 ? -19.151 24.750 10.917 1.00 58.31 353 GLY A N 1
ATOM 2718 C CA . GLY A 1 353 ? -19.288 26.200 10.995 1.00 58.31 353 GLY A CA 1
ATOM 2719 C C . GLY A 1 353 ? -18.575 26.845 12.181 1.00 58.31 353 GLY A C 1
ATOM 2720 O O . GLY A 1 353 ? -19.142 27.041 13.248 1.00 58.31 353 GLY A O 1
ATOM 2721 N N . ALA A 1 354 ? -17.372 27.337 11.917 1.00 42.50 354 ALA A N 1
ATOM 2722 C CA . ALA A 1 354 ? -16.924 28.600 12.481 1.00 42.50 354 ALA A CA 1
ATOM 2723 C C . ALA A 1 354 ? -16.242 29.387 11.360 1.00 42.50 354 ALA A C 1
ATOM 2725 O O . ALA A 1 354 ? -15.042 29.284 11.143 1.00 42.50 354 ALA A O 1
ATOM 2726 N N . GLY A 1 355 ? -17.053 30.150 10.628 1.00 39.75 355 GLY A N 1
ATOM 2727 C CA . GLY A 1 355 ? -16.576 31.270 9.830 1.00 39.75 355 GLY A CA 1
ATOM 2728 C C . GLY A 1 355 ? -16.119 30.931 8.418 1.00 39.75 355 GLY A C 1
ATOM 2729 O O . GLY A 1 355 ? -15.052 30.385 8.174 1.00 39.75 355 GLY A O 1
ATOM 2730 N N . SER A 1 356 ? -16.897 31.424 7.468 1.00 39.09 356 SER A N 1
ATOM 2731 C CA . SER A 1 356 ? -16.393 32.124 6.294 1.00 39.09 356 SER A CA 1
ATOM 2732 C C . SER A 1 356 ? -15.267 33.111 6.658 1.00 39.09 356 SER A C 1
ATOM 2734 O O . SER A 1 356 ? -15.493 34.308 6.805 1.00 39.09 356 SER A O 1
ATOM 2736 N N . GLY A 1 357 ? -14.052 32.600 6.811 1.00 39.25 357 GLY A N 1
ATOM 2737 C CA . GLY A 1 357 ? -12.823 33.301 6.481 1.00 39.25 357 GLY A CA 1
ATOM 2738 C C . GLY A 1 357 ? -12.195 32.554 5.303 1.00 39.25 357 GLY A C 1
ATOM 2739 O O . GLY A 1 357 ? -12.180 31.323 5.331 1.00 39.25 357 GLY A O 1
ATOM 2740 N N . PRO A 1 358 ? -11.708 33.226 4.249 1.00 38.84 358 PRO A N 1
ATOM 2741 C CA . PRO A 1 358 ? -10.933 32.588 3.191 1.00 38.84 358 PRO A CA 1
ATOM 2742 C C . PRO A 1 358 ? -9.543 32.232 3.741 1.00 38.84 358 PRO A C 1
ATOM 2744 O O . PRO A 1 358 ? -8.538 32.825 3.375 1.00 38.84 358 PRO A O 1
ATOM 2747 N N . GLY A 1 359 ? -9.507 31.293 4.678 1.00 42.72 359 GLY A N 1
ATOM 2748 C CA . GLY A 1 359 ? -8.313 30.650 5.187 1.00 42.72 359 GLY A CA 1
ATOM 2749 C C . GLY A 1 359 ? -8.446 29.179 4.855 1.00 42.72 359 GLY A C 1
ATOM 2750 O O . GLY A 1 359 ? -8.940 28.392 5.659 1.00 42.72 359 GLY A O 1
ATOM 2751 N N . ALA A 1 360 ? -8.034 28.809 3.641 1.00 46.97 360 ALA A N 1
ATOM 2752 C CA . ALA A 1 360 ? -7.516 27.465 3.425 1.00 46.97 360 ALA A CA 1
ATOM 2753 C C . ALA A 1 360 ? -6.503 27.160 4.550 1.00 46.97 360 ALA A C 1
ATOM 2755 O O . ALA A 1 360 ? -5.901 28.113 5.047 1.00 46.97 360 ALA A O 1
ATOM 2756 N N . PRO A 1 361 ? -6.324 25.893 4.973 1.00 48.09 361 PRO A N 1
ATOM 2757 C CA . PRO A 1 361 ? -5.337 25.544 5.995 1.00 48.09 361 PRO A CA 1
ATOM 2758 C C . PRO A 1 361 ? -4.040 26.294 5.703 1.00 48.09 361 PRO A C 1
ATOM 2760 O O . PRO A 1 361 ? -3.525 26.174 4.589 1.00 48.09 361 PRO A O 1
ATOM 2763 N N . ASP A 1 362 ? -3.601 27.129 6.651 1.00 41.34 362 ASP A N 1
ATOM 2764 C CA . ASP A 1 362 ? -2.390 27.925 6.513 1.00 41.34 362 ASP A CA 1
ATOM 2765 C C . ASP A 1 362 ? -1.251 26.953 6.216 1.00 41.34 362 ASP A C 1
ATOM 2767 O O . ASP A 1 362 ? -0.749 26.245 7.090 1.00 41.34 362 ASP A O 1
ATOM 2771 N N . ALA A 1 363 ? -0.893 26.871 4.934 1.00 41.47 363 ALA A N 1
ATOM 2772 C CA . ALA A 1 363 ? 0.266 26.133 4.491 1.00 41.47 363 ALA A CA 1
ATOM 2773 C C . ALA A 1 363 ? 1.450 26.663 5.313 1.00 41.47 363 ALA A C 1
ATOM 2775 O O . ALA A 1 363 ? 1.632 27.886 5.366 1.00 41.47 363 ALA A O 1
ATOM 2776 N N . PRO A 1 364 ? 2.242 25.793 5.969 1.00 42.03 364 PRO A N 1
ATOM 2777 C CA . PRO A 1 364 ? 3.384 26.232 6.754 1.00 42.03 364 PRO A CA 1
ATOM 2778 C C . PRO A 1 364 ? 4.257 27.122 5.873 1.00 42.03 364 PRO A C 1
ATOM 2780 O O . PRO A 1 364 ? 4.682 26.714 4.791 1.00 42.03 364 PRO A O 1
ATOM 2783 N N . GLY A 1 365 ? 4.404 28.372 6.306 1.00 38.12 365 GLY A N 1
ATOM 2784 C CA . GLY A 1 365 ? 4.754 29.487 5.445 1.00 38.12 365 GLY A CA 1
ATOM 2785 C C . GLY A 1 365 ? 5.969 29.250 4.554 1.00 38.12 365 GLY A C 1
ATOM 2786 O O . GLY A 1 365 ? 7.074 29.014 5.027 1.00 38.12 365 GLY A O 1
ATOM 2787 N N . THR A 1 366 ? 5.775 29.482 3.261 1.00 35.88 366 THR A N 1
ATOM 2788 C CA . THR A 1 366 ? 6.631 30.426 2.544 1.00 35.88 366 THR A CA 1
ATOM 2789 C C . THR A 1 366 ? 5.735 31.373 1.756 1.00 35.88 366 THR A C 1
ATOM 2791 O O . THR A 1 366 ? 4.696 31.000 1.218 1.00 35.88 366 THR A O 1
ATOM 2794 N N . SER A 1 367 ? 6.110 32.643 1.771 1.00 43.75 367 SER A N 1
ATOM 2795 C CA . SER A 1 367 ? 5.476 33.764 1.093 1.00 43.75 367 SER A CA 1
ATOM 2796 C C . SER A 1 367 ? 5.360 33.546 -0.423 1.00 43.75 367 SER A C 1
ATOM 2798 O O . SER A 1 367 ? 6.215 33.991 -1.182 1.00 43.75 367 SER A O 1
ATOM 2800 N N . ALA A 1 368 ? 4.295 32.880 -0.858 1.00 40.03 368 ALA A N 1
ATOM 2801 C CA . ALA A 1 368 ? 3.677 33.002 -2.175 1.00 40.03 368 ALA A CA 1
ATOM 2802 C C . ALA A 1 368 ? 2.274 32.388 -2.064 1.00 40.03 368 ALA A C 1
ATOM 2804 O O . ALA A 1 368 ? 2.126 31.172 -2.001 1.00 40.03 368 ALA A O 1
ATOM 2805 N N . GLY A 1 369 ? 1.249 33.236 -1.945 1.00 35.22 369 GLY A N 1
ATOM 2806 C CA . GLY A 1 369 ? -0.122 32.820 -1.648 1.00 35.22 369 GLY A CA 1
ATOM 2807 C C . GLY A 1 369 ? -0.634 31.724 -2.585 1.00 35.22 369 GLY A C 1
ATOM 2808 O O . GLY A 1 369 ? -0.775 31.935 -3.791 1.00 35.22 369 GLY A O 1
ATOM 2809 N N . PHE A 1 370 ? -0.944 30.561 -2.014 1.00 44.12 370 PHE A N 1
ATOM 2810 C CA . PHE A 1 370 ? -1.659 29.501 -2.706 1.00 44.12 370 PHE A CA 1
ATOM 2811 C C . PHE A 1 370 ? -3.156 29.819 -2.683 1.00 44.12 370 PHE A C 1
ATOM 2813 O O . PHE A 1 370 ? -3.881 29.490 -1.750 1.00 44.12 370 PHE A O 1
ATOM 2820 N N . ASP A 1 371 ? -3.616 30.514 -3.716 1.00 52.28 371 ASP A N 1
ATOM 2821 C CA . ASP A 1 371 ? -5.036 30.752 -3.955 1.00 52.28 371 ASP A CA 1
ATOM 2822 C C . ASP A 1 371 ? -5.642 29.492 -4.598 1.00 52.28 371 ASP A C 1
ATOM 2824 O O . ASP A 1 371 ? -5.324 29.136 -5.738 1.00 52.28 371 ASP A O 1
ATOM 2828 N N . PHE A 1 372 ? -6.493 28.789 -3.843 1.00 44.94 372 PHE A N 1
ATOM 2829 C CA . PHE A 1 372 ? -7.148 27.559 -4.292 1.00 44.94 372 PHE A CA 1
ATOM 2830 C C . PHE A 1 372 ? -7.991 27.794 -5.551 1.00 44.94 372 PHE A C 1
ATOM 2832 O O . PHE A 1 372 ? -8.035 26.917 -6.404 1.00 44.94 372 PHE A O 1
ATOM 2839 N N . GLN A 1 373 ? -8.597 28.975 -5.733 1.00 46.28 373 GLN A N 1
ATOM 2840 C CA . GLN A 1 373 ? -9.368 29.291 -6.940 1.00 46.28 373 GLN A CA 1
ATOM 2841 C C . GLN A 1 373 ? -8.469 29.553 -8.154 1.00 46.28 373 GLN A C 1
ATOM 2843 O O . GLN A 1 373 ? -8.818 29.146 -9.261 1.00 46.28 373 GLN A O 1
ATOM 2848 N N . LYS A 1 374 ? -7.286 30.153 -7.966 1.00 45.62 374 LYS A N 1
ATOM 2849 C CA . LYS A 1 374 ? -6.289 30.320 -9.044 1.00 45.62 374 LYS A CA 1
ATOM 2850 C C . LYS A 1 374 ? -5.592 29.027 -9.445 1.00 45.62 374 LYS A C 1
ATOM 2852 O O . LYS A 1 374 ? -5.198 28.896 -10.601 1.00 45.62 374 LYS A O 1
ATOM 2857 N N . ASN A 1 375 ? -5.429 28.090 -8.515 1.00 44.81 375 ASN A N 1
ATOM 2858 C CA . ASN A 1 375 ? -4.748 26.819 -8.766 1.00 44.81 375 ASN A CA 1
ATOM 2859 C C . ASN A 1 375 ? -5.711 25.663 -9.064 1.00 44.81 375 ASN A C 1
ATOM 2861 O O . ASN A 1 375 ? -5.264 24.634 -9.564 1.00 44.81 375 ASN A O 1
ATOM 2865 N N . LEU A 1 376 ? -7.023 25.832 -8.854 1.00 43.97 376 LEU A N 1
ATOM 2866 C CA . LEU A 1 376 ? -8.046 24.864 -9.264 1.00 43.97 376 LEU A CA 1
ATOM 2867 C C . LEU A 1 376 ? -7.926 24.481 -10.749 1.00 43.97 376 LEU A C 1
ATOM 2869 O O . LEU A 1 376 ? -7.985 23.289 -11.035 1.00 43.97 376 LEU A O 1
ATOM 2873 N N . PRO A 1 377 ? -7.678 25.412 -11.696 1.00 46.44 377 PRO A N 1
ATOM 2874 C CA . PRO A 1 377 ? -7.405 25.052 -13.079 1.00 46.44 377 PRO A CA 1
ATOM 2875 C C . PRO A 1 377 ? -6.140 24.209 -13.222 1.00 46.44 377 PRO A C 1
ATOM 2877 O O . PRO A 1 377 ? -6.165 23.282 -14.004 1.00 46.44 377 PRO A O 1
ATOM 2880 N N . LEU A 1 378 ? -5.065 24.439 -12.462 1.00 43.91 378 LEU A N 1
ATOM 2881 C CA . LEU A 1 378 ? -3.849 23.610 -12.519 1.00 43.91 378 LEU A CA 1
ATOM 2882 C C . LEU A 1 378 ? -4.057 22.211 -11.912 1.00 43.91 378 LEU A C 1
ATOM 2884 O O . LEU A 1 378 ? -3.542 21.231 -12.438 1.00 43.91 378 LEU A O 1
ATOM 2888 N N . ILE A 1 379 ? -4.850 22.108 -10.843 1.00 45.62 379 ILE A N 1
ATOM 2889 C CA . ILE A 1 379 ? -5.236 20.843 -10.197 1.00 45.62 379 ILE A CA 1
ATOM 2890 C C . ILE A 1 379 ? -6.172 20.040 -11.118 1.00 45.62 379 ILE A C 1
ATOM 2892 O O . ILE A 1 379 ? -6.000 18.834 -11.293 1.00 45.62 379 ILE A O 1
ATOM 2896 N N . LEU A 1 380 ? -7.129 20.710 -11.767 1.00 40.59 380 LEU A N 1
ATOM 2897 C CA . LEU A 1 380 ? -8.049 20.103 -12.731 1.00 40.59 380 LEU A CA 1
ATOM 2898 C C . LEU A 1 380 ? -7.379 19.823 -14.088 1.00 40.59 380 LEU A C 1
ATOM 2900 O O . LEU A 1 380 ? -7.703 18.822 -14.721 1.00 40.59 380 LEU A O 1
ATOM 2904 N N . LEU A 1 381 ? -6.408 20.633 -14.523 1.00 38.44 381 LEU A N 1
ATOM 2905 C CA . LEU A 1 381 ? -5.590 20.398 -15.721 1.00 38.44 381 LEU A CA 1
ATOM 2906 C C . LEU A 1 381 ? -4.511 19.338 -15.479 1.00 38.44 381 LEU A C 1
ATOM 2908 O O . LEU A 1 381 ? -4.153 18.643 -16.418 1.00 38.44 381 LEU A O 1
ATOM 2912 N N . GLY A 1 382 ? -4.035 19.137 -14.248 1.00 35.09 382 GLY A N 1
ATOM 2913 C CA . GLY A 1 382 ? -3.202 17.985 -13.889 1.00 35.09 382 GLY A CA 1
ATOM 2914 C C . GLY A 1 382 ? -3.973 16.664 -13.990 1.00 35.09 382 GLY A C 1
ATOM 2915 O O . GLY A 1 382 ? -3.437 15.668 -14.473 1.00 35.09 382 GLY A O 1
ATOM 2916 N N . ALA A 1 383 ? -5.262 16.675 -13.631 1.00 33.44 383 ALA A N 1
ATOM 2917 C CA . ALA A 1 383 ? -6.164 15.535 -13.808 1.00 33.44 383 ALA A CA 1
ATOM 2918 C C . ALA A 1 383 ? -6.676 15.375 -15.261 1.00 33.44 383 ALA A C 1
ATOM 2920 O O . ALA A 1 383 ? -6.917 14.254 -15.703 1.00 33.44 383 ALA A O 1
ATOM 2921 N N . GLY A 1 384 ? -6.826 16.470 -16.018 1.00 29.92 384 GLY A N 1
ATOM 2922 C CA . GLY A 1 384 ? -7.315 16.470 -17.407 1.00 29.92 384 GLY A CA 1
ATOM 2923 C C . GLY A 1 384 ? -6.231 16.362 -18.492 1.00 29.92 384 GLY A C 1
ATOM 2924 O O . GLY A 1 384 ? -6.489 15.843 -19.576 1.00 29.92 384 GLY A O 1
ATOM 2925 N N . GLY A 1 385 ? -5.000 16.793 -18.213 1.00 28.41 385 GLY A N 1
ATOM 2926 C CA . GLY A 1 385 ? -3.874 16.829 -19.158 1.00 28.41 385 GLY A CA 1
ATOM 2927 C C . GLY A 1 385 ? -3.319 15.452 -19.527 1.00 28.41 385 GLY A C 1
ATOM 2928 O O . GLY A 1 385 ? -2.648 15.307 -20.544 1.00 28.41 385 GLY A O 1
ATOM 2929 N N . LEU A 1 386 ? -3.674 14.417 -18.763 1.00 33.53 386 LEU A N 1
ATOM 2930 C CA . LEU A 1 386 ? -3.388 13.014 -19.077 1.00 33.53 386 LEU A CA 1
ATOM 2931 C C . LEU A 1 386 ? -4.325 12.414 -20.147 1.00 33.53 386 LEU A C 1
ATOM 2933 O O . LEU A 1 386 ? -4.106 11.282 -20.570 1.00 33.53 386 LEU A O 1
ATOM 2937 N N . ILE A 1 387 ? -5.342 13.155 -20.611 1.00 34.97 387 ILE A N 1
ATOM 2938 C CA . ILE A 1 387 ? -6.287 12.706 -21.653 1.00 34.97 387 ILE A CA 1
ATOM 2939 C C . ILE A 1 387 ? -5.980 13.325 -23.035 1.00 34.97 387 ILE A C 1
ATOM 2941 O O . ILE A 1 387 ? -6.460 12.814 -24.042 1.00 34.97 387 ILE A O 1
ATOM 2945 N N . LEU A 1 388 ? -5.126 14.354 -23.125 1.00 28.06 388 LEU A N 1
ATOM 2946 C CA . LEU A 1 388 ? -4.824 15.057 -24.388 1.00 28.06 388 LEU A CA 1
ATOM 2947 C C . LEU A 1 388 ? -3.426 14.787 -24.976 1.00 28.06 388 LEU A C 1
ATOM 2949 O O . LEU A 1 388 ? -3.017 15.455 -25.920 1.00 28.06 388 LEU A O 1
ATOM 2953 N N . LEU A 1 389 ? -2.714 13.776 -24.474 1.00 30.64 389 LEU A N 1
ATOM 2954 C CA . LEU A 1 389 ? -1.524 13.222 -25.128 1.00 30.64 389 LEU A CA 1
ATOM 2955 C C . LEU A 1 389 ? -1.768 11.749 -25.479 1.00 30.64 389 LEU A C 1
ATOM 2957 O O . LEU A 1 389 ? -1.280 10.838 -24.810 1.00 30.64 389 LEU A O 1
ATOM 2961 N N . LYS A 1 390 ? -2.563 11.536 -26.529 1.00 34.09 390 LYS A N 1
ATOM 2962 C CA . LYS A 1 390 ? -2.568 10.329 -27.357 1.00 34.09 390 LYS A CA 1
ATOM 2963 C C . LYS A 1 390 ? -2.721 10.712 -28.815 1.00 34.09 390 LYS A C 1
ATOM 2965 O O . LYS A 1 390 ? -3.586 11.573 -29.086 1.00 34.09 390 LYS A O 1
#

pLDDT: mean 79.41, std 18.41, range [28.06, 97.12]

Sequence (390 aa):
MTKIVELAGIGKTEQLDAVALKQRGARVKRPAPLSTNLLSEGEMLLELYRQRFKMLSEFFPEVSDFKQAATIAENALHRGLHTATGIIPTGSFFNPLMQGLGGILVKARLMTKPASRWTAWEQKARTPETATVSEIPQVDCSNMNPSNFNPPTMQEWLQGGGFGSGLPLNAQGYNQWVTQQLDQQTQAYNACQHENKWRKILNEKWMDVAHHPLYEFAENTNSLPASVATKSVLHRNAVGTISDISKINRTLIRTWQENGIIYHNMKEGAGPLTGKESVQGVYEAYQNGISGIPIAALTALIVAIAGALAEAAGLINAIKGQAGQSDAQKFEINTQGWGTPDWTAKPDDWATGAGSGPGAPDAPGTSAGFDFQKNLPLILLGAGGLILLK

Foldseek 3Di:
DDPVCVLLVVDPPDPDDLVLLQVLLQQQDDDAADQLQVDFLLLLLLSLLLSLLSSVCSSCVVRCVSVVLNVLSVVCSVVDLQPDDPSLPPPDPPRPVSVVSSVSSVVSNVRRHRQFDDDPVLVVLDDPPDDDPPDHDQPPLVSLPLVPDDDDPLVVCLVCVVVPPPFDSDPVSVVVVSVVVSVVSVVSSVLSQLLSLLSVLCRVQLLLLLQLLLLCLPPDLVPAQPLSSVLNVLSLLLLVLSCVSNSGDSVSSNSSSQSSLLSQLSNLSLHRAGSNRLLVLLQVCLVVVCPDPSNSSSVSSVVSQVSSLQSQVVSLVSCCVRSHDVSSVSSCVSNVQGSHPSSGRHSCSRDDDDDDDPDDPPRPDDPDDDDCVVCVCVVVCVVVVVVPPD

Radius of gyration: 24.65 Å; chains: 1; bounding box: 52×61×72 Å